Protein 2A6A (pdb70)

InterPro domains:
  IPR000905 Gcp-like domain [PF00814] (30-144)
  IPR022496 tRNA threonylcarbamoyl adenosine modification protein TsaB [TIGR03725] (3-191)
  IPR043129 ATPase, nucleotide binding domain [SSF53067] (1-99)
  IPR043129 ATPase, nucleotide binding domain [SSF53067] (104-193)

Nearest PDB structures (foldseek):
  2a6a-assembly1_A  TM=1.005E+00  e=5.446E-41  Thermotoga maritima MSB8
  6nak-assembly1_C  TM=9.645E-01  e=5.808E-35  Thermotoga maritima MSB8
  2gel-assembly1_A  TM=8.538E-01  e=9.673E-14  Salmonella enterica subsp. enterica serovar Typhimurium str. LT2
  1okj-assembly2_C  TM=8.454E-01  e=1.711E-13  Escherichia coli K-12
  5br9-assembly3_E  TM=8.281E-01  e=2.070E-13  Pseudomonas aeruginosa PAO1

CATH classification: 3.30.420.40 (+1 more: 3.30.420.200)

Structure (mmCIF, N/CA/C/O backbone):
data_2A6A
#
_entry.id   2A6A
#
_cell.length_a   93.272
_cell.length_b   217.112
_cell.length_c   51.953
_cell.angle_alpha   90.000
_cell.angle_beta   90.000
_cell.angle_gamma   90.000
#
_symmetry.space_group_name_H-M   'C 2 2 2'
#
loop_
_entity.id
_entity.type
_entity.pdbx_description
1 polymer 'hypothetical protein TM0874'
2 non-polymer 'UNKNOWN LIGAND'
3 water water
#
loop_
_atom_site.group_PDB
_atom_site.id
_atom_site.type_symbol
_atom_site.label_atom_id
_atom_site.label_alt_id
_atom_site.label_comp_id
_atom_site.label_asym_id
_atom_site.label_entity_id
_atom_site.label_seq_id
_atom_site.pdbx_PDB_ins_code
_atom_site.Cartn_x
_atom_site.Cartn_y
_atom_site.Cartn_z
_atom_site.occupancy
_atom_site.B_iso_or_equiv
_atom_site.auth_seq_id
_atom_site.auth_comp_id
_atom_site.auth_asym_id
_atom_site.auth_atom_id
_atom_site.pdbx_PDB_model_num
ATOM 9 N N . ASN A 1 14 ? 3.229 77.780 18.816 1.00 58.83 2 ASN A N 1
ATOM 10 C CA . ASN A 1 14 ? 3.401 77.435 17.437 1.00 57.53 2 ASN A CA 1
ATOM 11 C C . ASN A 1 14 ? 3.857 78.681 16.689 1.00 57.53 2 ASN A C 1
ATOM 12 O O . ASN A 1 14 ? 3.133 79.684 16.681 1.00 58.31 2 ASN A O 1
ATOM 17 N N . VAL A 1 15 ? 5.026 78.611 16.048 1.00 54.59 3 VAL A N 1
ATOM 18 C CA . VAL A 1 15 ? 5.600 79.756 15.364 1.00 52.74 3 VAL A CA 1
ATOM 19 C C . VAL A 1 15 ? 6.153 79.399 14.016 1.00 49.07 3 VAL A C 1
ATOM 20 O O . VAL A 1 15 ? 6.737 78.347 13.826 1.00 49.04 3 VAL A O 1
ATOM 24 N N . LEU A 1 16 ? 5.960 80.284 13.071 1.00 47.16 4 LEU A N 1
ATOM 25 C CA . LEU A 1 16 ? 6.644 80.149 11.783 1.00 50.22 4 LEU A CA 1
ATOM 26 C C . LEU A 1 16 ? 7.291 81.507 11.549 1.00 49.18 4 LEU A C 1
ATOM 27 O O . LEU A 1 16 ? 6.688 82.518 11.796 1.00 52.39 4 LEU A O 1
ATOM 32 N N . ALA A 1 17 ? 8.543 81.534 11.161 1.00 52.30 5 ALA A N 1
ATOM 33 C CA . ALA A 1 17 ? 9.218 82.802 10.876 1.00 53.41 5 ALA A CA 1
ATOM 34 C C . ALA A 1 17 ? 10.038 82.732 9.597 1.00 50.68 5 ALA A C 1
ATOM 35 O O . ALA A 1 17 ? 10.693 81.752 9.347 1.00 54.23 5 ALA A O 1
ATOM 37 N N . LEU A 1 18 ? 10.054 83.804 8.833 1.00 51.57 6 LEU A N 1
ATOM 38 C CA . LEU A 1 18 ? 10.694 83.815 7.511 1.00 54.31 6 LEU A CA 1
ATOM 39 C C . LEU A 1 18 ? 11.444 85.132 7.257 1.00 55.06 6 LEU A C 1
ATOM 40 O O . LEU A 1 18 ? 10.853 86.179 7.355 1.00 58.37 6 LEU A O 1
ATOM 45 N N . ASP A 1 19 ? 12.726 85.081 6.909 1.00 55.04 7 ASP A N 1
ATOM 46 C CA . ASP A 1 19 ? 13.442 86.258 6.451 1.00 54.41 7 ASP A CA 1
ATOM 47 C C . ASP A 1 19 ? 13.982 86.088 5.031 1.00 53.11 7 ASP A C 1
ATOM 48 O O . ASP A 1 19 ? 14.630 85.088 4.724 1.00 55.21 7 ASP A O 1
ATOM 53 N N . THR A 1 20 ? 13.785 87.082 4.185 1.00 50.11 8 THR A N 1
ATOM 54 C CA . THR A 1 20 ? 14.289 86.997 2.817 1.00 51.72 8 THR A CA 1
ATOM 55 C C . THR A 1 20 ? 15.171 88.182 2.444 1.00 52.05 8 THR A C 1
ATOM 56 O O . THR A 1 20 ? 15.292 88.541 1.307 1.00 54.83 8 THR A O 1
ATOM 60 N N . SER A 1 21 ? 15.796 88.783 3.435 1.00 53.89 9 SER A N 1
ATOM 61 C CA . SER A 1 21 ? 16.566 89.981 3.249 1.00 52.69 9 SER A CA 1
ATOM 62 C C . SER A 1 21 ? 17.834 89.706 2.470 1.00 54.09 9 SER A C 1
ATOM 63 O O . SER A 1 21 ? 18.277 90.607 1.751 1.00 56.73 9 SER A O 1
ATOM 66 N N . GLN A 1 22 ? 18.397 88.494 2.598 1.00 53.15 10 GLN A N 1
ATOM 67 C CA . GLN A 1 22 ? 19.544 88.048 1.795 1.00 54.50 10 GLN A CA 1
ATOM 68 C C . GLN A 1 22 ? 19.355 86.623 1.288 1.00 55.04 10 GLN A C 1
ATOM 69 O O . GLN A 1 22 ? 18.908 86.451 0.195 1.00 60.14 10 GLN A O 1
ATOM 75 N N . ARG A 1 23 ? 19.659 85.599 2.074 1.00 58.47 11 ARG A N 1
ATOM 76 C CA . ARG A 1 23 ? 19.248 84.216 1.765 1.00 58.39 11 ARG A CA 1
ATOM 77 C C . ARG A 1 23 ? 17.779 84.009 2.162 1.00 55.35 11 ARG A C 1
ATOM 78 O O . ARG A 1 23 ? 17.143 84.908 2.668 1.00 55.61 11 ARG A O 1
ATOM 86 N N . ILE A 1 24 ? 17.261 82.811 1.942 1.00 54.11 12 ILE A N 1
ATOM 87 C CA . ILE A 1 24 ? 15.956 82.413 2.438 1.00 52.49 12 ILE A CA 1
ATOM 88 C C . ILE A 1 24 ? 16.169 81.706 3.792 1.00 53.01 12 ILE A C 1
ATOM 89 O O . ILE A 1 24 ? 16.917 80.753 3.882 1.00 52.74 12 ILE A O 1
ATOM 94 N N . ARG A 1 25 ? 15.576 82.224 4.847 1.00 51.52 13 ARG A N 1
ATOM 95 C CA . ARG A 1 25 ? 15.690 81.611 6.134 1.00 54.02 13 ARG A CA 1
ATOM 96 C C . ARG A 1 25 ? 14.301 81.368 6.636 1.00 53.55 13 ARG A C 1
ATOM 97 O O . ARG A 1 25 ? 13.478 82.285 6.699 1.00 49.08 13 ARG A O 1
ATOM 105 N N . ILE A 1 26 ? 14.050 80.121 7.004 1.00 54.04 14 ILE A N 1
ATOM 106 C CA . ILE A 1 26 ? 12.723 79.720 7.451 1.00 52.94 14 ILE A CA 1
ATOM 107 C C . ILE A 1 26 ? 12.841 78.989 8.731 1.00 48.56 14 ILE A C 1
ATOM 108 O O . ILE A 1 26 ? 13.711 78.164 8.876 1.00 50.60 14 ILE A O 1
ATOM 113 N N . GLY A 1 27 ? 11.965 79.283 9.661 1.00 51.69 15 GLY A N 1
ATOM 114 C CA . GLY A 1 27 ? 12.019 78.658 11.004 1.00 52.60 15 GLY A CA 1
ATOM 115 C C . GLY A 1 27 ? 10.632 78.200 11.384 1.00 51.32 15 GLY A C 1
ATOM 116 O O . GLY A 1 27 ? 9.664 78.933 11.194 1.00 49.08 15 GLY A O 1
ATOM 117 N N . LEU A 1 28 ? 10.530 76.986 11.905 1.00 49.75 16 LEU A N 1
ATOM 118 C CA . LEU A 1 28 ? 9.222 76.406 12.222 1.00 49.52 16 LEU A CA 1
ATOM 119 C C . LEU A 1 28 ? 9.214 75.750 13.609 1.00 45.85 16 LEU A C 1
ATOM 120 O O . LEU A 1 28 ? 9.929 74.803 13.840 1.00 47.64 16 LEU A O 1
ATOM 125 N N . ARG A 1 29 ? 8.425 76.247 14.536 1.00 46.65 17 ARG A N 1
ATOM 126 C CA . ARG A 1 29 ? 8.416 75.660 15.877 1.00 48.67 17 ARG A CA 1
ATOM 127 C C . ARG A 1 29 ? 7.017 75.208 16.242 1.00 50.72 17 ARG A C 1
ATOM 128 O O . ARG A 1 29 ? 6.043 75.851 15.870 1.00 53.55 17 ARG A O 1
ATOM 136 N N . LYS A 1 30 ? 6.938 74.068 16.919 1.00 52.48 18 LYS A N 1
ATOM 137 C CA . LYS A 1 30 ? 5.717 73.572 17.601 1.00 53.51 18 LYS A CA 1
ATOM 138 C C . LYS A 1 30 ? 6.138 73.057 18.977 1.00 52.93 18 LYS A C 1
ATOM 139 O O . LYS A 1 30 ? 6.674 71.965 19.081 1.00 54.65 18 LYS A O 1
ATOM 145 N N . GLY A 1 31 ? 5.966 73.850 20.022 1.00 50.88 19 GLY A N 1
ATOM 146 C CA . GLY A 1 31 ? 6.404 73.425 21.334 1.00 51.06 19 GLY A CA 1
ATOM 147 C C . GLY A 1 31 ? 7.917 73.400 21.434 1.00 52.85 19 GLY A C 1
ATOM 148 O O . GLY A 1 31 ? 8.542 74.399 21.150 1.00 55.80 19 GLY A O 1
ATOM 149 N N . GLU A 1 32 ? 8.503 72.269 21.843 1.00 53.70 20 GLU A N 1
ATOM 150 C CA . GLU A 1 32 ? 9.962 72.141 21.995 1.00 54.05 20 GLU A CA 1
ATOM 151 C C . GLU A 1 32 ? 10.650 71.705 20.701 1.00 55.78 20 GLU A C 1
ATOM 152 O O . GLU A 1 32 ? 11.876 71.536 20.675 1.00 58.42 20 GLU A O 1
ATOM 155 N N . ASP A 1 33 ? 9.878 71.568 19.620 1.00 55.53 21 ASP A N 1
ATOM 156 C CA . ASP A 1 33 ? 10.375 71.029 18.355 1.00 52.14 21 ASP A CA 1
ATOM 157 C C . ASP A 1 33 ? 10.541 72.110 17.272 1.00 51.22 21 ASP A C 1
ATOM 158 O O . ASP A 1 33 ? 9.578 72.726 16.852 1.00 52.04 21 ASP A O 1
ATOM 163 N N . LEU A 1 34 ? 11.768 72.304 16.798 1.00 50.20 22 LEU A N 1
ATOM 164 C CA . LEU A 1 34 ? 12.118 73.369 15.854 1.00 45.72 22 LEU A CA 1
ATOM 165 C C . LEU A 1 34 ? 12.850 72.821 14.616 1.00 45.79 22 LEU A C 1
ATOM 166 O O . LEU A 1 34 ? 13.830 72.094 14.741 1.00 43.16 22 LEU A O 1
ATOM 171 N N . PHE A 1 35 ? 12.337 73.104 13.429 1.00 46.93 23 PHE A N 1
ATOM 172 C CA . PHE A 1 35 ? 13.102 72.902 12.184 1.00 47.68 23 PHE A CA 1
ATOM 173 C C . PHE A 1 35 ? 13.556 74.262 11.703 1.00 51.42 23 PHE A C 1
ATOM 174 O O . PHE A 1 35 ? 12.809 75.232 11.808 1.00 52.47 23 PHE A O 1
ATOM 182 N N . GLU A 1 36 ? 14.751 74.315 11.131 1.00 52.49 24 GLU A N 1
ATOM 183 C CA . GLU A 1 36 ? 15.304 75.515 10.523 1.00 52.16 24 GLU A CA 1
ATOM 184 C C . GLU A 1 36 ? 15.736 75.156 9.095 1.00 54.77 24 GLU A C 1
ATOM 185 O O . GLU A 1 36 ? 16.272 74.072 8.866 1.00 57.95 24 GLU A O 1
ATOM 191 N N . ILE A 1 37 ? 15.504 76.029 8.129 1.00 54.27 25 ILE A N 1
ATOM 192 C CA . ILE A 1 37 ? 15.916 75.732 6.751 1.00 56.95 25 ILE A CA 1
ATOM 193 C C . ILE A 1 37 ? 16.452 77.010 6.137 1.00 58.41 25 ILE A C 1
ATOM 194 O O . ILE A 1 37 ? 15.857 78.103 6.313 1.00 58.13 25 ILE A O 1
ATOM 199 N N . SER A 1 38 ? 17.559 76.877 5.415 1.00 54.82 26 SER A N 1
ATOM 200 C CA . SER A 1 38 ? 18.063 77.990 4.668 1.00 53.85 26 SER A CA 1
ATOM 201 C C . SER A 1 38 ? 18.322 77.565 3.245 1.00 52.07 26 SER A C 1
ATOM 202 O O . SER A 1 38 ? 18.577 76.387 2.963 1.00 51.74 26 SER A O 1
ATOM 205 N N . TYR A 1 39 ? 18.278 78.527 2.344 1.00 48.43 27 TYR A N 1
ATOM 206 C CA . TYR A 1 39 ? 18.700 78.267 1.008 1.00 45.24 27 TYR A CA 1
ATOM 207 C C . TYR A 1 39 ? 19.373 79.478 0.438 1.00 45.11 27 TYR A C 1
ATOM 208 O O . TYR A 1 39 ? 18.919 80.599 0.641 1.00 43.63 27 TYR A O 1
ATOM 217 N N . THR A 1 40 ? 20.466 79.237 -0.270 1.00 45.18 28 THR A N 1
ATOM 218 C CA . THR A 1 40 ? 21.095 80.267 -1.070 1.00 47.63 28 THR A CA 1
ATOM 219 C C . THR A 1 40 ? 21.520 79.730 -2.432 1.00 47.16 28 THR A C 1
ATOM 220 O O . THR A 1 40 ? 22.017 78.621 -2.534 1.00 48.04 28 THR A O 1
ATOM 224 N N . GLY A 1 41 ? 21.328 80.511 -3.475 1.00 46.98 29 GLY A N 1
ATOM 225 C CA . GLY A 1 41 ? 21.827 80.132 -4.777 1.00 49.99 29 GLY A CA 1
ATOM 226 C C . GLY A 1 41 ? 20.829 80.531 -5.831 1.00 52.45 29 GLY A C 1
ATOM 227 O O . GLY A 1 41 ? 20.105 81.494 -5.654 1.00 49.47 29 GLY A O 1
ATOM 228 N N . GLU A 1 42 ? 20.783 79.786 -6.931 1.00 54.29 30 GLU A N 1
ATOM 229 C CA . GLU A 1 42 ? 19.896 80.142 -8.011 1.00 55.85 30 GLU A CA 1
ATOM 230 C C . GLU A 1 42 ? 18.458 79.849 -7.623 1.00 54.88 30 GLU A C 1
ATOM 231 O O . GLU A 1 42 ? 18.148 78.823 -7.056 1.00 53.48 30 GLU A O 1
ATOM 237 N N . LYS A 1 43 ? 17.599 80.810 -7.947 1.00 57.83 31 LYS A N 1
ATOM 238 C CA . LYS A 1 43 ? 16.180 80.853 -7.580 1.00 56.55 31 LYS A CA 1
ATOM 239 C C . LYS A 1 43 ? 15.376 79.647 -8.019 1.00 51.21 31 LYS A C 1
ATOM 240 O O . LYS A 1 43 ? 14.469 79.242 -7.302 1.00 47.66 31 LYS A O 1
ATOM 246 N N . LYS A 1 44 ? 15.686 79.091 -9.197 1.00 50.01 32 LYS A N 1
ATOM 247 C CA . LYS A 1 44 ? 14.984 77.900 -9.719 1.00 50.55 32 LYS A CA 1
ATOM 248 C C . LYS A 1 44 ? 14.732 76.890 -8.606 1.00 52.03 32 LYS A C 1
ATOM 249 O O . LYS A 1 44 ? 13.651 76.323 -8.495 1.00 53.86 32 LYS A O 1
ATOM 251 N N . HIS A 1 45 ? 15.724 76.701 -7.751 1.00 53.06 33 HIS A N 1
ATOM 252 C CA . HIS A 1 45 ? 15.677 75.621 -6.783 1.00 52.27 33 HIS A CA 1
ATOM 253 C C . HIS A 1 45 ? 14.963 75.902 -5.484 1.00 51.59 33 HIS A C 1
ATOM 254 O O . HIS A 1 45 ? 14.706 74.972 -4.747 1.00 53.53 33 HIS A O 1
ATOM 261 N N . ALA A 1 46 ? 14.651 77.162 -5.206 1.00 52.58 34 ALA A N 1
ATOM 262 C CA . ALA A 1 46 ? 13.871 77.555 -4.010 1.00 54.85 34 ALA A CA 1
ATOM 263 C C . ALA A 1 46 ? 12.425 77.046 -4.044 1.00 55.57 34 ALA A C 1
ATOM 264 O O . ALA A 1 46 ? 11.765 76.908 -2.996 1.00 55.96 34 ALA A O 1
ATOM 266 N N . GLU A 1 47 ? 11.974 76.766 -5.268 1.00 55.35 35 GLU A N 1
ATOM 267 C CA . GLU A 1 47 ? 10.698 76.116 -5.572 1.00 56.32 35 GLU A CA 1
ATOM 268 C C . GLU A 1 47 ? 10.372 74.914 -4.728 1.00 55.06 35 GLU A C 1
ATOM 269 O O . GLU A 1 47 ? 9.221 74.611 -4.478 1.00 59.63 35 GLU A O 1
ATOM 275 N N . ILE A 1 48 ? 11.385 74.191 -4.320 1.00 54.82 36 ILE A N 1
ATOM 276 C CA . ILE A 1 48 ? 11.170 72.999 -3.551 1.00 53.74 36 ILE A CA 1
ATOM 277 C C . ILE A 1 48 ? 10.780 73.326 -2.136 1.00 52.22 36 ILE A C 1
ATOM 278 O O . ILE A 1 48 ? 10.282 72.452 -1.461 1.00 53.63 36 ILE A O 1
ATOM 283 N N . LEU A 1 49 ? 10.948 74.582 -1.691 1.00 53.25 37 LEU A N 1
ATOM 284 C CA . LEU A 1 49 ? 10.763 74.918 -0.236 1.00 53.19 37 LEU A CA 1
ATOM 285 C C . LEU A 1 49 ? 9.358 74.802 0.345 1.00 51.14 37 LEU A C 1
ATOM 286 O O . LEU A 1 49 ? 9.192 74.193 1.358 1.00 52.88 37 LEU A O 1
ATOM 291 N N . PRO A 1 50 ? 8.344 75.371 -0.300 1.00 53.16 38 PRO A N 1
ATOM 292 C CA . PRO A 1 50 ? 6.940 75.135 0.099 1.00 51.29 38 PRO A CA 1
ATOM 293 C C . PRO A 1 50 ? 6.607 73.678 0.298 1.00 53.43 38 PRO A C 1
ATOM 294 O O . PRO A 1 50 ? 6.093 73.312 1.355 1.00 58.24 38 PRO A O 1
ATOM 298 N N . VAL A 1 51 ? 6.910 72.841 -0.694 1.00 53.34 39 VAL A N 1
ATOM 299 C CA . VAL A 1 51 ? 6.845 71.390 -0.520 1.00 52.93 39 VAL A CA 1
ATOM 300 C C . VAL A 1 51 ? 7.554 70.932 0.753 1.00 54.05 39 VAL A C 1
ATOM 301 O O . VAL A 1 51 ? 7.007 70.221 1.568 1.00 57.97 39 VAL A O 1
ATOM 305 N N . VAL A 1 52 ? 8.803 71.303 0.905 1.00 54.98 40 VAL A N 1
ATOM 306 C CA . VAL A 1 52 ? 9.555 70.867 2.077 1.00 56.08 40 VAL A CA 1
ATOM 307 C C . VAL A 1 52 ? 8.862 71.322 3.367 1.00 53.86 40 VAL A C 1
ATOM 308 O O . VAL A 1 52 ? 8.642 70.556 4.295 1.00 52.69 40 VAL A O 1
ATOM 312 N N . VAL A 1 53 ? 8.459 72.563 3.388 1.00 53.59 41 VAL A N 1
ATOM 313 C CA . VAL A 1 53 ? 7.796 73.102 4.557 1.00 57.46 41 VAL A CA 1
ATOM 314 C C . VAL A 1 53 ? 6.464 72.388 4.888 1.00 56.65 41 VAL A C 1
ATOM 315 O O . VAL A 1 53 ? 6.178 72.064 6.055 1.00 55.05 41 VAL A O 1
ATOM 319 N N . LYS A 1 54 ? 5.669 72.138 3.858 1.00 55.59 42 LYS A N 1
ATOM 320 C CA . LYS A 1 54 ? 4.448 71.382 4.033 1.00 56.26 42 LYS A CA 1
ATOM 321 C C . LYS A 1 54 ? 4.748 70.036 4.681 1.00 57.84 42 LYS A C 1
ATOM 322 O O . LYS A 1 54 ? 4.076 69.628 5.620 1.00 57.08 42 LYS A O 1
ATOM 328 N N . LYS A 1 55 ? 5.771 69.347 4.184 1.00 59.65 43 LYS A N 1
ATOM 329 C CA . LYS A 1 55 ? 6.157 68.080 4.782 1.00 60.17 43 LYS A CA 1
ATOM 330 C C . LYS A 1 55 ? 6.513 68.247 6.262 1.00 59.93 43 LYS A C 1
ATOM 331 O O . LYS A 1 55 ? 6.208 67.377 7.070 1.00 60.28 43 LYS A O 1
ATOM 337 N N . LEU A 1 56 ? 7.118 69.370 6.638 1.00 59.31 44 LEU A N 1
ATOM 338 C CA . LEU A 1 56 ? 7.562 69.502 8.015 1.00 59.20 44 LEU A CA 1
ATOM 339 C C . LEU A 1 56 ? 6.381 69.800 8.899 1.00 60.36 44 LEU A C 1
ATOM 340 O O . LEU A 1 56 ? 6.327 69.357 10.058 1.00 60.34 44 LEU A O 1
ATOM 345 N N . LEU A 1 57 ? 5.416 70.525 8.336 1.00 60.47 45 LEU A N 1
ATOM 346 C CA . LEU A 1 57 ? 4.174 70.836 9.056 1.00 58.80 45 LEU A CA 1
ATOM 347 C C . LEU A 1 57 ? 3.371 69.585 9.301 1.00 57.29 45 LEU A C 1
ATOM 348 O O . LEU A 1 57 ? 2.882 69.360 10.412 1.00 56.19 45 LEU A O 1
ATOM 353 N N . ASP A 1 58 ? 3.243 68.782 8.250 1.00 55.89 46 ASP A N 1
ATOM 354 C CA . ASP A 1 58 ? 2.621 67.474 8.344 1.00 57.53 46 ASP A CA 1
ATOM 355 C C . ASP A 1 58 ? 3.300 66.600 9.429 1.00 57.43 46 ASP A C 1
ATOM 356 O O . ASP A 1 58 ? 2.629 66.056 10.271 1.00 53.95 46 ASP A O 1
ATOM 361 N N . GLU A 1 59 ? 4.625 66.504 9.421 1.00 58.47 47 GLU A N 1
ATOM 362 C CA . GLU A 1 59 ? 5.343 65.782 10.471 1.00 59.82 47 GLU A CA 1
ATOM 363 C C . GLU A 1 59 ? 5.036 66.256 11.903 1.00 59.44 47 GLU A C 1
ATOM 364 O O . GLU A 1 59 ? 5.002 65.441 12.817 1.00 61.44 47 GLU A O 1
ATOM 370 N N . LEU A 1 60 ? 4.832 67.556 12.093 1.00 58.82 48 LEU A N 1
ATOM 371 C CA . LEU A 1 60 ? 4.569 68.129 13.411 1.00 57.51 48 LEU A CA 1
ATOM 372 C C . LEU A 1 60 ? 3.092 68.153 13.722 1.00 58.32 48 LEU A C 1
ATOM 373 O O . LEU A 1 60 ? 2.695 68.541 14.820 1.00 57.60 48 LEU A O 1
ATOM 378 N N . ASP A 1 61 ? 2.280 67.768 12.746 1.00 60.12 49 ASP A N 1
ATOM 379 C CA . ASP A 1 61 ? 0.814 67.758 12.898 1.00 64.15 49 ASP A CA 1
ATOM 380 C C . ASP A 1 61 ? 0.303 69.155 13.246 1.00 64.36 49 ASP A C 1
ATOM 381 O O . ASP A 1 61 ? -0.381 69.366 14.255 1.00 62.62 49 ASP A O 1
ATOM 386 N N . LEU A 1 62 ? 0.686 70.095 12.385 1.00 62.60 50 LEU A N 1
ATOM 387 C CA . LEU A 1 62 ? 0.425 71.490 12.564 1.00 61.47 50 LEU A CA 1
ATOM 388 C C . LEU A 1 62 ? -0.207 72.001 11.314 1.00 61.54 50 LEU A C 1
ATOM 389 O O . LEU A 1 62 ? 0.260 71.723 10.208 1.00 61.15 50 LEU A O 1
ATOM 394 N N . LYS A 1 63 ? -1.306 72.719 11.495 1.00 62.65 51 LYS A N 1
ATOM 395 C CA . LYS A 1 63 ? -2.002 73.351 10.395 1.00 61.15 51 LYS A CA 1
ATOM 396 C C . LYS A 1 63 ? -1.720 74.834 10.523 1.00 60.27 51 LYS A C 1
ATOM 397 O O . LYS A 1 63 ? -1.474 75.342 11.628 1.00 59.69 51 LYS A O 1
ATOM 401 N N . VAL A 1 64 ? -1.713 75.522 9.389 1.00 59.65 52 VAL A N 1
ATOM 402 C CA . VAL A 1 64 ? -1.454 76.975 9.370 1.00 59.88 52 VAL A CA 1
ATOM 403 C C . VAL A 1 64 ? -2.443 77.708 10.263 1.00 59.41 52 VAL A C 1
ATOM 404 O O . VAL A 1 64 ? -2.071 78.621 10.996 1.00 60.10 52 VAL A O 1
ATOM 408 N N . LYS A 1 65 ? -3.698 77.283 10.186 1.00 60.36 53 LYS A N 1
ATOM 409 C CA . LYS A 1 65 ? -4.752 77.690 11.126 1.00 61.64 53 LYS A CA 1
ATOM 410 C C . LYS A 1 65 ? -4.276 77.777 12.61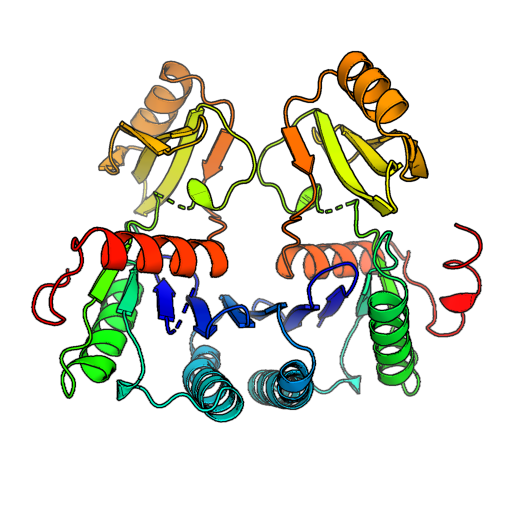5 1.00 61.67 53 LYS A C 1
ATOM 411 O O . LYS A 1 65 ? -4.650 78.718 13.305 1.00 61.91 53 LYS A O 1
ATOM 416 N N . ASP A 1 66 ? -3.430 76.846 13.089 1.00 62.24 54 ASP A N 1
ATOM 417 C CA . ASP A 1 66 ? -3.012 76.781 14.531 1.00 61.11 54 ASP A CA 1
ATOM 418 C C . ASP A 1 66 ? -1.795 77.632 14.945 1.00 58.99 54 ASP A C 1
ATOM 419 O O . ASP A 1 66 ? -1.371 77.573 16.108 1.00 58.11 54 ASP A O 1
ATOM 424 N N . LEU A 1 67 ? -1.211 78.396 14.025 1.00 57.16 55 LEU A N 1
ATOM 425 C CA . LEU A 1 67 ? -0.065 79.234 14.369 1.00 55.54 55 LEU A CA 1
ATOM 426 C C . LEU A 1 67 ? -0.458 80.411 15.260 1.00 55.35 55 LEU A C 1
ATOM 427 O O . LEU A 1 67 ? -1.448 81.055 15.010 1.00 56.79 55 LEU A O 1
ATOM 432 N N . ASP A 1 68 ? 0.332 80.684 16.291 1.00 53.68 56 ASP A N 1
ATOM 433 C CA . ASP A 1 68 ? 0.068 81.785 17.203 1.00 52.87 56 ASP A CA 1
ATOM 434 C C . ASP A 1 68 ? 0.629 83.072 16.681 1.00 51.66 56 ASP A C 1
ATOM 435 O O . ASP A 1 68 ? 0.135 84.133 17.050 1.00 53.84 56 ASP A O 1
ATOM 440 N N . VAL A 1 69 ? 1.689 82.979 15.877 1.00 49.12 57 VAL A N 1
ATOM 441 C CA . VAL A 1 69 ? 2.339 84.145 15.300 1.00 48.22 57 VAL A CA 1
ATOM 442 C C . VAL A 1 69 ? 3.166 83.757 14.073 1.00 48.24 57 VAL A C 1
ATOM 443 O O . VAL A 1 69 ? 3.687 82.649 13.998 1.00 51.32 57 VAL A O 1
ATOM 447 N N . VAL A 1 70 ? 3.252 84.648 13.099 1.00 46.86 58 VAL A N 1
ATOM 448 C CA . VAL A 1 70 ? 4.184 84.454 11.984 1.00 49.93 58 VAL A CA 1
ATOM 449 C C . VAL A 1 70 ? 5.184 85.610 11.967 1.00 48.87 58 VAL A C 1
ATOM 450 O O . VAL A 1 70 ? 4.833 86.749 12.113 1.00 51.84 58 VAL A O 1
ATOM 454 N N . GLY A 1 71 ? 6.447 85.291 11.834 1.00 50.77 59 GLY A N 1
ATOM 455 C CA . GLY A 1 71 ? 7.484 86.303 11.851 1.00 52.05 59 GLY A CA 1
ATOM 456 C C . GLY A 1 71 ? 7.948 86.560 10.441 1.00 49.46 59 GLY A C 1
ATOM 457 O O . GLY A 1 71 ? 8.158 85.622 9.684 1.00 51.13 59 GLY A O 1
ATOM 458 N N . VAL A 1 72 ? 8.081 87.820 10.064 1.00 48.17 60 VAL A N 1
ATOM 459 C CA . VAL A 1 72 ? 8.703 88.127 8.774 1.00 48.94 60 VAL A CA 1
ATOM 460 C C . VAL A 1 72 ? 9.701 89.256 8.887 1.00 49.28 60 VAL A C 1
ATOM 461 O O . VAL A 1 72 ? 9.469 90.229 9.600 1.00 54.52 60 VAL A O 1
ATOM 465 N N . GLY A 1 73 ? 10.825 89.102 8.209 1.00 51.68 61 GLY A N 1
ATOM 466 C CA . GLY A 1 73 ? 11.848 90.141 8.144 1.00 53.33 61 GLY A CA 1
ATOM 467 C C . GLY A 1 73 ? 11.471 91.238 7.176 1.00 53.75 61 GLY A C 1
ATOM 468 O O . GLY A 1 73 ? 10.969 90.962 6.070 1.00 55.86 61 GLY A O 1
ATOM 469 N N . ILE A 1 74 ? 11.657 92.479 7.616 1.00 53.55 62 ILE A N 1
ATOM 470 C CA . ILE A 1 74 ? 11.307 93.670 6.818 1.00 55.09 62 ILE A CA 1
ATOM 471 C C . ILE A 1 74 ? 12.515 94.442 6.288 1.00 55.14 62 ILE A C 1
ATOM 472 O O . ILE A 1 74 ? 12.373 95.506 5.747 1.00 56.53 62 ILE A O 1
ATOM 477 N N . GLY A 1 75 ? 13.700 93.903 6.457 1.00 56.66 63 GLY A N 1
ATOM 478 C CA . GLY A 1 75 ? 14.868 94.505 5.907 1.00 57.07 63 GLY A CA 1
ATOM 479 C C . GLY A 1 75 ? 15.696 95.137 6.991 1.00 56.22 63 GLY A C 1
ATOM 480 O O . GLY A 1 75 ? 15.504 94.840 8.180 1.00 53.77 63 GLY A O 1
ATOM 481 N N . PRO A 1 76 ? 16.646 95.994 6.577 1.00 56.52 64 PRO A N 1
ATOM 482 C CA . PRO A 1 76 ? 17.018 96.236 5.177 1.00 57.19 64 PRO A CA 1
ATOM 483 C C . PRO A 1 76 ? 17.547 95.014 4.448 1.00 53.86 64 PRO A C 1
ATOM 484 O O . PRO A 1 76 ? 18.129 94.159 5.090 1.00 56.05 64 PRO A O 1
ATOM 488 N N . GLY A 1 77 ? 17.363 94.982 3.127 1.00 50.46 65 GLY A N 1
ATOM 489 C CA . GLY A 1 77 ? 17.857 93.915 2.265 1.00 53.76 65 GLY A CA 1
ATOM 490 C C . GLY A 1 77 ? 17.555 94.136 0.769 1.00 56.35 65 GLY A C 1
ATOM 491 O O . GLY A 1 77 ? 17.346 95.268 0.335 1.00 55.06 65 GLY A O 1
ATOM 492 N N . GLY A 1 78 ? 17.524 93.057 -0.020 1.00 57.60 66 GLY A N 1
ATOM 493 C CA . GLY A 1 78 ? 17.150 93.165 -1.439 1.00 58.18 66 GLY A CA 1
ATOM 494 C C . GLY A 1 78 ? 15.653 93.357 -1.610 1.00 57.76 66 GLY A C 1
ATOM 495 O O . GLY A 1 78 ? 14.887 92.625 -1.021 1.00 56.49 66 GLY A O 1
ATOM 496 N N . LEU A 1 79 ? 15.251 94.342 -2.419 1.00 59.92 67 LEU A N 1
ATOM 497 C CA . LEU A 1 79 ? 13.837 94.641 -2.683 1.00 60.09 67 LEU A CA 1
ATOM 498 C C . LEU A 1 79 ? 13.094 93.402 -3.102 1.00 58.78 67 LEU A C 1
ATOM 499 O O . LEU A 1 79 ? 12.099 93.079 -2.488 1.00 62.47 67 LEU A O 1
ATOM 502 N N . THR A 1 80 ? 13.589 92.697 -4.110 1.00 56.69 68 THR A N 1
ATOM 503 C CA . THR A 1 80 ? 12.859 91.571 -4.674 1.00 56.90 68 THR A CA 1
ATOM 504 C C . THR A 1 80 ? 12.636 90.507 -3.654 1.00 57.04 68 THR A C 1
ATOM 505 O O . THR A 1 80 ? 11.513 90.077 -3.433 1.00 63.15 68 THR A O 1
ATOM 509 N N . GLY A 1 81 ? 13.692 90.087 -3.003 1.00 56.07 69 GLY A N 1
ATOM 510 C CA . GLY A 1 81 ? 13.562 89.120 -1.911 1.00 54.04 69 GLY A CA 1
ATOM 511 C C . GLY A 1 81 ? 12.623 89.531 -0.807 1.00 53.62 69 GLY A C 1
ATOM 512 O O . GLY A 1 81 ? 11.923 88.702 -0.226 1.00 57.61 69 GLY A O 1
ATOM 513 N N . LEU A 1 82 ? 12.583 90.807 -0.497 1.00 52.38 70 LEU A N 1
ATOM 514 C CA . LEU A 1 82 ? 11.745 91.240 0.592 1.00 54.67 70 LEU A CA 1
ATOM 515 C C . LEU A 1 82 ? 10.306 91.304 0.155 1.00 56.31 70 LEU A C 1
ATOM 516 O O . LEU A 1 82 ? 9.406 90.944 0.912 1.00 58.09 70 LEU A O 1
ATOM 521 N N . ARG A 1 83 ? 10.039 91.738 -1.064 1.00 56.29 71 ARG A N 1
ATOM 522 C CA . ARG A 1 83 ? 8.644 91.811 -1.396 1.00 56.75 71 ARG A CA 1
ATOM 523 C C . ARG A 1 83 ? 8.086 90.407 -1.579 1.00 58.12 71 ARG A C 1
ATOM 524 O O . ARG A 1 83 ? 6.966 90.135 -1.155 1.00 61.10 71 ARG A O 1
ATOM 532 N N . VAL A 1 84 ? 8.878 89.480 -2.094 1.00 57.96 72 VAL A N 1
ATOM 533 C CA . VAL A 1 84 ? 8.411 88.103 -2.158 1.00 55.41 72 VAL A CA 1
ATOM 534 C C . VAL A 1 84 ? 8.133 87.531 -0.745 1.00 53.26 72 VAL A C 1
ATOM 535 O O . VAL A 1 84 ? 7.107 86.899 -0.486 1.00 55.08 72 VAL A O 1
ATOM 539 N N . GLY A 1 85 ? 9.008 87.769 0.192 1.00 52.83 73 GLY A N 1
ATOM 540 C CA . GLY A 1 85 ? 8.825 87.117 1.496 1.00 52.87 73 GLY A CA 1
ATOM 541 C C . GLY A 1 85 ? 7.626 87.680 2.210 1.00 51.13 73 GLY A C 1
ATOM 542 O O . GLY A 1 85 ? 6.910 86.986 2.872 1.00 51.35 73 GLY A O 1
ATOM 543 N N . ILE A 1 86 ? 7.415 88.969 2.045 1.00 51.70 74 ILE A N 1
ATOM 544 C CA . ILE A 1 86 ? 6.364 89.648 2.742 1.00 51.35 74 ILE A CA 1
ATOM 545 C C . ILE A 1 86 ? 5.027 89.293 2.127 1.00 51.19 74 ILE A C 1
ATOM 546 O O . ILE A 1 86 ? 4.063 89.063 2.849 1.00 51.10 74 ILE A O 1
ATOM 551 N N . ALA A 1 87 ? 4.951 89.248 0.796 1.00 51.39 75 ALA A N 1
ATOM 552 C CA . ALA A 1 87 ? 3.692 88.902 0.141 1.00 49.93 75 ALA A CA 1
ATOM 553 C C . ALA A 1 87 ? 3.334 87.469 0.483 1.00 48.58 75 ALA A C 1
ATOM 554 O O . ALA A 1 87 ? 2.184 87.120 0.697 1.00 49.66 75 ALA A O 1
ATOM 556 N N . THR A 1 88 ? 4.331 86.635 0.554 1.00 48.06 76 THR A N 1
ATOM 557 C CA . THR A 1 8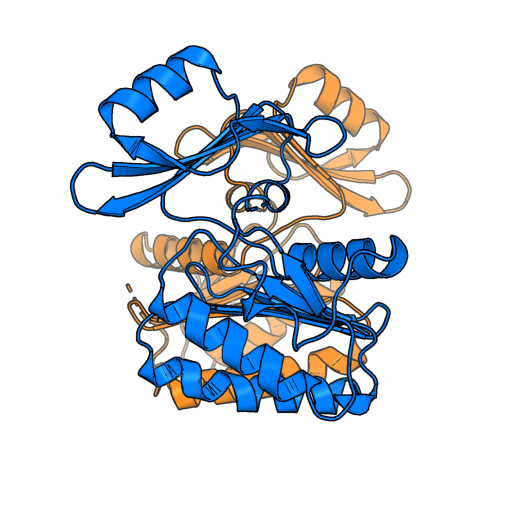8 ? 4.079 85.286 0.982 1.00 52.76 76 THR A CA 1
ATOM 558 C C . THR A 1 88 ? 3.426 85.256 2.369 1.00 53.20 76 THR A C 1
ATOM 559 O O . THR A 1 88 ? 2.373 84.662 2.550 1.00 57.87 76 THR A O 1
ATOM 563 N N . VAL A 1 89 ? 3.994 85.955 3.325 1.00 51.54 77 VAL A N 1
ATOM 564 C CA . VAL A 1 89 ? 3.489 85.872 4.682 1.00 52.02 77 VAL A CA 1
ATOM 565 C C . VAL A 1 89 ? 2.117 86.531 4.784 1.00 51.85 77 VAL A C 1
ATOM 566 O O . VAL A 1 89 ? 1.190 85.998 5.384 1.00 52.56 77 VAL A O 1
ATOM 570 N N . VAL A 1 90 ? 1.977 87.672 4.151 1.00 50.36 78 VAL A N 1
ATOM 571 C CA . VAL A 1 90 ? 0.716 88.352 4.129 1.00 50.07 78 VAL A CA 1
ATOM 572 C C . VAL A 1 90 ? -0.344 87.404 3.641 1.00 52.12 78 VAL A C 1
ATOM 573 O O . VAL A 1 90 ? -1.432 87.385 4.202 1.00 56.49 78 VAL A O 1
ATOM 577 N N . GLY A 1 91 ? -0.037 86.598 2.629 1.00 52.07 79 GLY A N 1
ATOM 578 C CA . GLY A 1 91 ? -1.045 85.723 2.030 1.00 52.45 79 GLY A CA 1
ATOM 579 C C . GLY A 1 91 ? -1.333 84.502 2.873 1.00 53.30 79 GLY A C 1
ATOM 580 O O . GLY A 1 91 ? -2.455 84.026 2.949 1.00 60.23 79 GLY A O 1
ATOM 581 N N . LEU A 1 92 ? -0.334 83.995 3.550 1.00 52.69 80 LEU A N 1
ATOM 582 C CA . LEU A 1 92 ? -0.506 82.758 4.294 1.00 51.96 80 LEU A CA 1
ATOM 583 C C . LEU A 1 92 ? -1.404 82.930 5.521 1.00 54.03 80 LEU A C 1
ATOM 584 O O . LEU A 1 92 ? -2.207 82.051 5.891 1.00 57.42 80 LEU A O 1
ATOM 589 N N . VAL A 1 93 ? -1.277 84.111 6.104 1.00 54.71 81 VAL A N 1
ATOM 590 C CA . VAL A 1 93 ? -1.868 84.486 7.370 1.00 53.09 81 VAL A CA 1
ATOM 591 C C . VAL A 1 93 ? -3.257 85.079 7.123 1.00 53.50 81 VAL A C 1
ATOM 592 O O . VAL A 1 93 ? -4.134 85.023 8.004 1.00 54.69 81 VAL A O 1
ATOM 596 N N . SER A 1 94 ? -3.478 85.612 5.915 1.00 52.26 82 SER A N 1
ATOM 597 C CA . SER A 1 94 ? -4.670 86.409 5.643 1.00 49.86 82 SER A CA 1
ATOM 598 C C . SER A 1 94 ? -5.952 85.737 6.050 1.00 49.35 82 SER A C 1
ATOM 599 O O . SER A 1 94 ? -6.768 86.382 6.677 1.00 53.23 82 SER A O 1
ATOM 602 N N . PRO A 1 95 ? -6.150 84.452 5.719 1.00 47.40 83 PRO A N 1
ATOM 603 C CA . PRO A 1 95 ? -7.460 83.883 6.061 1.00 47.63 83 PRO A CA 1
ATOM 604 C C . PRO A 1 95 ? -7.779 83.763 7.554 1.00 46.82 83 PRO A C 1
ATOM 605 O 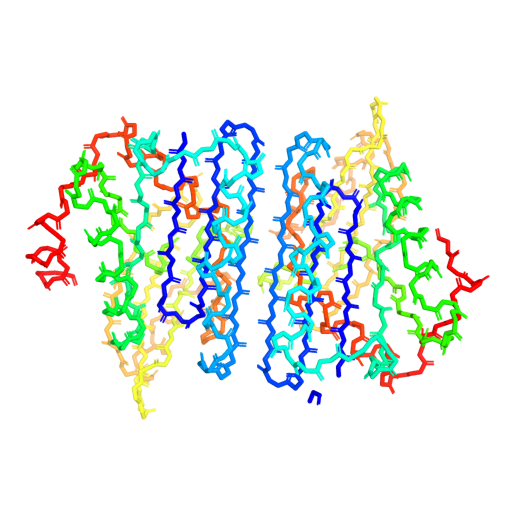O . PRO A 1 95 ? -8.927 83.763 7.902 1.00 47.64 83 PRO A O 1
ATOM 609 N N . TYR A 1 96 ? -6.797 83.711 8.434 1.00 48.27 84 TYR A N 1
ATOM 610 C CA . TYR A 1 96 ? -7.074 83.479 9.852 1.00 49.73 84 TYR A CA 1
ATOM 611 C C . TYR A 1 96 ? -6.680 84.653 10.765 1.00 50.26 84 TYR A C 1
ATOM 612 O O . TYR A 1 96 ? -6.766 84.530 11.986 1.00 50.54 84 TYR A O 1
ATOM 621 N N . ASP A 1 97 ? -6.252 85.776 10.181 1.00 51.11 85 ASP A N 1
ATOM 622 C CA . ASP A 1 97 ? -5.761 86.945 10.930 1.00 51.06 85 ASP A CA 1
ATOM 623 C C . ASP A 1 97 ? -4.693 86.582 11.978 1.00 52.64 85 ASP A C 1
ATOM 624 O O . ASP A 1 97 ? -4.701 87.145 13.083 1.00 54.03 85 ASP A O 1
ATOM 629 N N . ILE A 1 98 ? -3.776 85.667 11.632 1.00 51.62 86 ILE A N 1
ATOM 630 C CA . ILE A 1 98 ? -2.675 85.303 12.525 1.00 51.23 86 ILE A CA 1
ATOM 631 C C . ILE A 1 98 ? -1.786 86.548 12.768 1.00 49.93 86 ILE A C 1
ATOM 632 O O . ILE A 1 98 ? -1.281 87.119 11.825 1.00 47.77 86 ILE A O 1
ATOM 637 N N . PRO A 1 99 ? -1.543 86.928 14.038 1.00 49.36 87 PRO A N 1
ATOM 638 C CA . PRO A 1 99 ? -0.634 88.051 14.312 1.00 50.23 87 PRO A CA 1
ATOM 639 C C . PRO A 1 99 ? 0.726 87.947 13.615 1.00 52.32 87 PRO A C 1
ATOM 640 O O . PRO A 1 99 ? 1.369 86.892 13.655 1.00 53.36 87 PRO A O 1
ATOM 644 N N . VAL A 1 100 ? 1.179 89.053 13.024 1.00 52.40 88 VAL A N 1
ATOM 645 C CA . VAL A 1 100 ? 2.480 89.101 12.371 1.00 50.15 88 VAL A CA 1
ATOM 646 C C . VAL A 1 100 ? 3.499 89.851 13.244 1.00 48.78 88 VAL A C 1
ATOM 647 O O . VAL A 1 100 ? 3.179 90.898 13.834 1.00 44.72 88 VAL A O 1
ATOM 651 N N . ALA A 1 101 ? 4.712 89.302 13.343 1.00 48.81 89 ALA A N 1
ATOM 652 C CA . ALA A 1 101 ? 5.831 89.993 13.997 1.00 48.87 89 ALA A CA 1
ATOM 653 C C . ALA A 1 101 ? 6.767 90.506 12.934 1.00 49.12 89 ALA A C 1
ATOM 654 O O . ALA A 1 101 ? 7.406 89.707 12.253 1.00 49.77 89 ALA A O 1
ATOM 656 N N . PRO A 1 102 ? 6.833 91.842 12.744 1.00 49.47 90 PRO A N 1
ATOM 657 C CA . PRO A 1 102 ? 7.812 92.364 11.809 1.00 49.86 90 PRO A CA 1
ATOM 658 C C . PRO A 1 102 ? 9.158 92.341 12.499 1.00 53.19 90 PRO A C 1
ATOM 659 O O . PRO A 1 102 ? 9.268 92.732 13.667 1.00 54.86 90 PRO A O 1
ATOM 663 N N . LEU A 1 103 ? 10.159 91.850 11.789 1.00 53.92 91 LEU A N 1
ATOM 664 C CA . LEU A 1 103 ? 11.444 91.561 12.357 1.00 52.06 91 LEU A CA 1
ATOM 665 C C . LEU A 1 103 ? 12.466 92.390 11.624 1.00 51.94 91 LEU A C 1
ATOM 666 O O . LEU A 1 103 ? 12.455 92.369 10.416 1.00 51.05 91 LEU A O 1
ATOM 671 N N . ASN A 1 104 ? 13.361 93.086 12.336 1.00 53.17 92 ASN A N 1
ATOM 672 C CA . ASN A 1 104 ? 14.422 93.873 11.696 1.00 51.65 92 ASN A CA 1
ATOM 673 C C . ASN A 1 104 ? 15.621 92.992 11.336 1.00 51.73 92 ASN A C 1
ATOM 674 O O . ASN A 1 104 ? 16.290 92.436 12.205 1.00 52.04 92 ASN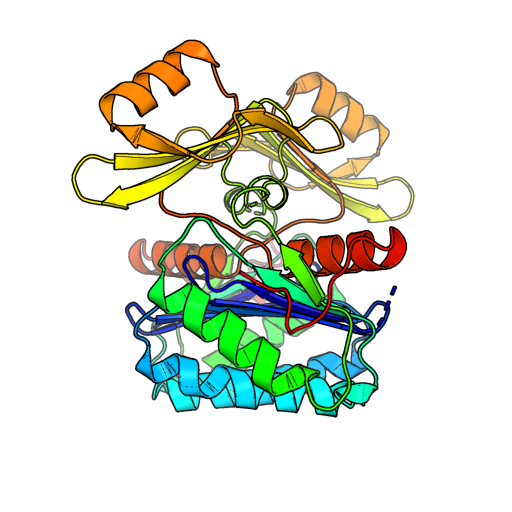 A O 1
ATOM 679 N N . SER A 1 105 ? 15.906 92.875 10.046 1.00 50.54 93 SER A N 1
ATOM 680 C CA . SER A 1 105 ? 16.929 91.937 9.610 1.00 50.68 93 SER A CA 1
ATOM 681 C C . SER A 1 105 ? 18.303 92.236 10.150 1.00 48.45 93 SER A C 1
ATOM 682 O O . SER A 1 105 ? 19.140 91.336 10.321 1.00 47.94 93 SER A O 1
ATOM 685 N N . PHE A 1 106 ? 18.556 93.499 10.410 1.00 49.05 94 PHE A N 1
ATOM 686 C CA . PHE A 1 106 ? 19.825 93.8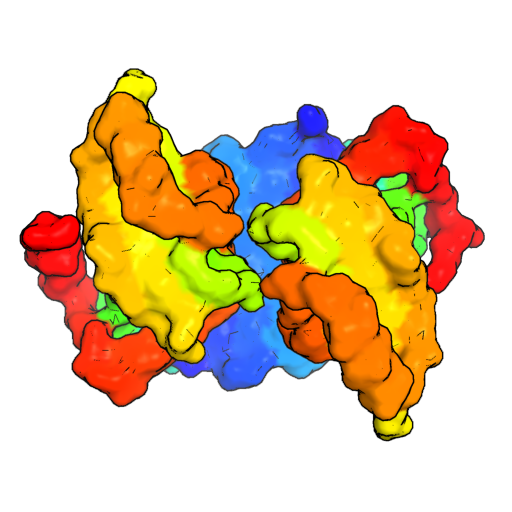87 10.984 1.00 50.67 94 PHE A CA 1
ATOM 687 C C . PHE A 1 106 ? 19.880 93.498 12.446 1.00 52.29 94 PHE A C 1
ATOM 688 O O . PHE A 1 106 ? 20.923 93.054 12.920 1.00 52.70 94 PHE A O 1
ATOM 696 N N . GLU A 1 107 ? 18.754 93.603 13.142 1.00 52.26 95 GLU A N 1
ATOM 697 C CA . GLU A 1 107 ? 18.714 93.172 14.523 1.00 56.63 95 GLU A CA 1
ATOM 698 C C . GLU A 1 107 ? 18.749 91.641 14.658 1.00 57.34 95 GLU A C 1
ATOM 699 O O . GLU A 1 107 ? 19.236 91.105 15.667 1.00 54.25 95 GLU A O 1
ATOM 713 N N . THR A 1 109 ? 20.423 89.753 12.646 1.00 52.83 97 THR A N 1
ATOM 714 C CA . THR A 1 109 ? 21.812 89.426 12.370 1.00 49.91 97 THR A CA 1
ATOM 715 C C . THR A 1 109 ? 22.613 89.623 13.631 1.00 48.55 97 THR A C 1
ATOM 716 O O . THR A 1 109 ? 23.378 88.758 14.010 1.00 53.79 97 THR A O 1
ATOM 720 N N . ALA A 1 110 ? 22.429 90.749 14.297 1.00 49.19 98 ALA A N 1
ATOM 721 C CA . ALA A 1 110 ? 23.163 91.006 15.522 1.00 52.32 98 ALA A CA 1
ATOM 722 C C . ALA A 1 110 ? 22.930 89.874 16.537 1.00 52.51 98 ALA A C 1
ATOM 723 O O . ALA A 1 110 ? 23.868 89.218 16.957 1.00 52.09 98 ALA A O 1
ATOM 725 N N . LYS A 1 111 ? 21.668 89.596 16.841 1.00 53.09 99 LYS A N 1
ATOM 726 C CA . LYS A 1 111 ? 21.296 88.566 17.808 1.00 51.75 99 LYS A CA 1
ATOM 727 C C . LYS A 1 111 ? 21.634 87.124 17.362 1.00 51.39 99 LYS A C 1
ATOM 728 O O . LYS A 1 111 ? 21.530 86.187 18.147 1.00 43.45 99 LYS A O 1
ATOM 734 N N . SER A 1 112 ? 21.987 86.940 16.090 1.00 53.25 100 SER A N 1
ATOM 735 C CA . SER A 1 112 ? 22.385 85.626 15.618 1.00 55.65 100 SER A CA 1
ATOM 736 C C . SER A 1 112 ? 23.863 85.356 15.922 1.00 58.91 100 SER A C 1
ATOM 737 O O . SER A 1 112 ? 24.419 84.333 15.515 1.00 59.02 100 SER A O 1
ATOM 740 N N . CYS A 1 113 ? 24.486 86.266 16.661 1.00 62.34 101 CYS A N 1
ATOM 741 C CA . CYS A 1 113 ? 25.899 86.213 16.904 1.00 61.03 101 CYS A CA 1
ATOM 742 C C . CYS A 1 113 ? 26.056 85.997 18.379 1.00 61.92 101 CYS A C 1
ATOM 743 O O . CYS A 1 113 ? 25.619 86.832 19.155 1.00 62.30 101 CYS A O 1
ATOM 746 N N . PRO A 1 114 ? 26.708 84.882 18.775 1.00 63.70 102 PRO A N 1
ATOM 747 C CA . PRO A 1 114 ? 26.708 84.470 20.175 1.00 63.71 102 PRO A CA 1
ATOM 748 C C . PRO A 1 114 ? 27.607 85.292 21.061 1.00 64.03 102 PRO A C 1
ATOM 749 O O . PRO A 1 114 ? 27.502 85.211 22.275 1.00 65.69 102 PRO A O 1
ATOM 753 N N . ALA A 1 115 ? 28.504 86.060 20.462 1.00 65.10 103 ALA A N 1
ATOM 754 C CA . ALA A 1 115 ? 29.343 86.979 21.221 1.00 65.05 103 ALA A CA 1
ATOM 755 C C . ALA A 1 115 ? 28.534 88.217 21.594 1.00 63.76 103 ALA A C 1
ATOM 756 O O . ALA A 1 115 ? 27.484 88.472 20.994 1.00 64.29 103 ALA A O 1
ATOM 758 N N . ASP A 1 116 ? 29.044 88.969 22.569 1.00 61.25 104 ASP A N 1
ATOM 759 C CA . ASP A 1 116 ? 28.452 90.219 23.024 1.00 61.42 104 ASP A CA 1
ATOM 760 C C . ASP A 1 116 ? 29.408 91.382 22.903 1.00 60.95 104 ASP A C 1
ATOM 761 O O . ASP A 1 116 ? 30.595 91.183 22.731 1.00 59.83 104 ASP A O 1
ATOM 766 N N . GLY A 1 117 ? 28.871 92.601 22.997 1.00 62.69 105 GLY A N 1
ATOM 767 C CA . GLY A 1 117 ? 29.652 93.843 22.814 1.00 62.61 105 GLY A CA 1
ATOM 768 C C . GLY A 1 117 ? 29.143 94.742 21.693 1.00 63.02 105 GLY A C 1
ATOM 769 O O . GLY A 1 117 ? 28.031 94.552 21.181 1.00 62.36 105 GLY A O 1
ATOM 770 N N . VAL A 1 118 ? 29.972 95.711 21.300 1.00 62.35 106 VAL A N 1
ATOM 771 C CA . VAL A 1 118 ? 29.610 96.676 20.262 1.00 60.68 106 VAL A CA 1
ATOM 772 C C . VAL A 1 118 ? 29.688 96.013 18.888 1.00 60.48 106 VAL A C 1
ATOM 773 O O . VAL A 1 118 ? 30.760 95.578 18.447 1.00 60.51 106 VAL A O 1
ATOM 777 N N . VAL A 1 119 ? 28.543 95.959 18.216 1.00 58.24 107 VAL A N 1
ATOM 778 C CA . VAL A 1 119 ? 28.409 95.237 16.976 1.00 56.85 107 VAL A CA 1
ATOM 779 C C . VAL A 1 119 ? 28.065 96.189 15.857 1.00 56.73 107 VAL A C 1
ATOM 780 O O . VAL A 1 119 ? 27.248 97.074 16.051 1.00 58.32 107 VAL A O 1
ATOM 784 N N . LEU A 1 120 ? 28.640 95.967 14.678 1.00 53.86 108 LEU A N 1
ATOM 785 C CA . LEU A 1 120 ? 28.348 96.777 13.529 1.00 52.25 108 LEU A CA 1
ATOM 786 C C . LEU A 1 120 ? 27.883 95.889 12.405 1.00 53.80 108 LEU A C 1
ATOM 787 O O . LEU A 1 120 ? 28.620 95.022 11.940 1.00 56.03 108 LEU A O 1
ATOM 792 N N . VAL A 1 121 ? 26.660 96.111 11.955 1.00 52.35 109 VAL A N 1
ATOM 793 C CA . VAL A 1 121 ? 26.131 95.349 10.850 1.00 52.56 109 VAL A CA 1
ATOM 794 C C . VAL A 1 121 ? 26.174 96.220 9.607 1.00 52.70 109 VAL A C 1
ATOM 795 O O . VAL A 1 121 ? 25.674 97.338 9.623 1.00 54.93 109 VAL A O 1
ATOM 799 N N . ALA A 1 122 ? 26.789 95.734 8.539 1.00 51.63 110 ALA A N 1
ATOM 800 C CA . ALA A 1 122 ? 26.731 96.457 7.281 1.00 53.59 110 ALA A CA 1
ATOM 801 C C . ALA A 1 122 ? 26.434 95.532 6.152 1.00 54.98 110 ALA A C 1
ATOM 802 O O . ALA A 1 122 ? 26.666 94.359 6.259 1.00 51.20 110 ALA A O 1
ATOM 804 N N . ARG A 1 123 ? 25.921 96.079 5.061 1.00 60.53 111 ARG A N 1
ATOM 805 C CA . ARG A 1 123 ? 25.797 95.327 3.835 1.00 64.37 111 ARG A CA 1
ATOM 806 C C . ARG A 1 123 ? 25.699 96.199 2.586 1.00 65.24 111 ARG A C 1
ATOM 807 O O . ARG A 1 123 ? 25.009 97.202 2.584 1.00 64.96 111 ARG A O 1
ATOM 815 N N . ARG A 1 124 ? 26.389 95.776 1.529 1.00 67.17 112 ARG A N 1
ATOM 816 C CA . ARG A 1 124 ? 26.409 96.454 0.253 1.00 68.68 112 ARG A CA 1
ATOM 817 C C . ARG A 1 124 ? 25.034 96.831 -0.196 1.00 69.31 112 ARG A C 1
ATOM 818 O O . ARG A 1 124 ? 24.092 96.040 -0.124 1.00 71.98 112 ARG A O 1
ATOM 826 N N . ALA A 1 125 ? 24.926 98.089 -0.585 1.00 68.33 113 ALA A N 1
ATOM 827 C CA . ALA A 1 125 ? 23.959 98.535 -1.556 1.00 66.24 113 ALA A CA 1
ATOM 828 C C . ALA A 1 125 ? 24.904 98.989 -2.664 1.00 64.37 113 ALA A C 1
ATOM 829 O O . ALA A 1 125 ? 26.099 98.707 -2.608 1.00 65.82 113 ALA A O 1
ATOM 831 N N . ARG A 1 126 ? 24.424 99.699 -3.652 1.00 60.99 114 ARG A N 1
ATOM 832 C CA . ARG A 1 126 ? 25.223 99.847 -4.851 1.00 61.51 114 ARG A CA 1
ATOM 833 C C . ARG A 1 126 ? 26.657 100.367 -4.679 1.00 59.13 114 ARG A C 1
ATOM 834 O O . ARG A 1 126 ? 27.087 100.766 -3.592 1.00 55.47 114 ARG A O 1
ATOM 842 N N . LYS A 1 127 ? 27.368 100.301 -5.802 1.00 58.27 115 LYS A N 1
ATOM 843 C CA . LYS A 1 127 ? 28.613 100.993 -6.049 1.00 58.53 115 LYS A CA 1
ATOM 844 C C . LYS A 1 127 ? 29.367 101.333 -4.779 1.00 57.53 115 LYS A C 1
ATOM 845 O O . LYS A 1 127 ? 30.132 100.511 -4.297 1.00 60.06 115 LYS A O 1
ATOM 847 N N . GLY A 1 128 ? 29.164 102.532 -4.231 1.00 54.23 116 GLY A N 1
ATOM 848 C CA . GLY A 1 128 ? 30.024 103.016 -3.141 1.00 50.29 116 GLY A CA 1
ATOM 849 C C . GLY A 1 128 ? 29.294 103.289 -1.854 1.00 46.69 116 GLY A C 1
ATOM 850 O O . GLY A 1 128 ? 29.598 104.249 -1.162 1.00 43.05 116 GLY A O 1
ATOM 851 N N . TYR A 1 129 ? 28.327 102.436 -1.545 1.00 46.68 117 TYR A N 1
ATOM 852 C CA . TYR A 1 129 ? 27.461 102.646 -0.404 1.00 47.38 117 TYR A CA 1
ATOM 853 C C . TYR A 1 129 ? 27.172 101.343 0.325 1.00 49.09 117 TYR A C 1
ATOM 854 O O . TYR A 1 129 ? 27.388 100.264 -0.207 1.00 50.31 117 TYR A O 1
ATOM 863 N N . HIS A 1 130 ? 26.689 101.474 1.554 1.00 49.90 118 HIS A N 1
ATOM 864 C CA . HIS A 1 130 ? 26.326 100.341 2.389 1.00 51.97 118 HIS A CA 1
ATOM 865 C C . HIS A 1 130 ? 25.137 100.718 3.241 1.00 51.27 118 HIS A C 1
ATOM 866 O O . HIS A 1 130 ? 24.938 101.887 3.558 1.00 51.14 118 HIS A O 1
ATOM 873 N N . TYR A 1 131 ? 24.376 99.717 3.652 1.00 52.44 119 TYR A N 1
ATOM 874 C CA . TYR A 1 131 ? 23.461 99.884 4.762 1.00 52.83 119 TYR A CA 1
ATOM 875 C C . TYR A 1 131 ? 24.258 99.597 6.011 1.00 52.18 119 TYR A C 1
ATOM 876 O O . TYR A 1 131 ? 25.210 98.815 5.977 1.00 50.31 119 TYR A O 1
ATOM 885 N N . CYS A 1 132 ? 23.838 100.186 7.125 1.00 53.03 120 CYS A N 1
ATOM 886 C CA . CYS A 1 132 ? 24.685 100.228 8.292 1.00 51.70 120 CYS A CA 1
ATOM 887 C C . CYS A 1 132 ? 23.992 100.564 9.604 1.00 50.89 120 CYS A C 1
ATOM 888 O O . CYS A 1 132 ? 23.226 101.518 9.661 1.00 52.25 120 CYS A O 1
ATOM 891 N N . ALA A 1 133 ? 24.317 99.827 10.665 1.00 50.48 121 ALA A N 1
ATOM 892 C CA . ALA A 1 133 ? 23.730 100.055 11.991 1.00 50.64 121 ALA A CA 1
ATOM 893 C C . ALA A 1 133 ? 24.688 99.600 13.063 1.00 51.11 121 ALA A C 1
ATOM 894 O O . ALA A 1 133 ? 25.470 98.685 12.833 1.00 52.28 121 ALA A O 1
ATOM 896 N N . VAL A 1 134 ? 24.657 100.209 14.238 1.00 51.41 122 VAL A N 1
ATOM 897 C CA . VAL A 1 134 ? 25.486 99.669 15.323 1.00 52.31 122 VAL A CA 1
ATOM 898 C C . VAL A 1 134 ? 24.699 99.525 16.610 1.00 52.92 122 VAL A C 1
ATOM 899 O O . VAL A 1 134 ? 23.913 100.395 16.984 1.00 54.22 122 VAL A O 1
ATOM 903 N N . TYR A 1 135 ? 24.933 98.408 17.275 1.00 55.15 123 TYR A N 1
ATOM 904 C CA . TYR A 1 135 ? 24.172 98.012 18.445 1.00 57.24 123 TYR A CA 1
ATOM 905 C C . TYR A 1 135 ? 25.141 97.688 19.572 1.00 57.75 123 TYR A C 1
ATOM 906 O O . TYR A 1 135 ? 26.232 97.168 19.328 1.00 55.25 123 TYR A O 1
ATOM 915 N N . LEU A 1 136 ? 24.744 98.041 20.794 1.00 60.98 124 LEU A N 1
ATOM 916 C CA . LEU A 1 136 ? 25.379 97.513 21.997 1.00 63.08 124 LEU A CA 1
ATOM 917 C C . LEU A 1 136 ? 24.603 96.265 22.378 1.00 64.83 124 LEU A C 1
ATOM 918 O O . LEU A 1 136 ? 23.414 96.342 22.712 1.00 62.91 124 LEU A O 1
ATOM 920 N N . LYS A 1 137 ? 25.290 95.125 22.312 1.00 67.55 125 LYS A N 1
ATOM 921 C CA . LYS A 1 137 ? 24.734 93.833 22.672 1.00 69.50 125 LYS A CA 1
ATOM 922 C C . LYS A 1 137 ? 25.277 93.345 24.040 1.00 73.18 125 LYS A C 1
ATOM 923 O O . LYS A 1 137 ? 25.923 92.305 24.121 1.00 73.75 125 LYS A O 1
ATOM 929 N N . ASP A 1 138 ? 25.026 94.107 25.107 1.00 75.86 126 ASP A N 1
ATOM 930 C CA . ASP A 1 138 ? 25.383 93.676 26.461 1.00 78.57 126 ASP A CA 1
ATOM 931 C C . ASP A 1 138 ? 24.203 93.861 27.424 1.00 80.04 126 ASP A C 1
ATOM 932 O O . ASP A 1 138 ? 24.301 94.518 28.480 1.00 81.23 126 ASP A O 1
ATOM 934 N N . LYS A 1 139 ? 23.077 93.291 27.030 1.00 79.81 127 LYS A N 1
ATOM 935 C CA . LYS A 1 139 ? 22.012 92.993 27.964 1.00 79.79 127 LYS A CA 1
ATOM 936 C C . LYS A 1 139 ? 21.326 91.755 27.386 1.00 79.95 127 LYS A C 1
ATOM 937 O O . LYS A 1 139 ? 21.551 90.670 27.908 1.00 81.69 127 LYS A O 1
ATOM 939 N N . GLY A 1 140 ? 20.547 91.862 26.306 1.00 78.57 128 GLY A N 1
ATOM 940 C CA . GLY A 1 140 ? 20.171 93.125 25.662 1.00 78.45 128 GLY A CA 1
ATOM 941 C C . GLY A 1 140 ? 20.652 93.296 24.226 1.00 77.52 128 GLY A C 1
ATOM 942 O O . GLY A 1 140 ? 21.758 92.880 23.890 1.00 78.83 128 GLY A O 1
ATOM 943 N N . LEU A 1 141 ? 19.796 93.887 23.380 1.00 75.59 129 LEU A N 1
ATOM 944 C CA . LEU A 1 141 ? 20.223 94.623 22.165 1.00 73.63 129 LEU A CA 1
ATOM 945 C C . LEU A 1 141 ? 19.724 96.079 22.240 1.00 70.89 129 LEU A C 1
ATOM 946 O O . LEU A 1 141 ? 18.541 96.337 22.463 1.00 69.74 129 LEU A O 1
ATOM 951 N N . ASN A 1 142 ? 20.644 97.022 22.077 1.00 69.06 130 ASN A N 1
ATOM 952 C CA . ASN A 1 142 ? 20.372 98.429 22.323 1.00 67.38 130 ASN A CA 1
ATOM 953 C C . ASN A 1 142 ? 20.960 99.209 21.172 1.00 65.05 130 ASN A C 1
ATOM 954 O O . ASN A 1 142 ? 22.169 99.162 20.956 1.00 63.25 130 ASN A O 1
ATOM 959 N N . PRO A 1 143 ? 20.118 99.934 20.428 1.00 64.56 131 PRO A N 1
ATOM 960 C CA . PRO A 1 143 ? 20.598 100.603 19.221 1.00 62.82 131 PRO A CA 1
ATOM 961 C C . PRO A 1 143 ? 21.424 101.826 19.566 1.00 60.13 131 PRO A C 1
ATOM 962 O O . PRO A 1 143 ? 20.972 102.650 20.349 1.00 60.13 131 PRO A O 1
ATOM 966 N N . LEU A 1 144 ? 22.626 101.924 19.001 1.00 57.89 132 LEU A N 1
ATOM 967 C CA . LEU A 1 144 ? 23.448 103.148 19.066 1.00 55.80 132 LEU A CA 1
ATOM 968 C C . LEU A 1 144 ? 23.378 103.969 17.764 1.00 54.48 132 LEU A C 1
ATOM 969 O O . LEU A 1 144 ? 23.528 105.188 17.761 1.00 49.96 132 LEU A O 1
ATOM 974 N N . LYS A 1 145 ? 23.164 103.279 16.651 1.00 55.23 133 LYS A N 1
ATOM 975 C CA . LYS A 1 145 ? 23.013 103.940 15.370 1.00 54.76 133 LYS A CA 1
ATOM 976 C C . LYS A 1 145 ? 22.036 103.100 14.538 1.00 54.78 133 LYS A C 1
ATOM 977 O O . LYS A 1 145 ? 22.334 101.951 14.196 1.00 55.43 133 LYS A O 1
ATOM 983 N N . GLU A 1 146 ? 20.857 103.662 14.262 1.00 53.52 134 GLU A N 1
ATOM 984 C CA . GLU A 1 146 ? 19.802 102.942 13.547 1.00 53.22 134 GLU A CA 1
ATOM 985 C C . GLU A 1 146 ? 20.160 102.713 12.076 1.00 51.33 134 GLU A C 1
ATOM 986 O O . GLU A 1 146 ? 20.852 103.523 11.466 1.00 51.31 134 GLU A O 1
ATOM 992 N N . PRO A 1 147 ? 19.676 101.603 11.493 1.00 48.96 135 PRO A N 1
ATOM 993 C CA . PRO A 1 147 ? 20.037 101.292 10.118 1.00 46.62 135 PRO A CA 1
ATOM 994 C C . PRO A 1 147 ? 19.721 102.445 9.152 1.00 46.60 135 PRO A C 1
ATOM 995 O O . PRO A 1 147 ? 18.645 103.036 9.208 1.00 47.24 135 PRO A O 1
ATOM 999 N N . SER A 1 148 ? 20.665 102.751 8.278 1.00 46.33 136 SER A N 1
ATOM 1000 C CA . SER A 1 148 ? 20.453 103.708 7.214 1.00 45.68 136 SER A CA 1
ATOM 1001 C C . SER A 1 148 ? 21.499 103.452 6.181 1.00 45.28 136 SER A C 1
ATOM 1002 O O . SER A 1 148 ? 22.388 102.639 6.412 1.00 49.86 136 SER A O 1
ATOM 1005 N N . VAL A 1 149 ? 21.425 104.163 5.068 1.00 45.49 137 VAL A N 1
ATOM 1006 C CA . VAL A 1 149 ? 22.399 104.034 3.981 1.00 46.12 137 VAL A CA 1
ATOM 1007 C C . VAL A 1 149 ? 23.462 105.119 4.053 1.00 43.64 137 VAL A C 1
ATOM 1008 O O . VAL A 1 149 ? 23.162 106.265 4.295 1.00 40.06 137 VAL A O 1
ATOM 1012 N N . VAL A 1 150 ? 24.708 104.710 3.825 1.00 44.71 138 VAL A N 1
ATOM 1013 C CA . VAL A 1 150 ? 25.878 105.546 4.000 1.00 44.32 138 VAL A CA 1
ATOM 1014 C C . VAL A 1 150 ? 26.871 105.293 2.869 1.00 43.66 138 VAL A C 1
ATOM 1015 O O . VAL A 1 150 ? 26.867 104.243 2.237 1.00 43.63 138 VAL A O 1
ATOM 1019 N N . SER A 1 151 ? 27.721 106.267 2.618 1.00 44.52 139 SER A N 1
ATOM 1020 C CA . SER A 1 151 ? 28.855 106.064 1.742 1.00 47.29 139 SER A CA 1
ATOM 1021 C C . SER A 1 151 ? 29.888 105.141 2.420 1.00 48.18 139 SER A C 1
ATOM 1022 O O . SER A 1 151 ? 29.843 104.910 3.632 1.00 48.76 139 SER A O 1
ATOM 1025 N N . ASP A 1 152 ? 30.818 104.625 1.629 1.00 49.06 140 ASP A N 1
ATOM 1026 C CA . ASP A 1 152 ? 31.932 103.856 2.166 1.00 51.16 140 ASP A CA 1
ATOM 1027 C C . ASP A 1 152 ? 32.827 104.761 3.037 1.00 49.68 140 ASP A C 1
ATOM 1028 O O . ASP A 1 152 ? 33.259 104.365 4.123 1.00 47.84 140 ASP A O 1
ATOM 1033 N N . GLU A 1 153 ? 33.077 105.990 2.590 1.00 50.52 141 GLU A N 1
ATOM 1034 C CA . GLU A 1 153 ? 33.818 106.932 3.434 1.00 50.61 141 GLU A CA 1
ATOM 1035 C C . GLU A 1 153 ? 33.126 107.056 4.813 1.00 52.12 141 GLU A C 1
ATOM 1036 O O . GLU A 1 153 ? 33.778 106.893 5.846 1.00 53.57 141 GLU A O 1
ATOM 1038 N N . GLU A 1 154 ? 31.805 107.253 4.841 1.00 52.32 142 GLU A N 1
ATOM 1039 C CA . GLU A 1 154 ? 31.117 107.446 6.120 1.00 50.61 142 GLU A CA 1
ATOM 1040 C C . GLU A 1 154 ? 31.170 106.197 6.992 1.00 51.44 142 GLU A C 1
ATOM 1041 O O . GLU A 1 154 ? 31.291 106.285 8.214 1.00 51.03 142 GLU A O 1
ATOM 1047 N N . LEU A 1 155 ? 31.080 105.040 6.350 1.00 52.48 143 LEU A N 1
ATOM 1048 C CA . LEU A 1 155 ? 31.282 103.765 7.018 1.00 53.80 143 LEU A CA 1
ATOM 1049 C C . LEU A 1 155 ? 32.594 103.703 7.808 1.00 53.03 143 LEU A C 1
ATOM 1050 O O . LEU A 1 155 ? 32.600 103.265 8.949 1.00 53.02 143 LEU A O 1
ATOM 1055 N N . GLU A 1 156 ? 33.700 104.145 7.221 1.00 53.30 144 GLU A N 1
ATOM 1056 C CA . GLU A 1 156 ? 34.975 104.123 7.950 1.00 53.46 144 GLU A CA 1
ATOM 1057 C C . GLU A 1 156 ? 34.909 105.091 9.130 1.00 54.35 144 GLU A C 1
ATOM 1058 O O . GLU A 1 156 ? 35.248 104.718 10.243 1.00 56.65 144 GLU A O 1
ATOM 1060 N N . GLU A 1 157 ? 34.459 106.325 8.893 1.00 54.10 145 GLU A N 1
ATOM 1061 C CA . GLU A 1 157 ? 34.209 107.281 9.985 1.00 52.41 145 GLU A CA 1
ATOM 1062 C C . GLU A 1 157 ? 33.368 106.627 11.099 1.00 52.88 145 GLU A C 1
ATOM 1063 O O . GLU A 1 157 ? 33.717 106.707 12.263 1.00 53.93 145 GLU A O 1
ATOM 1066 N N . ILE A 1 158 ? 32.285 105.944 10.745 1.00 53.29 146 ILE A N 1
ATOM 1067 C CA . ILE A 1 158 ? 31.429 105.298 11.757 1.00 52.94 146 ILE A CA 1
ATOM 1068 C C . ILE A 1 158 ? 32.152 104.198 12.539 1.00 52.59 146 ILE A C 1
ATOM 1069 O O . ILE A 1 158 ? 32.024 104.112 13.760 1.00 53.00 146 ILE A O 1
ATOM 1074 N N . THR A 1 159 ? 32.907 103.362 11.840 1.00 52.24 147 THR A N 1
ATOM 1075 C CA . THR A 1 159 ? 33.683 102.321 12.508 1.00 52.11 147 THR A CA 1
ATOM 1076 C C . THR A 1 159 ? 34.710 102.937 13.454 1.00 52.96 147 THR A C 1
ATOM 1077 O O . THR A 1 159 ? 34.847 102.503 14.600 1.00 54.42 147 THR A O 1
ATOM 1081 N N . LYS A 1 160 ? 35.424 103.951 12.960 1.00 52.99 148 LYS A N 1
ATOM 1082 C CA . LYS A 1 160 ? 36.409 104.681 13.740 1.00 52.01 148 LYS A CA 1
ATOM 1083 C C . LYS A 1 160 ? 35.763 105.442 14.891 1.00 52.61 148 LYS A C 1
ATOM 1084 O O . LYS A 1 160 ? 36.459 105.897 15.776 1.00 53.55 148 LYS A O 1
ATOM 1086 N N . GLU A 1 161 ? 34.442 105.590 14.869 1.00 53.75 149 GLU A N 1
ATOM 1087 C CA . GLU A 1 161 ? 33.719 106.322 15.905 1.00 54.76 149 GLU A CA 1
ATOM 1088 C C . GLU A 1 161 ? 33.224 105.399 17.005 1.00 54.59 149 GLU A C 1
ATOM 1089 O O . GLU A 1 161 ? 33.038 105.837 18.121 1.00 56.18 149 GLU A O 1
ATOM 1095 N N . PHE A 1 162 ? 32.987 104.133 16.690 1.00 54.29 150 PHE A N 1
ATOM 1096 C CA . PHE A 1 162 ? 32.371 103.208 17.645 1.00 54.93 150 PHE A CA 1
ATOM 1097 C C . PHE A 1 162 ? 33.277 102.028 18.032 1.00 55.26 150 PHE A C 1
ATOM 1098 O O . PHE A 1 162 ? 32.869 101.155 18.800 1.00 54.34 150 PHE A O 1
ATOM 1106 N N . SER A 1 163 ? 34.499 102.014 17.503 1.00 56.14 151 SER A N 1
ATOM 1107 C CA . SER A 1 163 ? 35.404 100.871 17.625 1.00 56.89 151 SER A CA 1
ATOM 1108 C C . SER A 1 163 ? 34.664 99.581 17.984 1.00 57.85 151 SER A C 1
ATOM 1109 O O . SER A 1 163 ? 34.766 99.045 19.084 1.00 57.90 151 SER A O 1
ATOM 1112 N N . PRO A 1 164 ? 33.888 99.087 17.036 1.00 58.38 152 PRO A N 1
ATOM 1113 C CA . PRO A 1 164 ? 33.159 97.881 17.342 1.00 60.34 152 PRO A CA 1
ATOM 1114 C C . PRO A 1 164 ? 34.107 96.703 17.603 1.00 61.78 152 PRO A C 1
ATOM 1115 O O . PRO A 1 164 ? 35.073 96.499 16.862 1.00 60.95 152 PRO A O 1
ATOM 1119 N N . LYS A 1 165 ? 33.829 95.968 18.677 1.00 63.01 153 LYS A N 1
ATOM 1120 C CA . LYS A 1 165 ? 34.476 94.704 18.950 1.00 61.88 153 LYS A CA 1
ATOM 1121 C C . LYS A 1 165 ? 34.057 93.665 17.892 1.00 60.81 153 LYS A C 1
ATOM 1122 O O . LYS A 1 165 ? 34.883 92.915 17.427 1.00 63.98 153 LYS A O 1
ATOM 1124 N N . ILE A 1 166 ? 32.793 93.618 17.494 1.00 58.53 154 ILE A N 1
ATOM 1125 C CA . ILE A 1 166 ? 32.361 92.680 16.442 1.00 55.55 154 ILE A CA 1
ATOM 1126 C C . ILE A 1 166 ? 31.791 93.398 15.196 1.00 54.60 154 ILE A C 1
ATOM 1127 O O . ILE A 1 166 ? 31.108 94.417 15.325 1.00 51.61 154 ILE A O 1
ATOM 1132 N N . VAL A 1 167 ? 32.059 92.829 14.012 1.00 53.49 155 VAL A N 1
ATOM 1133 C CA . VAL A 1 167 ? 31.734 93.437 12.722 1.00 53.45 155 VAL A CA 1
ATOM 1134 C C . VAL A 1 167 ? 31.214 92.395 11.726 1.00 53.34 155 VAL A C 1
ATOM 1135 O O . VAL A 1 167 ? 31.955 91.557 11.260 1.00 53.93 155 VAL A O 1
ATOM 1139 N N . LEU A 1 168 ? 29.953 92.505 11.340 1.00 55.39 156 LEU A N 1
ATOM 1140 C CA . LEU A 1 168 ? 29.324 91.537 10.459 1.00 56.47 156 LEU A CA 1
ATOM 1141 C C . LEU A 1 168 ? 29.001 92.194 9.115 1.00 57.80 156 LEU A C 1
ATOM 1142 O O . LEU A 1 168 ? 27.986 92.838 8.973 1.00 60.20 156 LEU A O 1
ATOM 1147 N N . LYS A 1 169 ? 29.897 92.036 8.149 1.00 59.72 157 LYS A N 1
ATOM 1148 C CA . LYS A 1 169 ? 29.824 92.684 6.849 1.00 62.56 157 LYS A CA 1
ATOM 1149 C C . LYS A 1 169 ? 29.333 91.710 5.817 1.00 64.69 157 LYS A C 1
ATOM 1150 O O . LYS A 1 169 ? 29.629 90.537 5.860 1.00 66.30 157 LYS A O 1
ATOM 1156 N N . ASP A 1 170 ? 28.560 92.223 4.883 1.00 70.52 158 ASP A N 1
ATOM 1157 C CA . ASP A 1 170 ? 28.255 91.565 3.605 1.00 73.39 158 ASP A CA 1
ATOM 1158 C C . ASP A 1 170 ? 27.597 90.175 3.625 1.00 73.44 158 ASP A C 1
ATOM 1159 O O . ASP A 1 170 ? 26.488 90.033 3.105 1.00 76.11 158 ASP A O 1
ATOM 1164 N N . ASP A 1 171 ? 28.234 89.170 4.213 1.00 72.46 159 ASP A N 1
ATOM 1165 C CA . ASP A 1 171 ? 27.634 87.832 4.298 1.00 72.94 159 ASP A CA 1
ATOM 1166 C C . ASP A 1 171 ? 27.116 87.553 5.717 1.00 70.44 159 ASP A C 1
ATOM 1167 O O . ASP A 1 171 ? 27.863 87.128 6.605 1.00 69.23 159 ASP A O 1
ATOM 1172 N N . LEU A 1 172 ? 25.824 87.774 5.920 1.00 67.69 160 LEU A N 1
ATOM 1173 C CA . LEU A 1 172 ? 25.263 87.871 7.270 1.00 66.60 160 LEU A CA 1
ATOM 1174 C C . LEU A 1 172 ? 24.598 86.566 7.718 1.00 65.01 160 LEU A C 1
ATOM 1175 O O . LEU A 1 172 ? 23.732 86.051 7.016 1.00 65.36 160 LEU A O 1
ATOM 1180 N N . LEU A 1 173 ? 25.009 86.034 8.869 1.00 63.20 161 LEU A N 1
ATOM 1181 C CA . LEU A 1 173 ? 24.324 84.904 9.471 1.00 62.52 161 LEU A CA 1
ATOM 1182 C C . LEU A 1 173 ? 23.060 85.414 10.171 1.00 64.06 161 LEU A C 1
ATOM 1183 O O . LEU A 1 173 ? 23.111 86.207 11.134 1.00 64.67 161 LEU A O 1
ATOM 1186 N N . ILE A 1 174 ? 21.925 84.955 9.657 1.00 62.62 162 ILE A N 1
ATOM 1187 C CA . ILE A 1 174 ? 20.678 84.958 10.393 1.00 62.84 162 ILE A CA 1
ATOM 1188 C C . ILE A 1 174 ? 20.242 83.507 10.741 1.00 61.52 162 ILE A C 1
ATOM 1189 O O . ILE A 1 174 ? 20.061 82.662 9.855 1.00 60.67 162 ILE A O 1
ATOM 1194 N N . SER A 1 175 ? 20.072 83.256 12.037 1.00 59.35 163 SER A N 1
ATOM 1195 C CA . SER A 1 175 ? 19.635 81.972 12.570 1.00 58.10 163 SER A CA 1
ATOM 1196 C C . SER A 1 175 ? 18.110 81.917 12.613 1.00 57.47 163 SER A C 1
ATOM 1197 O O . SER A 1 175 ? 17.458 82.763 13.246 1.00 58.12 163 SER A O 1
ATOM 1200 N N . PRO A 1 176 ? 17.513 80.948 11.911 1.00 56.98 164 PRO A N 1
ATOM 1201 C CA . PRO A 1 176 ? 16.057 80.863 11.959 1.00 54.01 164 PRO A CA 1
ATOM 1202 C C . PRO A 1 176 ? 15.536 80.624 13.351 1.00 52.90 164 PRO A C 1
ATOM 1203 O O . PRO A 1 176 ? 14.418 80.991 13.668 1.00 54.48 164 PRO A O 1
ATOM 1207 N N . ALA A 1 177 ? 16.346 80.036 14.203 1.00 51.15 165 ALA A N 1
ATOM 1208 C CA . ALA A 1 177 ? 15.945 79.874 15.594 1.00 49.70 165 ALA A CA 1
ATOM 1209 C C . ALA A 1 177 ? 15.735 81.221 16.331 1.00 50.63 165 ALA A C 1
ATOM 1210 O O . ALA A 1 177 ? 14.852 81.372 17.171 1.00 50.96 165 ALA A O 1
ATOM 1212 N N . VAL A 1 178 ? 16.568 82.190 16.016 1.00 51.57 166 VAL A N 1
ATOM 1213 C CA . VAL A 1 178 ? 16.468 83.516 16.594 1.00 52.99 166 VAL A CA 1
ATOM 1214 C C . VAL A 1 178 ? 15.266 84.252 16.013 1.00 54.78 166 VAL A C 1
ATOM 1215 O O . VAL A 1 178 ? 14.617 85.049 16.703 1.00 56.81 166 VAL A O 1
ATOM 1219 N N . LEU A 1 179 ? 14.982 84.010 14.740 1.00 50.65 167 LEU A N 1
ATOM 1220 C CA . LEU A 1 179 ? 13.793 84.577 14.139 1.00 51.50 167 LEU A CA 1
ATOM 1221 C C . LEU A 1 179 ? 12.575 84.142 14.899 1.00 53.04 167 LEU A C 1
ATOM 1222 O O . LEU A 1 179 ? 11.682 84.939 15.173 1.00 54.56 167 LEU A O 1
ATOM 1227 N N . VAL A 1 180 ? 12.518 82.839 15.162 1.00 54.71 168 VAL A N 1
ATOM 1228 C CA . VAL A 1 180 ? 11.415 82.224 15.891 1.00 53.82 168 VAL A CA 1
ATOM 1229 C C . VAL A 1 180 ? 11.351 82.726 17.327 1.00 51.45 168 VAL A C 1
ATOM 1230 O O . VAL A 1 180 ? 10.283 83.066 17.809 1.00 52.33 168 VAL A O 1
ATOM 1234 N N . GLU A 1 181 ? 12.487 82.808 17.996 1.00 51.87 169 GLU A N 1
ATOM 1235 C CA . GLU A 1 181 ? 12.511 83.329 19.355 1.00 52.42 169 GLU A CA 1
ATOM 1236 C C . GLU A 1 181 ? 12.037 84.776 19.310 1.00 53.81 169 GLU A C 1
ATOM 1237 O O . GLU A 1 181 ? 11.270 85.182 20.136 1.00 54.74 169 GLU A O 1
ATOM 1240 N N . GLU A 1 182 ? 12.420 85.539 18.301 1.00 58.38 170 GLU A N 1
ATOM 1241 C CA . GLU A 1 182 ? 11.996 86.938 18.232 1.00 61.50 170 GLU A CA 1
ATOM 1242 C C . GLU A 1 182 ? 10.526 87.160 17.926 1.00 62.20 170 GLU A C 1
ATOM 1243 O O . GLU A 1 182 ? 9.934 88.102 18.466 1.00 66.55 170 GLU A O 1
ATOM 1249 N N . SER A 1 183 ? 9.929 86.316 17.087 1.00 58.15 171 SER A N 1
ATOM 1250 C CA . SER A 1 183 ? 8.503 86.423 16.840 1.00 56.02 171 SER A CA 1
ATOM 1251 C C . SER A 1 183 ? 7.752 86.120 18.140 1.00 54.60 171 SER A C 1
ATOM 1252 O O . SER A 1 183 ? 6.827 86.807 18.492 1.00 52.67 171 SER A O 1
ATOM 1255 N N . GLU A 1 184 ? 8.196 85.104 18.864 1.00 57.72 172 GLU A N 1
ATOM 1256 C CA . GLU A 1 184 ? 7.585 84.732 20.134 1.00 59.49 172 GLU A CA 1
ATOM 1257 C C . GLU A 1 184 ? 7.586 85.906 21.065 1.00 57.44 172 GLU A C 1
ATOM 1258 O O . GLU A 1 184 ? 6.569 86.214 21.647 1.00 58.04 172 GLU A O 1
ATOM 1264 N N . ARG A 1 185 ? 8.718 86.579 21.198 1.00 57.65 173 ARG A N 1
ATOM 1265 C CA . ARG A 1 185 ? 8.817 87.683 22.153 1.00 58.70 173 ARG A CA 1
ATOM 1266 C C . ARG A 1 185 ? 7.893 88.859 21.770 1.00 57.06 173 ARG A C 1
ATOM 1267 O O . ARG A 1 185 ? 7.356 89.542 22.655 1.00 57.30 173 ARG A O 1
ATOM 1272 N N . LEU A 1 186 ? 7.702 89.105 20.473 1.00 53.14 174 LEU A N 1
ATOM 1273 C CA . LEU A 1 186 ? 6.890 90.251 20.071 1.00 51.51 174 LEU A CA 1
ATOM 1274 C C . LEU A 1 186 ? 5.431 89.956 20.347 1.00 51.87 174 LEU A C 1
ATOM 1275 O O . LEU A 1 186 ? 4.692 90.821 20.875 1.00 50.21 174 LEU A O 1
ATOM 1280 N N . PHE A 1 187 ? 5.042 88.722 20.034 1.00 50.10 175 PHE A N 1
ATOM 1281 C CA . PHE A 1 187 ? 3.727 88.213 20.422 1.00 51.75 175 PHE A CA 1
ATOM 1282 C C . PHE A 1 187 ? 3.398 88.418 21.908 1.00 51.62 175 PHE A C 1
ATOM 1283 O O . PHE A 1 187 ? 2.394 89.052 22.234 1.00 51.04 175 PHE A O 1
ATOM 1291 N N . ARG A 1 188 ? 4.246 87.875 22.785 1.00 52.49 176 ARG A N 1
ATOM 1292 C CA . ARG A 1 188 ? 4.067 87.986 24.238 1.00 54.31 176 ARG A CA 1
ATOM 1293 C C . ARG A 1 188 ? 4.029 89.452 24.703 1.00 53.55 176 ARG A C 1
ATOM 1294 O O . ARG A 1 188 ? 3.266 89.796 25.578 1.00 52.51 176 ARG A O 1
ATOM 1298 N N . GLU A 1 189 ? 4.848 90.305 24.097 1.00 53.85 177 GLU A N 1
ATOM 1299 C CA . GLU A 1 189 ? 4.893 91.713 24.450 1.00 54.02 177 GLU A CA 1
ATOM 1300 C C . GLU A 1 189 ? 3.758 92.495 23.800 1.00 52.32 177 GLU A C 1
ATOM 1301 O O . GLU A 1 189 ? 3.759 93.725 23.850 1.00 53.39 177 GLU A O 1
ATOM 1307 N N . LYS A 1 190 ? 2.786 91.800 23.208 1.00 50.80 178 LYS A N 1
ATOM 1308 C CA . LYS A 1 190 ? 1.750 92.454 22.392 1.00 51.49 178 LYS A CA 1
ATOM 1309 C C . LYS A 1 190 ? 2.356 93.544 21.481 1.00 52.43 178 LYS A C 1
ATOM 1310 O O . LYS A 1 190 ? 2.000 94.716 21.585 1.00 50.74 178 LYS A O 1
ATOM 1313 N N . LYS A 1 191 ? 3.279 93.159 20.601 1.00 53.78 179 LYS A N 1
ATOM 1314 C CA . LYS A 1 191 ? 3.805 94.102 19.606 1.00 54.68 179 LYS A CA 1
ATOM 1315 C C . LYS A 1 191 ? 3.782 93.574 18.181 1.00 53.81 179 LYS A C 1
ATOM 1316 O O . LYS A 1 191 ? 4.481 94.069 17.291 1.00 52.93 179 LYS A O 1
ATOM 1322 N N . THR A 1 192 ? 2.909 92.605 17.964 1.00 52.26 180 THR A N 1
ATOM 1323 C CA . THR A 1 192 ? 2.611 92.114 16.634 1.00 52.19 180 THR A CA 1
ATOM 1324 C C . THR A 1 192 ? 1.514 92.968 16.022 1.00 52.30 180 THR A C 1
ATOM 1325 O O . THR A 1 192 ? 0.845 93.689 16.729 1.00 52.88 180 THR A O 1
ATOM 1329 N N . ILE A 1 193 ? 1.308 92.862 14.716 1.00 52.32 181 ILE A N 1
ATOM 1330 C CA . ILE A 1 193 ? 0.309 93.679 14.023 1.00 51.00 181 ILE A CA 1
ATOM 1331 C C . ILE A 1 193 ? -0.472 92.802 13.064 1.00 51.62 181 ILE A C 1
ATOM 1332 O O . ILE A 1 193 ? -0.134 91.636 12.926 1.00 55.73 181 ILE A O 1
ATOM 1337 N N . HIS A 1 194 ? -1.507 93.350 12.419 1.00 50.63 182 HIS A N 1
ATOM 1338 C CA . HIS A 1 194 ? -2.327 92.582 11.481 1.00 50.18 182 HIS A CA 1
ATOM 1339 C C . HIS A 1 194 ? -1.671 92.542 10.114 1.00 52.57 182 HIS A C 1
ATOM 1340 O O . HIS A 1 194 ? -0.907 93.430 9.757 1.00 52.68 182 HIS A O 1
ATOM 1347 N N . TYR A 1 195 ? -1.982 91.517 9.332 1.00 55.20 183 TYR A N 1
ATOM 1348 C CA . TYR A 1 195 ? -1.379 91.382 8.005 1.00 55.76 183 TYR A CA 1
ATOM 1349 C C . TYR A 1 195 ? -1.666 92.611 7.127 1.00 57.30 183 TYR A C 1
ATOM 1350 O O . TYR A 1 195 ? -0.852 92.982 6.279 1.00 58.09 183 TYR A O 1
ATOM 1359 N N . TYR A 1 196 ? -2.802 93.260 7.345 1.00 57.64 184 TYR A N 1
ATOM 1360 C CA . TYR A 1 196 ? -3.137 94.469 6.570 1.00 57.76 184 TYR A CA 1
ATOM 1361 C C . TYR A 1 196 ? -2.364 95.741 7.003 1.00 59.21 184 TYR A C 1
ATOM 1362 O O . TYR A 1 196 ? -2.542 96.797 6.415 1.00 60.14 184 TYR A O 1
ATOM 1371 N N . GLU A 1 197 ? -1.496 95.646 8.002 1.00 59.97 185 GLU A N 1
ATOM 1372 C CA . GLU A 1 197 ? -0.785 96.818 8.491 1.00 61.73 185 GLU A CA 1
ATOM 1373 C C . GLU A 1 197 ? 0.703 96.709 8.211 1.00 65.73 185 GLU A C 1
ATOM 1374 O O . GLU A 1 197 ? 1.483 97.504 8.740 1.00 67.42 185 GLU A O 1
ATOM 1380 N N . ILE A 1 198 ? 1.115 95.733 7.401 1.00 68.97 186 ILE A N 1
ATOM 1381 C CA . ILE A 1 198 ? 2.549 95.562 7.120 1.00 71.08 186 ILE A CA 1
ATOM 1382 C C . ILE A 1 198 ? 3.008 96.332 5.886 1.00 73.22 186 ILE A C 1
ATOM 1383 O O . ILE A 1 198 ? 4.188 96.608 5.785 1.00 74.88 186 ILE A O 1
ATOM 1387 N N . GLU A 1 199 ? 2.113 96.686 4.961 1.00 75.04 187 GLU A N 1
ATOM 1388 C CA . GLU A 1 199 ? 2.482 97.671 3.938 1.00 76.28 187 GLU A CA 1
ATOM 1389 C C . GLU A 1 199 ? 2.733 99.003 4.661 1.00 79.02 187 GLU A C 1
ATOM 1390 O O . GLU A 1 199 ? 3.889 99.412 4.789 1.00 77.15 187 GLU A O 1
ATOM 1392 N N . PRO A 1 200 ? 1.666 99.657 5.181 1.00 82.96 188 PRO A N 1
ATOM 1393 C CA . PRO A 1 200 ? 1.823 101.021 5.716 1.00 85.47 188 PRO A CA 1
ATOM 1394 C C . PRO A 1 200 ? 3.106 101.272 6.531 1.00 88.65 188 PRO A C 1
ATOM 1395 O O . PRO A 1 200 ? 3.884 102.160 6.187 1.00 88.83 188 PRO A O 1
ATOM 1399 N N . LEU A 1 201 ? 3.344 100.479 7.571 1.00 91.82 189 LEU A N 1
ATOM 1400 C CA . LEU A 1 201 ? 4.541 100.662 8.408 1.00 94.28 189 LEU A CA 1
ATOM 1401 C C . LEU A 1 201 ? 5.660 99.572 8.187 1.00 95.32 189 LEU A C 1
ATOM 1402 O O . LEU A 1 201 ? 6.153 98.919 9.132 1.00 91.44 189 LEU A O 1
ATOM 1404 N N . TYR A 1 202 ? 5.953 99.366 6.892 1.00 97.02 190 TYR A N 1
ATOM 1405 C CA . TYR A 1 202 ? 7.261 98.947 6.317 1.00 96.31 190 TYR A CA 1
ATOM 1406 C C . TYR A 1 202 ? 7.720 99.999 5.292 1.00 96.88 190 TYR A C 1
ATOM 1407 O O . TYR A 1 202 ? 8.899 100.051 4.922 1.00 95.25 190 TYR A O 1
ATOM 1416 N N . LEU A 1 203 ? 6.761 100.788 4.796 1.00 97.64 191 LEU A N 1
ATOM 1417 C CA . LEU A 1 203 ? 7.042 102.029 4.095 1.00 97.05 191 LEU A CA 1
ATOM 1418 C C . LEU A 1 203 ? 7.617 103.065 5.088 1.00 97.21 191 LEU A C 1
ATOM 1419 O O . LEU A 1 203 ? 8.789 103.436 4.972 1.00 97.26 191 LEU A O 1
ATOM 1421 N N . GLN A 1 204 ? 6.825 103.490 6.081 1.00 97.34 192 GLN A N 1
ATOM 1422 C CA . GLN A 1 204 ? 7.183 104.656 6.931 1.00 96.60 192 GLN A CA 1
ATOM 1423 C C . GLN A 1 204 ? 8.558 104.587 7.617 1.00 97.08 192 GLN A C 1
ATOM 1424 O O . GLN A 1 204 ? 9.080 105.618 8.044 1.00 96.81 192 GLN A O 1
ATOM 1430 N N . LYS A 1 205 ? 9.136 103.387 7.723 1.00 97.80 193 LYS A N 1
ATOM 1431 C CA . LYS A 1 205 ? 10.512 103.218 8.235 1.00 97.11 193 LYS A CA 1
ATOM 1432 C C . LYS A 1 205 ? 11.107 101.872 7.821 1.00 95.20 193 LYS A C 1
ATOM 1433 O O . LYS A 1 205 ? 11.860 101.798 6.851 1.00 93.33 193 LYS A O 1
ATOM 1435 N N . HIS B 1 12 ? 33.291 75.805 -6.141 1.00 77.27 0 HIS B N 1
ATOM 1436 C CA . HIS B 1 12 ? 32.508 74.766 -5.387 1.00 76.38 0 HIS B CA 1
ATOM 1437 C C . HIS B 1 12 ? 32.122 73.434 -6.239 1.00 78.30 0 HIS B C 1
ATOM 1438 O O . HIS B 1 12 ? 32.071 73.419 -7.528 1.00 77.60 0 HIS B O 1
ATOM 1453 N N . ASN B 1 14 ? 30.002 69.105 -5.162 1.00 57.01 2 ASN B N 1
ATOM 1454 C CA . ASN B 1 14 ? 28.809 68.445 -4.639 1.00 55.47 2 ASN B CA 1
ATOM 1455 C C . ASN B 1 14 ? 29.116 67.780 -3.271 1.00 52.60 2 ASN B C 1
ATOM 1456 O O . ASN B 1 14 ? 29.902 66.861 -3.180 1.00 52.46 2 ASN B O 1
ATOM 1461 N N . VAL B 1 15 ? 28.462 68.240 -2.227 1.00 48.74 3 VAL B N 1
ATOM 1462 C CA . VAL B 1 15 ? 28.847 67.942 -0.865 1.00 50.82 3 VAL B CA 1
ATOM 1463 C C . VAL B 1 15 ? 27.607 67.770 -0.034 1.00 48.80 3 VAL B C 1
ATOM 1464 O O . VAL B 1 15 ? 26.659 68.539 -0.175 1.00 50.15 3 VAL B O 1
ATOM 1468 N N . LEU B 1 16 ? 27.619 66.767 0.816 1.00 52.52 4 LEU B N 1
ATOM 1469 C CA . LEU B 1 16 ? 26.628 66.564 1.902 1.00 54.97 4 LEU B CA 1
ATOM 1470 C C . LEU B 1 16 ? 27.346 66.516 3.198 1.00 53.26 4 LEU B C 1
ATOM 1471 O O . LEU B 1 16 ? 28.297 65.807 3.313 1.00 57.45 4 LEU B O 1
ATOM 1476 N N . ALA B 1 17 ? 26.867 67.178 4.224 1.00 55.23 5 ALA B N 1
ATOM 1477 C CA . ALA B 1 17 ? 27.551 67.109 5.502 1.00 50.80 5 ALA B CA 1
ATOM 1478 C C . ALA B 1 17 ? 26.533 67.092 6.581 1.00 53.20 5 ALA B C 1
ATOM 1479 O O . ALA B 1 17 ? 25.448 67.612 6.412 1.00 56.51 5 ALA B O 1
ATOM 1481 N N . LEU B 1 18 ? 26.907 66.494 7.700 1.00 52.44 6 LEU B N 1
ATOM 1482 C CA . LEU B 1 18 ? 25.965 66.129 8.724 1.00 56.33 6 LEU B CA 1
ATOM 1483 C C . LEU B 1 18 ? 26.669 66.172 10.119 1.00 54.36 6 LEU B C 1
ATOM 1484 O O . LEU B 1 18 ? 27.722 65.630 10.269 1.00 55.89 6 LEU B O 1
ATOM 1489 N N . ASP B 1 19 ? 26.094 66.809 11.102 1.00 52.61 7 ASP B N 1
ATOM 1490 C CA . ASP B 1 19 ? 26.633 66.716 12.469 1.00 55.70 7 ASP B CA 1
ATOM 1491 C C . ASP B 1 19 ? 25.457 66.480 13.366 1.00 52.29 7 ASP B C 1
ATOM 1492 O O . ASP B 1 19 ? 24.488 67.249 13.330 1.00 49.11 7 ASP B O 1
ATOM 1497 N N . THR B 1 20 ? 25.571 65.408 14.147 1.00 51.86 8 THR B N 1
ATOM 1498 C CA . THR B 1 20 ? 24.565 64.992 15.126 1.00 54.35 8 THR B CA 1
ATOM 1499 C C . THR B 1 20 ? 25.147 65.031 16.577 1.00 51.34 8 THR B C 1
ATOM 1500 O O . THR B 1 20 ? 24.789 64.194 17.437 1.00 45.51 8 THR B O 1
ATOM 1504 N N . SER B 1 21 ? 26.030 65.982 16.820 1.00 50.44 9 SER B N 1
ATOM 1505 C CA . SER B 1 21 ? 26.780 65.985 18.071 1.00 53.52 9 SER B CA 1
ATOM 1506 C C . SER B 1 21 ? 25.880 66.470 19.168 1.00 52.87 9 SER B C 1
ATOM 1507 O O . SER B 1 21 ? 26.024 65.991 20.257 1.00 54.73 9 SER B O 1
ATOM 1510 N N . GLN B 1 22 ? 24.937 67.355 18.858 1.00 53.27 10 GLN B N 1
ATOM 1511 C CA . GLN B 1 22 ? 23.943 67.826 19.800 1.00 58.59 10 GLN B CA 1
ATOM 1512 C C . GLN B 1 22 ? 22.517 67.867 19.189 1.00 61.79 10 GLN B C 1
ATOM 1513 O O . GLN B 1 22 ? 21.640 67.137 19.625 1.00 65.87 10 GLN B O 1
ATOM 1519 N N . ARG B 1 23 ? 22.285 68.763 18.234 1.00 60.43 11 ARG B N 1
ATOM 1520 C CA . ARG B 1 23 ? 21.100 68.746 17.416 1.00 56.11 11 ARG B CA 1
ATOM 1521 C C . ARG B 1 23 ? 21.450 68.081 16.116 1.00 55.33 11 ARG B C 1
ATOM 1522 O O . ARG B 1 23 ? 22.553 67.624 15.924 1.00 60.08 11 ARG B O 1
ATOM 1530 N N . ILE B 1 24 ? 20.542 68.090 15.174 1.00 52.62 12 ILE B N 1
ATOM 1531 C CA . ILE B 1 24 ? 20.848 67.559 13.877 1.00 51.01 12 ILE B CA 1
ATOM 1532 C C . ILE B 1 24 ? 21.083 68.688 12.882 1.00 50.83 12 ILE B C 1
ATOM 1533 O O . ILE B 1 24 ? 20.189 69.469 12.608 1.00 48.74 12 ILE B O 1
ATOM 1538 N N . ARG B 1 25 ? 22.276 68.739 12.294 1.00 52.92 13 ARG B N 1
ATOM 1539 C CA . ARG B 1 25 ? 22.636 69.775 11.347 1.00 49.29 13 ARG B CA 1
ATOM 1540 C C . ARG B 1 25 ? 22.941 69.108 10.037 1.00 51.01 13 ARG B C 1
ATOM 1541 O O . ARG B 1 25 ? 23.685 68.160 10.041 1.00 51.81 13 ARG B O 1
ATOM 1549 N N . ILE B 1 26 ? 22.396 69.616 8.929 1.00 48.32 14 ILE B N 1
ATOM 1550 C CA . ILE B 1 26 ? 22.642 69.048 7.644 1.00 50.21 14 ILE B CA 1
ATOM 1551 C C . ILE B 1 26 ? 22.861 70.125 6.562 1.00 50.64 14 ILE B C 1
ATOM 1552 O O . ILE B 1 26 ? 22.083 71.057 6.445 1.00 52.35 14 ILE B O 1
ATOM 1557 N N . GLY B 1 27 ? 23.917 69.984 5.774 1.00 47.38 15 GLY B N 1
ATOM 1558 C CA . GLY B 1 27 ? 24.168 70.886 4.671 1.00 48.79 15 GLY B CA 1
ATOM 1559 C C . GLY B 1 27 ? 24.268 70.094 3.390 1.00 48.89 15 GLY B C 1
ATOM 1560 O O . GLY B 1 27 ? 24.860 69.020 3.330 1.00 51.08 15 GLY B O 1
ATOM 1561 N N . LEU B 1 28 ? 23.682 70.605 2.340 1.00 50.89 16 LEU B N 1
ATOM 1562 C CA . LEU B 1 28 ? 23.762 69.924 1.076 1.00 50.87 16 LEU B CA 1
ATOM 1563 C C . LEU B 1 28 ? 24.048 71.021 0.090 1.00 53.03 16 LEU B C 1
ATOM 1564 O O . LEU B 1 28 ? 23.251 71.970 0.000 1.00 55.27 16 LEU B O 1
ATOM 1569 N N . ARG B 1 29 ? 25.180 70.914 -0.626 1.00 52.11 17 ARG B N 1
ATOM 1570 C CA . ARG B 1 29 ? 25.579 71.917 -1.611 1.00 50.45 17 ARG B CA 1
ATOM 1571 C C . ARG B 1 29 ? 25.793 71.339 -3.010 1.00 47.29 17 ARG B C 1
ATOM 1572 O O . ARG B 1 29 ? 26.228 70.238 -3.169 1.00 50.33 17 ARG B O 1
ATOM 1580 N N . LYS B 1 30 ? 25.460 72.095 -4.023 1.00 47.63 18 LYS B N 1
ATOM 1581 C CA . LYS B 1 30 ? 25.848 71.770 -5.427 1.00 51.46 18 LYS B CA 1
ATOM 1582 C C . LYS B 1 30 ? 26.310 73.075 -6.064 1.00 50.67 18 LYS B C 1
ATOM 1583 O O . LYS B 1 30 ? 25.517 74.008 -6.212 1.00 50.80 18 LYS B O 1
ATOM 1588 N N . GLY B 1 31 ? 27.598 73.179 -6.371 1.00 49.47 19 GLY B N 1
ATOM 1589 C CA . GLY B 1 31 ? 28.153 74.457 -6.835 1.00 50.12 19 GLY B CA 1
ATOM 1590 C C . GLY B 1 31 ? 27.777 75.555 -5.874 1.00 50.23 19 GLY B C 1
ATOM 1591 O O . GLY B 1 31 ? 27.919 75.382 -4.655 1.00 54.39 19 GLY B O 1
ATOM 1592 N N . GLU B 1 32 ? 27.260 76.647 -6.429 1.00 51.93 20 GLU B N 1
ATOM 1593 C CA . GLU B 1 32 ? 26.810 77.816 -5.669 1.00 52.59 20 GLU B CA 1
ATOM 1594 C C . GLU B 1 32 ? 25.423 77.664 -4.957 1.00 53.42 20 GLU B C 1
ATOM 1595 O O . GLU B 1 32 ? 25.009 78.586 -4.255 1.00 59.09 20 GLU B O 1
ATOM 1597 N N . ASP B 1 33 ? 24.732 76.528 -5.114 1.00 50.25 21 ASP B N 1
ATOM 1598 C CA . ASP B 1 33 ? 23.429 76.288 -4.490 1.00 48.57 21 ASP B CA 1
ATOM 1599 C C . ASP B 1 33 ? 23.662 75.530 -3.155 1.00 50.41 21 ASP B C 1
ATOM 1600 O O . ASP B 1 33 ? 24.389 74.580 -3.122 1.00 53.66 21 ASP B O 1
ATOM 1605 N N . LEU B 1 34 ? 23.096 75.980 -2.048 1.00 49.74 22 LEU B N 1
ATOM 1606 C CA . LEU B 1 34 ? 23.288 75.301 -0.777 1.00 50.33 22 LEU B CA 1
ATOM 1607 C C . LEU B 1 34 ? 22.006 75.374 0.025 1.00 49.64 22 LEU B C 1
ATOM 1608 O O . LEU B 1 34 ? 21.443 76.459 0.151 1.00 49.77 22 LEU B O 1
ATOM 1613 N N . PHE B 1 35 ? 21.556 74.213 0.501 1.00 49.78 23 PHE B N 1
ATOM 1614 C CA . PHE B 1 35 ? 20.451 74.038 1.454 1.00 49.87 23 PHE B CA 1
ATOM 1615 C C . PHE B 1 35 ? 21.051 73.708 2.794 1.00 49.41 23 PHE B C 1
ATOM 1616 O O . PHE B 1 35 ? 21.945 72.887 2.877 1.00 48.41 23 PHE B O 1
ATOM 1624 N N . GLU B 1 36 ? 20.534 74.299 3.848 1.00 54.33 24 GLU B N 1
ATOM 1625 C CA . GLU B 1 36 ? 20.940 73.961 5.244 1.00 53.20 24 GLU B CA 1
ATOM 1626 C C . GLU B 1 36 ? 19.688 73.546 6.015 1.00 51.49 24 GLU B C 1
ATOM 1627 O O . GLU B 1 36 ? 18.638 74.164 5.843 1.00 50.37 24 GLU B O 1
ATOM 1633 N N . ILE B 1 37 ? 19.778 72.495 6.816 1.00 55.23 25 ILE B N 1
ATOM 1634 C CA . ILE B 1 37 ? 18.675 72.044 7.676 1.00 56.63 25 ILE B CA 1
ATOM 1635 C C . ILE B 1 37 ? 19.088 71.750 9.106 1.00 56.54 25 ILE B C 1
ATOM 1636 O O . ILE B 1 37 ? 20.099 71.133 9.372 1.00 57.64 25 ILE B O 1
ATOM 1641 N N . SER B 1 38 ? 18.291 72.179 10.043 1.00 56.90 26 SER B N 1
ATOM 1642 C CA . SER B 1 38 ? 18.567 71.841 11.412 1.00 56.22 26 SER B CA 1
ATOM 1643 C C . SER B 1 38 ? 17.273 71.335 12.039 1.00 56.17 26 SER B C 1
ATOM 1644 O O . SER B 1 38 ? 16.171 71.787 11.656 1.00 54.98 26 SER B O 1
ATOM 1647 N N . TYR B 1 39 ? 17.415 70.378 12.967 1.00 53.92 27 TYR B N 1
ATOM 1648 C CA . TYR B 1 39 ? 16.318 69.967 13.823 1.00 52.49 27 TYR B CA 1
ATOM 1649 C C . TYR B 1 39 ? 16.713 69.954 15.300 1.00 50.63 27 TYR B C 1
ATOM 1650 O O . TYR B 1 39 ? 17.822 69.589 15.654 1.00 50.59 27 TYR B O 1
ATOM 1659 N N . THR B 1 40 ? 15.770 70.346 16.138 1.00 47.34 28 THR B N 1
ATOM 1660 C CA . THR B 1 40 ? 15.883 70.271 17.543 1.00 50.44 28 THR B CA 1
ATOM 1661 C C . THR B 1 40 ? 14.543 69.815 18.081 1.00 55.10 28 THR B C 1
ATOM 1662 O O . THR B 1 40 ? 13.500 70.315 17.638 1.00 59.14 28 THR B O 1
ATOM 1666 N N . GLY B 1 41 ? 14.573 68.874 19.023 1.00 56.66 29 GLY B N 1
ATOM 1667 C CA . GLY B 1 41 ? 13.374 68.428 19.750 1.00 60.43 29 GLY B CA 1
ATOM 1668 C C . GLY B 1 41 ? 13.309 66.923 19.789 1.00 60.33 29 GLY B C 1
ATOM 1669 O O . GLY B 1 41 ? 14.287 66.275 19.461 1.00 59.07 29 GLY B O 1
ATOM 1670 N N . GLU B 1 42 ? 12.162 66.369 20.161 1.00 61.23 30 GLU B N 1
ATOM 1671 C CA . GLU B 1 42 ? 12.052 64.934 20.343 1.00 63.80 30 GLU B CA 1
ATOM 1672 C C . GLU B 1 42 ? 12.328 64.134 19.071 1.00 64.97 30 GLU B C 1
ATOM 1673 O O . GLU B 1 42 ? 11.962 64.523 17.962 1.00 68.03 30 GLU B O 1
ATOM 1679 N N . LYS B 1 43 ? 13.005 63.010 19.271 1.00 63.94 31 LYS B N 1
ATOM 1680 C CA . LYS B 1 43 ? 13.524 62.166 18.192 1.00 62.92 31 LYS B CA 1
ATOM 1681 C C . LYS B 1 43 ? 12.454 61.643 17.209 1.00 59.56 31 LYS B C 1
ATOM 1682 O O . LYS B 1 43 ? 12.799 61.379 16.075 1.00 60.44 31 LYS B O 1
ATOM 1688 N N . LYS B 1 44 ? 11.187 61.489 17.612 1.00 56.71 32 LYS B N 1
ATOM 1689 C CA . LYS B 1 44 ? 10.155 61.010 16.678 1.00 57.38 32 LYS B CA 1
ATOM 1690 C C . LYS B 1 44 ? 10.294 61.710 15.312 1.00 60.49 32 LYS B C 1
ATOM 1691 O O . LYS B 1 44 ? 10.410 61.063 14.264 1.00 60.40 32 LYS B O 1
ATOM 1693 N N . HIS B 1 45 ? 10.358 63.042 15.354 1.00 62.49 33 HIS B N 1
ATOM 1694 C CA . HIS B 1 45 ? 10.231 63.886 14.155 1.00 61.17 33 HIS B CA 1
ATOM 1695 C C . HIS B 1 45 ? 11.452 63.934 13.219 1.00 59.11 33 HIS B C 1
ATOM 1696 O O . HIS B 1 45 ? 11.322 64.233 12.018 1.00 56.37 33 HIS B O 1
ATOM 1703 N N . ALA B 1 46 ? 12.612 63.559 13.734 1.00 56.80 34 ALA B N 1
ATOM 1704 C CA . ALA B 1 46 ? 13.762 63.379 12.872 1.00 56.30 34 ALA B CA 1
ATOM 1705 C C . ALA B 1 46 ? 13.527 62.405 11.702 1.00 56.57 34 ALA B C 1
ATOM 1706 O O . ALA B 1 46 ? 14.217 62.497 10.687 1.00 55.84 34 ALA B O 1
ATOM 1708 N N . GLU B 1 47 ? 12.582 61.478 11.871 1.00 57.76 35 GLU B N 1
ATOM 1709 C CA . GLU B 1 47 ? 12.175 60.533 10.838 1.00 60.36 35 GLU B CA 1
ATOM 1710 C C . GLU B 1 47 ? 12.033 61.250 9.480 1.00 61.81 35 GLU B C 1
ATOM 1711 O O . GLU B 1 47 ? 12.367 60.688 8.440 1.00 62.45 35 GLU B O 1
ATOM 1715 N N . ILE B 1 48 ? 11.613 62.513 9.490 1.00 61.69 36 ILE B N 1
ATOM 1716 C CA . ILE B 1 48 ? 11.394 63.236 8.221 1.00 59.78 36 ILE B CA 1
ATOM 1717 C C . ILE B 1 48 ? 12.658 63.733 7.499 1.00 57.78 36 ILE B C 1
ATOM 1718 O O . ILE B 1 48 ? 12.661 63.908 6.298 1.00 56.51 36 ILE B O 1
ATOM 1723 N N . LEU B 1 49 ? 13.765 63.886 8.206 1.00 55.96 37 LEU B N 1
ATOM 1724 C CA . LEU B 1 49 ? 14.937 64.502 7.607 1.00 52.65 37 LEU B CA 1
ATOM 1725 C C . LEU B 1 49 ? 15.483 63.813 6.343 1.00 54.67 37 LEU B C 1
ATOM 1726 O O . LEU B 1 49 ? 15.857 64.491 5.333 1.00 53.00 37 LEU B O 1
ATOM 1731 N N . PRO B 1 50 ? 15.540 62.479 6.367 1.00 53.88 38 PRO B N 1
ATOM 1732 C CA . PRO B 1 50 ? 15.970 61.744 5.144 1.00 51.71 38 PRO B CA 1
ATOM 1733 C C . PRO B 1 50 ? 15.016 61.887 3.927 1.00 53.02 38 PRO B C 1
ATOM 1734 O O . PRO B 1 50 ? 15.461 61.896 2.770 1.00 49.21 38 PRO B O 1
ATOM 1738 N N . VAL B 1 51 ? 13.717 62.029 4.185 1.00 53.21 39 VAL B N 1
ATOM 1739 C CA . VAL B 1 51 ? 12.779 62.320 3.103 1.00 54.04 39 VAL B CA 1
ATOM 1740 C C . VAL B 1 51 ? 13.056 63.700 2.495 1.00 55.36 39 VAL B C 1
ATOM 1741 O O . VAL B 1 51 ? 13.117 63.858 1.253 1.00 52.05 39 VAL B O 1
ATOM 1745 N N . VAL B 1 52 ? 13.187 64.692 3.384 1.00 55.35 40 VAL B N 1
ATOM 1746 C CA . VAL B 1 52 ? 13.526 66.064 3.001 1.00 57.39 40 VAL B CA 1
ATOM 1747 C C . VAL B 1 52 ? 14.826 66.080 2.168 1.00 56.39 40 VAL B C 1
ATOM 1748 O O . VAL B 1 52 ? 14.856 66.544 1.019 1.00 56.53 40 VAL B O 1
ATOM 1752 N N . VAL B 1 53 ? 15.866 65.476 2.702 1.00 56.83 41 VAL B N 1
ATOM 1753 C CA . VAL B 1 53 ? 17.144 65.475 2.010 1.00 57.81 41 VAL B CA 1
ATOM 1754 C C . VAL B 1 53 ? 17.085 64.801 0.646 1.00 58.54 41 VAL B C 1
ATOM 1755 O O . VAL B 1 53 ? 17.793 65.219 -0.278 1.00 61.29 41 VAL B O 1
ATOM 1759 N N . LYS B 1 54 ? 16.225 63.793 0.491 1.00 58.84 42 LYS B N 1
ATOM 1760 C CA . LYS B 1 54 ? 16.058 63.151 -0.820 1.00 56.84 42 LYS B CA 1
ATOM 1761 C C . LYS B 1 54 ? 15.304 64.047 -1.802 1.00 57.52 42 LYS B C 1
ATOM 1762 O O . LYS B 1 54 ? 15.514 63.964 -3.037 1.00 54.65 42 LYS B O 1
ATOM 1768 N N . LYS B 1 55 ? 14.385 64.863 -1.275 1.00 57.10 43 LYS B N 1
ATOM 1769 C CA . LYS B 1 55 ? 13.680 65.788 -2.132 1.00 57.67 43 LYS B CA 1
ATOM 1770 C C . LYS B 1 55 ? 14.693 66.840 -2.588 1.00 58.72 43 LYS B C 1
ATOM 1771 O O . LYS B 1 55 ? 14.805 67.131 -3.792 1.00 53.04 43 LYS B O 1
ATOM 1775 N N . LEU B 1 56 ? 15.503 67.324 -1.647 1.00 57.80 44 LEU B N 1
ATOM 1776 C CA . LEU B 1 56 ? 16.575 68.268 -1.997 1.00 57.28 44 LEU B CA 1
ATOM 1777 C C . LEU B 1 56 ? 17.543 67.704 -3.047 1.00 56.45 44 LEU B C 1
ATOM 1778 O O . LEU B 1 56 ? 17.896 68.395 -4.025 1.00 58.26 44 LEU B O 1
ATOM 1783 N N . LEU B 1 57 ? 17.935 66.446 -2.881 1.00 55.36 45 LEU B N 1
ATOM 1784 C CA . LEU B 1 57 ? 18.825 65.815 -3.873 1.00 56.54 45 LEU B CA 1
ATOM 1785 C C . LEU B 1 57 ? 18.194 65.683 -5.261 1.00 55.66 45 LEU B C 1
ATOM 1786 O O . LEU B 1 57 ? 18.865 65.825 -6.287 1.00 55.42 45 LEU B O 1
ATOM 1791 N N . ASP B 1 58 ? 16.907 65.383 -5.287 1.00 56.61 46 ASP B N 1
ATOM 1792 C CA . ASP B 1 58 ? 16.206 65.238 -6.553 1.00 57.54 46 ASP B CA 1
ATOM 1793 C C . ASP B 1 58 ? 16.073 66.622 -7.176 1.00 56.02 46 ASP B C 1
ATOM 1794 O O . ASP B 1 58 ? 16.384 66.829 -8.337 1.00 57.73 46 ASP B O 1
ATOM 1799 N N . GLU B 1 59 ? 15.698 67.597 -6.378 1.00 57.11 47 GLU B N 1
ATOM 1800 C CA . GLU B 1 59 ? 15.606 68.953 -6.854 1.00 55.86 47 GLU B CA 1
ATOM 1801 C C . GLU B 1 59 ? 16.924 69.380 -7.483 1.00 57.27 47 GLU B C 1
ATOM 1802 O O . GLU B 1 59 ? 16.910 70.054 -8.484 1.00 56.34 47 GLU B O 1
ATOM 1808 N N . LEU B 1 60 ? 18.066 68.986 -6.909 1.00 59.19 48 LEU B N 1
ATOM 1809 C CA . LEU B 1 60 ? 19.377 69.422 -7.445 1.00 57.56 48 LEU B CA 1
ATOM 1810 C C . LEU B 1 60 ? 19.932 68.579 -8.581 1.00 56.27 48 LEU B C 1
ATOM 1811 O O . LEU B 1 60 ? 20.976 68.889 -9.179 1.00 52.45 48 LEU B O 1
ATOM 1816 N N . ASP B 1 61 ? 19.225 67.503 -8.860 1.00 58.52 49 ASP B N 1
ATOM 1817 C CA . ASP B 1 61 ? 19.622 66.557 -9.876 1.00 62.73 49 ASP B CA 1
ATOM 1818 C C . ASP B 1 61 ? 20.909 65.850 -9.434 1.00 61.59 49 ASP B C 1
ATOM 1819 O O . ASP B 1 61 ? 21.741 65.526 -10.264 1.00 63.69 49 ASP B O 1
ATOM 1824 N N . LEU B 1 62 ? 21.034 65.586 -8.127 1.00 61.15 50 LEU B N 1
ATOM 1825 C CA . LEU B 1 62 ? 22.183 64.872 -7.579 1.00 63.55 50 LEU B CA 1
ATOM 1826 C C . LEU B 1 62 ? 21.861 63.455 -7.187 1.00 63.12 50 LEU B C 1
ATOM 1827 O O . LEU B 1 62 ? 21.087 63.240 -6.265 1.00 65.58 50 LEU B O 1
ATOM 1832 N N . LYS B 1 63 ? 22.541 62.495 -7.789 1.00 58.89 51 LYS B N 1
ATOM 1833 C CA . LYS B 1 63 ? 22.568 61.158 -7.226 1.00 56.95 51 LYS B CA 1
ATOM 1834 C C . LYS B 1 63 ? 23.696 61.071 -6.166 1.00 57.47 51 LYS B C 1
ATOM 1835 O O . LYS B 1 63 ? 24.638 61.849 -6.162 1.00 60.09 51 LYS B O 1
ATOM 1839 N N . VAL B 1 64 ? 23.584 60.149 -5.231 1.00 56.89 52 VAL B N 1
ATOM 1840 C CA . VAL B 1 64 ? 24.575 60.002 -4.160 1.00 53.15 52 VAL B CA 1
ATOM 1841 C C . VAL B 1 64 ? 25.974 59.732 -4.707 1.00 55.48 52 VAL B C 1
ATOM 1842 O O . VAL B 1 64 ? 26.985 60.115 -4.089 1.00 53.45 52 VAL B O 1
ATOM 1846 N N . LYS B 1 65 ? 26.034 59.015 -5.839 1.00 56.82 53 LYS B N 1
ATOM 1847 C CA . LYS B 1 65 ? 27.308 58.691 -6.483 1.00 57.24 53 LYS B CA 1
ATOM 1848 C C . LYS B 1 65 ? 27.930 59.930 -7.101 1.00 58.08 53 LYS B C 1
ATOM 1849 O O . LYS B 1 65 ? 29.121 59.954 -7.352 1.00 59.84 53 LYS B O 1
ATOM 1854 N N . ASP B 1 66 ? 27.132 60.966 -7.325 1.00 58.40 54 ASP B N 1
ATOM 1855 C CA . ASP B 1 66 ? 27.659 62.240 -7.808 1.00 58.91 54 ASP B CA 1
ATOM 1856 C C . ASP B 1 66 ? 28.320 63.082 -6.683 1.00 57.15 54 ASP B C 1
ATOM 1857 O O . ASP B 1 66 ? 28.820 64.176 -6.968 1.00 57.41 54 ASP B O 1
ATOM 1862 N N . LEU B 1 67 ? 28.290 62.628 -5.428 1.00 52.63 55 LEU B N 1
ATOM 1863 C CA . LEU B 1 67 ? 28.861 63.432 -4.366 1.00 53.47 55 LEU B CA 1
ATOM 1864 C C . LEU B 1 67 ? 30.388 63.315 -4.374 1.00 55.79 55 LEU B C 1
ATOM 1865 O O . LEU B 1 67 ? 30.938 62.239 -4.609 1.00 58.65 55 LEU B O 1
ATOM 1870 N N . ASP B 1 68 ? 31.066 64.426 -4.119 1.00 54.44 56 ASP B N 1
ATOM 1871 C CA . ASP B 1 68 ? 32.510 64.450 -4.076 1.00 53.37 56 ASP B CA 1
ATOM 1872 C C . ASP B 1 68 ? 33.023 64.060 -2.702 1.00 49.25 56 ASP B C 1
ATOM 1873 O O . ASP B 1 68 ? 34.022 63.395 -2.566 1.00 47.48 56 ASP B O 1
ATOM 1878 N N . VAL B 1 69 ? 32.306 64.446 -1.683 1.00 48.73 57 VAL B N 1
ATOM 1879 C CA . VAL B 1 69 ? 32.724 64.216 -0.325 1.00 48.76 57 VAL B CA 1
ATOM 1880 C C . VAL B 1 69 ? 31.487 64.302 0.562 1.00 51.87 57 VAL B C 1
ATOM 1881 O O . VAL B 1 69 ? 30.567 65.058 0.257 1.00 51.76 57 VAL B O 1
ATOM 1885 N N . VAL B 1 70 ? 31.491 63.534 1.652 1.00 52.66 58 VAL B N 1
ATOM 1886 C CA . VAL B 1 70 ? 30.485 63.603 2.681 1.00 52.00 58 VAL B CA 1
ATOM 1887 C C . VAL B 1 70 ? 31.184 63.880 4.021 1.00 53.29 58 VAL B C 1
ATOM 1888 O O . VAL B 1 70 ? 32.092 63.180 4.412 1.00 56.62 58 VAL B O 1
ATOM 1892 N N . GLY B 1 71 ? 30.733 64.913 4.713 1.00 54.51 59 GLY B N 1
ATOM 1893 C CA . GLY B 1 71 ? 31.290 65.312 5.957 1.00 55.90 59 GLY B CA 1
ATOM 1894 C C . GLY B 1 71 ? 30.491 64.693 7.056 1.00 53.70 59 GLY B C 1
ATOM 1895 O O . GLY B 1 71 ? 29.286 64.571 6.966 1.00 57.13 59 GLY B O 1
ATOM 1896 N N . VAL B 1 72 ? 31.141 64.310 8.120 1.00 51.61 60 VAL B N 1
ATOM 1897 C CA . VAL B 1 72 ? 30.369 63.826 9.281 1.00 51.50 60 VAL B CA 1
ATOM 1898 C C . VAL B 1 72 ? 31.008 64.294 10.564 1.00 50.94 60 VAL B C 1
ATOM 1899 O O . VAL B 1 72 ? 32.215 64.255 10.715 1.00 54.08 60 VAL B O 1
ATOM 1903 N N . GLY B 1 73 ? 30.199 64.806 11.457 1.00 53.13 61 GLY B N 1
ATOM 1904 C CA . GLY B 1 73 ? 30.683 65.272 12.721 1.00 55.74 61 GLY B CA 1
ATOM 1905 C C . GLY B 1 73 ? 31.100 64.072 13.529 1.00 58.95 61 GLY B C 1
ATOM 1906 O O . GLY B 1 73 ? 30.406 63.040 13.525 1.00 60.83 61 GLY B O 1
ATOM 1907 N N . ILE B 1 74 ? 32.214 64.204 14.248 1.00 58.88 62 ILE B N 1
ATOM 1908 C CA . ILE B 1 74 ? 32.658 63.111 15.127 1.00 57.67 62 ILE B CA 1
ATOM 1909 C C . ILE B 1 74 ? 32.759 63.484 16.563 1.00 56.74 62 ILE B C 1
ATOM 1910 O O . ILE B 1 74 ? 33.261 62.713 17.342 1.00 58.08 62 ILE B O 1
ATOM 1915 N N . GLY B 1 75 ? 32.263 64.649 16.946 1.00 59.72 63 GLY B N 1
ATOM 1916 C CA . GLY B 1 75 ? 32.218 64.997 18.381 1.00 58.47 63 GLY B CA 1
ATOM 1917 C C . GLY B 1 75 ? 33.266 66.028 18.732 1.00 57.68 63 GLY B C 1
ATOM 1918 O O . GLY B 1 75 ? 33.904 66.599 17.817 1.00 56.86 63 GLY B O 1
ATOM 1919 N N . PRO B 1 76 ? 33.412 66.330 20.036 1.00 55.15 64 PRO B N 1
ATOM 1920 C CA . PRO B 1 76 ? 32.645 65.803 21.210 1.00 57.28 64 PRO B CA 1
ATOM 1921 C C . PRO B 1 76 ? 31.124 66.030 21.199 1.00 55.86 64 PRO B C 1
ATOM 1922 O O . PRO B 1 76 ? 30.632 67.051 20.671 1.00 59.21 64 PRO B O 1
ATOM 1926 N N . GLY B 1 77 ? 30.395 65.074 21.759 1.00 54.83 65 GLY B N 1
ATOM 1927 C CA . GLY B 1 77 ? 28.960 65.216 21.966 1.00 56.16 65 GLY B CA 1
ATOM 1928 C C . GLY B 1 77 ? 28.301 63.978 22.545 1.00 53.57 65 GLY B C 1
ATOM 1929 O O . GLY B 1 77 ? 28.979 63.113 23.054 1.00 58.15 65 GLY B O 1
ATOM 1930 N N . GLY B 1 78 ? 26.973 63.919 22.481 1.00 51.62 66 GLY B N 1
ATOM 1931 C CA . GLY B 1 78 ? 26.222 62.733 22.807 1.00 51.07 66 GLY B CA 1
ATOM 1932 C C . GLY B 1 78 ? 26.643 61.551 21.953 1.00 53.92 66 GLY B C 1
ATOM 1933 O O . GLY B 1 78 ? 26.610 61.577 20.695 1.00 54.03 66 GLY B O 1
ATOM 1934 N N . LEU B 1 79 ? 26.989 60.495 22.661 1.00 56.84 67 LEU B N 1
ATOM 1935 C CA . LEU B 1 79 ? 27.528 59.295 22.062 1.00 60.41 67 LEU B CA 1
ATOM 1936 C C . LEU B 1 79 ? 26.513 58.576 21.159 1.00 60.17 67 LEU B C 1
ATOM 1937 O O . LEU B 1 79 ? 26.842 58.159 20.035 1.00 59.23 67 LEU B O 1
ATOM 1942 N N . THR B 1 80 ? 25.280 58.429 21.643 1.00 59.07 68 THR B N 1
ATOM 1943 C CA . THR B 1 80 ? 24.287 57.748 20.826 1.00 59.86 68 THR B CA 1
ATOM 1944 C C . THR B 1 80 ? 24.084 58.487 19.481 1.00 56.79 68 THR B C 1
ATOM 1945 O O . THR B 1 80 ? 24.131 57.879 18.422 1.00 54.98 68 THR B O 1
ATOM 1949 N N . GLY B 1 81 ? 23.914 59.803 19.550 1.00 55.88 69 GLY B N 1
ATOM 1950 C CA . GLY B 1 81 ? 23.622 60.615 18.383 1.00 54.36 69 GLY B CA 1
ATOM 1951 C C . GLY B 1 81 ? 24.762 60.607 17.401 1.00 54.77 69 GLY B C 1
ATOM 1952 O O . GLY B 1 81 ? 24.546 60.697 16.197 1.00 51.62 69 GLY B O 1
ATOM 1953 N N . LEU B 1 82 ? 25.988 60.483 17.920 1.00 55.75 70 LEU B N 1
ATOM 1954 C CA . LEU B 1 82 ? 27.150 60.408 17.059 1.00 51.77 70 LEU B CA 1
ATOM 1955 C C . LEU B 1 82 ? 27.161 59.055 16.398 1.00 54.26 70 LEU B C 1
ATOM 1956 O O . LEU B 1 82 ? 27.316 58.948 15.144 1.00 54.82 70 LEU B O 1
ATOM 1961 N N . ARG B 1 83 ? 26.954 58.009 17.193 1.00 51.96 71 ARG B N 1
ATOM 1962 C CA . ARG B 1 83 ? 26.958 56.684 16.606 1.00 54.00 71 ARG B CA 1
ATOM 1963 C C . ARG B 1 83 ? 25.972 56.540 15.444 1.00 58.78 71 ARG B C 1
ATOM 1964 O O . ARG B 1 83 ? 26.269 55.888 14.419 1.00 56.66 71 ARG B O 1
ATOM 1972 N N . VAL B 1 84 ? 24.804 57.174 15.622 1.00 60.50 72 VAL B N 1
ATOM 1973 C CA . VAL B 1 84 ? 23.705 57.102 14.669 1.00 59.06 72 VAL B CA 1
ATOM 1974 C C . VAL B 1 84 ? 24.002 57.860 13.377 1.00 59.03 72 VAL B C 1
ATOM 1975 O O . VAL B 1 84 ? 23.776 57.323 12.279 1.00 61.06 72 VAL B O 1
ATOM 1979 N N . GLY B 1 85 ? 24.509 59.090 13.509 1.00 56.81 73 GLY B N 1
ATOM 1980 C CA . GLY B 1 85 ? 24.871 59.919 12.363 1.00 53.39 73 GLY B CA 1
ATOM 1981 C C . GLY B 1 85 ? 25.992 59.267 11.574 1.00 56.07 73 GLY B C 1
ATOM 1982 O O . GLY B 1 85 ? 25.989 59.260 10.353 1.00 58.70 73 GLY B O 1
ATOM 1983 N N . ILE B 1 86 ? 26.956 58.695 12.279 1.00 56.69 74 ILE B N 1
ATOM 1984 C CA . ILE B 1 86 ? 28.050 57.978 11.623 1.00 55.56 74 ILE B CA 1
ATOM 1985 C C . ILE B 1 86 ? 27.548 56.743 10.855 1.00 55.59 74 ILE B C 1
ATOM 1986 O O . ILE B 1 86 ? 27.945 56.512 9.695 1.00 56.25 74 ILE B O 1
ATOM 1991 N N . ALA B 1 87 ? 26.687 55.965 11.510 1.00 54.46 75 ALA B N 1
ATOM 1992 C CA . ALA B 1 87 ? 26.127 54.725 10.943 1.00 50.13 75 ALA B CA 1
ATOM 1993 C C . ALA B 1 87 ? 25.308 55.081 9.682 1.00 50.34 75 ALA B C 1
ATOM 1994 O O . ALA B 1 87 ? 25.320 54.369 8.663 1.00 46.81 75 ALA B O 1
ATOM 1996 N N . THR B 1 88 ? 24.627 56.212 9.767 1.00 47.12 76 THR B N 1
ATOM 1997 C CA . THR B 1 88 ? 23.843 56.652 8.682 1.00 51.24 76 THR B CA 1
ATOM 1998 C C . THR B 1 88 ? 24.799 56.932 7.528 1.00 53.26 76 THR B C 1
ATOM 1999 O O . THR B 1 88 ? 24.554 56.515 6.376 1.00 52.46 76 THR B O 1
ATOM 2003 N N . VAL B 1 89 ? 25.932 57.569 7.825 1.00 53.88 77 VAL B N 1
ATOM 2004 C CA . VAL B 1 89 ? 26.878 57.879 6.748 1.00 53.47 77 VAL B CA 1
ATOM 2005 C C . VAL B 1 89 ? 27.500 56.620 6.127 1.00 52.22 77 VAL B C 1
ATOM 2006 O O . VAL B 1 89 ? 27.606 56.505 4.881 1.00 50.41 77 VAL B O 1
ATOM 2010 N N . VAL B 1 90 ? 27.845 55.655 6.970 1.00 51.19 78 VAL B N 1
ATOM 2011 C CA . VAL B 1 90 ? 28.388 54.388 6.483 1.00 51.71 78 VAL B CA 1
ATOM 2012 C C . VAL B 1 90 ? 27.417 53.721 5.513 1.00 52.74 78 VAL B C 1
ATOM 2013 O O . VAL B 1 90 ? 27.836 53.218 4.467 1.00 51.67 78 VAL B O 1
ATOM 2017 N N . GLY B 1 91 ? 26.124 53.721 5.856 1.00 53.37 79 GLY B N 1
ATOM 2018 C CA . GLY B 1 91 ? 25.132 53.054 5.020 1.00 52.38 79 GLY B CA 1
ATOM 2019 C C . GLY B 1 91 ? 25.086 53.712 3.644 1.00 53.10 79 GLY B C 1
ATOM 2020 O O . GLY B 1 91 ? 24.904 53.060 2.609 1.00 51.24 79 GLY B O 1
ATOM 2021 N N . LEU B 1 92 ? 25.293 55.015 3.650 1.00 48.52 80 LEU B N 1
ATOM 2022 C CA . LEU B 1 92 ? 25.084 55.808 2.508 1.00 49.94 80 LEU B CA 1
ATOM 2023 C C . LEU B 1 92 ? 26.213 55.727 1.499 1.00 50.98 80 LEU B C 1
ATOM 2024 O O . LEU B 1 92 ? 25.937 55.687 0.296 1.00 51.22 80 LEU B O 1
ATOM 2029 N N . VAL B 1 93 ? 27.460 55.737 1.974 1.00 51.32 81 VAL B N 1
ATOM 2030 C CA . VAL B 1 93 ? 28.646 55.878 1.106 1.00 51.13 81 VAL B CA 1
ATOM 2031 C C . VAL B 1 93 ? 29.372 54.563 0.805 1.00 51.76 81 VAL B C 1
ATOM 2032 O O . VAL B 1 93 ? 30.144 54.477 -0.165 1.00 50.94 81 VAL B O 1
ATOM 2036 N N . SER B 1 94 ? 29.142 53.532 1.615 1.00 48.87 82 SER B N 1
ATOM 2037 C CA . SER B 1 94 ? 29.893 52.286 1.444 1.00 48.97 82 SER B CA 1
ATOM 2038 C C . SER B 1 94 ? 29.711 51.625 0.068 1.00 52.30 82 SER B C 1
ATOM 2039 O O . SER B 1 94 ? 30.634 50.973 -0.446 1.00 54.78 82 SER B O 1
ATOM 2042 N N . PRO B 1 95 ? 28.529 51.760 -0.541 1.00 54.55 83 PRO B N 1
ATOM 2043 C CA . PRO B 1 95 ? 28.416 51.185 -1.884 1.00 56.18 83 PRO B CA 1
ATOM 2044 C C . PRO B 1 95 ? 29.361 51.830 -2.917 1.00 56.12 83 PRO B C 1
ATOM 2045 O O . PRO B 1 95 ? 29.848 51.147 -3.811 1.00 59.51 83 PRO B O 1
ATOM 2049 N N . TYR B 1 96 ? 29.635 53.115 -2.737 1.00 55.95 84 TYR B N 1
ATOM 2050 C CA . TYR B 1 96 ? 30.403 53.942 -3.669 1.00 56.77 84 TYR B CA 1
ATOM 2051 C C . TYR B 1 96 ? 31.753 54.420 -3.114 1.00 55.74 84 TYR B C 1
ATOM 2052 O O . TYR B 1 96 ? 32.470 55.072 -3.817 1.00 58.52 84 TYR B O 1
ATOM 2061 N N . ASP B 1 97 ? 32.100 54.111 -1.856 1.00 57.57 85 ASP B N 1
ATOM 2062 C CA . ASP B 1 97 ? 33.361 54.548 -1.247 1.00 52.79 85 ASP B CA 1
ATOM 2063 C C . ASP B 1 97 ? 33.545 56.053 -1.448 1.00 52.27 85 ASP B C 1
ATOM 2064 O O . ASP B 1 97 ? 34.624 56.505 -1.788 1.00 52.10 85 ASP B O 1
ATOM 2069 N N . ILE B 1 98 ? 32.487 56.833 -1.249 1.00 52.67 86 ILE B N 1
ATOM 2070 C CA . ILE B 1 98 ? 32.622 58.288 -1.303 1.00 54.38 86 ILE B CA 1
ATOM 2071 C C . ILE B 1 98 ? 33.582 58.682 -0.187 1.00 53.00 86 ILE B C 1
ATOM 2072 O O . ILE B 1 98 ? 33.412 58.223 0.917 1.00 51.20 86 ILE B O 1
ATOM 2077 N N . PRO B 1 99 ? 34.594 59.533 -0.500 1.00 54.52 87 PRO B N 1
ATOM 2078 C CA . PRO B 1 99 ? 35.544 60.059 0.502 1.00 52.55 87 PRO B CA 1
ATOM 2079 C C . PRO B 1 99 ? 34.785 60.698 1.613 1.00 54.51 87 PRO B C 1
ATOM 2080 O O . PRO B 1 99 ? 33.794 61.389 1.352 1.00 59.44 87 PRO B O 1
ATOM 2084 N N . VAL B 1 100 ? 35.237 60.510 2.836 1.00 53.52 88 VAL B N 1
ATOM 2085 C CA . VAL B 1 100 ? 34.534 61.066 4.005 1.00 53.09 88 VAL B CA 1
ATOM 2086 C C . VAL B 1 100 ? 35.438 62.055 4.747 1.00 54.50 88 VAL B C 1
ATOM 2087 O O . VAL B 1 100 ? 36.603 61.772 5.034 1.00 55.95 88 VAL B O 1
ATOM 2091 N N . ALA B 1 101 ? 34.886 63.210 5.077 1.00 53.54 89 ALA B N 1
ATOM 2092 C CA . ALA B 1 101 ? 35.584 64.229 5.846 1.00 51.98 89 ALA B CA 1
ATOM 2093 C C . ALA B 1 101 ? 35.100 64.223 7.293 1.00 51.58 89 ALA B C 1
ATOM 2094 O O . ALA B 1 101 ? 33.991 64.583 7.558 1.00 50.75 89 ALA B O 1
ATOM 2096 N N . PRO B 1 102 ? 35.933 63.794 8.225 1.00 52.39 90 PRO B N 1
ATOM 2097 C CA . PRO B 1 102 ? 35.542 63.826 9.628 1.00 52.83 90 PRO B CA 1
ATOM 2098 C C . PRO B 1 102 ? 35.641 65.223 10.120 1.00 53.85 90 PRO B C 1
ATOM 2099 O O . PRO B 1 102 ? 36.635 65.880 9.851 1.00 53.29 90 PRO B O 1
ATOM 2103 N N . LEU B 1 103 ? 34.644 65.653 10.877 1.00 55.89 91 LEU B N 1
ATOM 2104 C CA . LEU B 1 103 ? 34.557 67.034 11.337 1.00 56.83 91 LEU B CA 1
ATOM 2105 C C . LEU B 1 103 ? 34.540 67.098 12.845 1.00 55.69 91 LEU B C 1
ATOM 2106 O O . LEU B 1 103 ? 33.684 66.480 13.495 1.00 53.96 91 LEU B O 1
ATOM 2111 N N . ASN B 1 104 ? 35.434 67.893 13.399 1.00 55.56 92 ASN B N 1
ATOM 2112 C CA . ASN B 1 104 ? 35.459 68.104 14.853 1.00 52.58 92 ASN B CA 1
ATOM 2113 C C . ASN B 1 104 ? 34.344 69.025 15.246 1.00 52.30 92 ASN B C 1
ATOM 2114 O O . ASN B 1 104 ? 34.368 70.176 14.900 1.00 52.77 92 ASN B O 1
ATOM 2119 N N . SER B 1 105 ? 33.406 68.557 16.056 1.00 55.92 93 SER B N 1
ATOM 2120 C CA . SER B 1 105 ? 32.212 69.376 16.366 1.00 55.62 93 SER B CA 1
ATOM 2121 C C . SER B 1 105 ? 32.494 70.710 17.027 1.00 56.54 93 SER B C 1
ATOM 2122 O O . SER B 1 105 ? 31.822 71.708 16.692 1.00 55.61 93 SER B O 1
ATOM 2125 N N . PHE B 1 106 ? 33.508 70.760 17.915 1.00 55.33 94 PHE B N 1
ATOM 2126 C CA . PHE B 1 106 ? 33.898 72.006 18.609 1.00 52.27 94 PHE B CA 1
ATOM 2127 C C . PHE B 1 106 ? 34.568 73.026 17.660 1.00 52.30 94 PHE B C 1
ATOM 2128 O O . PHE B 1 106 ? 34.463 74.271 17.791 1.00 50.15 94 PHE B O 1
ATOM 2136 N N . GLU B 1 107 ? 35.304 72.497 16.718 1.00 50.01 95 GLU B N 1
ATOM 2137 C CA . GLU B 1 107 ? 35.935 73.364 15.773 1.00 56.25 95 GLU B CA 1
ATOM 2138 C C . GLU B 1 107 ? 34.831 73.974 14.865 1.00 54.37 95 GLU B C 1
ATOM 2139 O O . GLU B 1 107 ? 34.829 75.185 14.604 1.00 51.20 95 GLU B O 1
ATOM 2153 N N . THR B 1 109 ? 31.822 74.509 15.723 1.00 53.08 97 THR B N 1
ATOM 2154 C CA . THR B 1 109 ? 31.099 75.463 16.598 1.00 51.94 97 THR B CA 1
ATOM 2155 C C . THR B 1 109 ? 31.842 76.774 16.647 1.00 51.16 97 THR B C 1
ATOM 2156 O O . THR B 1 109 ? 31.282 77.838 16.414 1.00 52.14 97 THR B O 1
ATOM 2160 N N . ALA B 1 110 ? 33.128 76.692 16.954 1.00 51.95 98 ALA B N 1
ATOM 2161 C CA . ALA B 1 110 ? 33.997 77.866 16.931 1.00 52.02 98 ALA B CA 1
ATOM 2162 C C . ALA B 1 110 ? 33.959 78.617 15.584 1.00 51.42 98 ALA B C 1
ATOM 2163 O O . ALA B 1 110 ? 33.859 79.842 15.501 1.00 52.89 98 ALA B O 1
ATOM 2165 N N . LYS B 1 111 ? 34.066 77.872 14.512 1.00 54.45 99 LYS B N 1
ATOM 2166 C CA . LYS B 1 111 ? 34.041 78.481 13.197 1.00 54.78 99 LYS B CA 1
ATOM 2167 C C . LYS B 1 111 ? 32.636 79.027 12.839 1.00 55.21 99 LYS B C 1
ATOM 2168 O O . LYS B 1 111 ? 32.512 79.857 11.962 1.00 54.75 99 LYS B O 1
ATOM 2174 N N . SER B 1 112 ? 31.598 78.606 13.556 1.00 56.03 100 SER B N 1
ATOM 2175 C CA . SER B 1 112 ? 30.229 79.043 13.266 1.00 53.74 100 SER B CA 1
ATOM 2176 C C . SER B 1 112 ? 29.936 80.351 13.938 1.00 55.80 100 SER B C 1
ATOM 2177 O O . SER B 1 112 ? 28.852 80.901 13.806 1.00 56.05 100 SER B O 1
ATOM 2180 N N . CYS B 1 113 ? 30.924 80.866 14.646 1.00 56.51 101 CYS B N 1
ATOM 2181 C CA . CYS B 1 113 ? 30.752 82.091 15.343 1.00 58.32 101 CYS B CA 1
ATOM 2182 C C . CYS B 1 113 ? 31.460 83.219 14.576 1.00 59.40 101 CYS B C 1
ATOM 2183 O O . CYS B 1 113 ? 32.650 83.173 14.383 1.00 61.31 101 CYS B O 1
ATOM 2186 N N . PRO B 1 114 ? 30.735 84.254 14.151 1.00 64.36 102 PRO B N 1
ATOM 2187 C CA . PRO B 1 114 ? 31.327 85.357 13.316 1.00 65.53 102 PRO B CA 1
ATOM 2188 C C . PRO B 1 114 ? 32.550 86.100 13.900 1.00 65.45 102 PRO B C 1
ATOM 2189 O O . PRO B 1 114 ? 33.559 86.305 13.228 1.00 64.20 102 PRO B O 1
ATOM 2193 N N . ALA B 1 115 ? 32.476 86.492 15.154 1.00 66.12 103 ALA B N 1
ATOM 2194 C CA . ALA B 1 115 ? 33.631 87.104 15.799 1.00 64.40 103 ALA B CA 1
ATOM 2195 C C . ALA B 1 115 ? 34.944 86.270 15.752 1.00 63.64 103 ALA B C 1
ATOM 2196 O O . ALA B 1 115 ? 34.933 85.035 15.673 1.00 63.92 103 ALA B O 1
ATOM 2198 N N . ASP B 1 116 ? 36.062 86.996 15.754 1.00 63.33 104 ASP B N 1
ATOM 2199 C CA . ASP B 1 116 ? 37.420 86.466 15.951 1.00 63.99 104 ASP B CA 1
ATOM 2200 C C . ASP B 1 116 ? 37.922 86.772 17.397 1.00 61.82 104 ASP B C 1
ATOM 2201 O O . ASP B 1 116 ? 37.297 87.514 18.148 1.00 57.34 104 ASP B O 1
ATOM 2206 N N . GLY B 1 117 ? 39.072 86.213 17.747 1.00 60.87 105 GLY B N 1
ATOM 2207 C CA . GLY B 1 117 ? 39.600 86.272 19.088 1.00 59.24 105 GLY B CA 1
ATOM 2208 C C . GLY B 1 117 ? 39.697 84.885 19.710 1.00 59.49 105 GLY B C 1
ATOM 2209 O O . GLY B 1 117 ? 39.599 83.838 19.026 1.00 55.77 105 GLY B O 1
ATOM 2210 N N . VAL B 1 118 ? 39.901 84.896 21.029 1.00 59.91 106 VAL B N 1
ATOM 2211 C CA . VAL B 1 118 ? 40.017 83.681 21.804 1.00 56.89 106 VAL B CA 1
ATOM 2212 C C . VAL B 1 118 ? 38.626 83.187 22.190 1.00 57.04 106 VAL B C 1
ATOM 2213 O O . VAL B 1 118 ? 37.886 83.894 22.884 1.00 57.65 106 VAL B O 1
ATOM 2217 N N . VAL B 1 119 ? 38.314 81.960 21.751 1.00 55.93 107 VAL B N 1
ATOM 2218 C CA . VAL B 1 119 ? 37.013 81.321 21.932 1.00 55.37 107 VAL B CA 1
ATOM 2219 C C . VAL B 1 119 ? 37.057 80.070 22.835 1.00 52.87 107 VAL B C 1
ATOM 2220 O O . VAL B 1 119 ? 37.756 79.110 22.585 1.00 48.90 107 VAL B O 1
ATOM 2224 N N . LEU B 1 120 ? 36.280 80.081 23.896 1.00 52.60 108 LEU B N 1
ATOM 2225 C CA . LEU B 1 120 ? 36.181 78.907 24.696 1.00 50.99 108 LEU B CA 1
ATOM 2226 C C . LEU B 1 120 ? 34.922 78.199 24.247 1.00 51.44 108 LEU B C 1
ATOM 2227 O O . LEU B 1 120 ? 33.879 78.815 24.137 1.00 56.31 108 LEU B O 1
ATOM 2232 N N . VAL B 1 121 ? 35.025 76.912 23.960 1.00 50.34 109 VAL B N 1
ATOM 2233 C CA . VAL B 1 121 ? 33.875 76.111 23.620 1.00 50.59 109 VAL B CA 1
ATOM 2234 C C . VAL B 1 121 ? 33.734 75.024 24.684 1.00 52.41 109 VAL B C 1
ATOM 2235 O O . VAL B 1 121 ? 34.673 74.298 24.945 1.00 53.33 109 VAL B O 1
ATOM 2239 N N . ALA B 1 122 ? 32.552 74.893 25.265 1.00 53.98 110 ALA B N 1
ATOM 2240 C CA . ALA B 1 122 ? 32.300 73.876 26.280 1.00 55.39 110 ALA B CA 1
ATOM 2241 C C . ALA B 1 122 ? 30.891 73.329 26.184 1.00 56.36 110 ALA B C 1
ATOM 2242 O O . ALA B 1 122 ? 29.955 74.048 25.854 1.00 55.54 110 ALA B O 1
ATOM 2244 N N . ARG B 1 123 ? 30.751 72.055 26.512 1.00 58.30 111 ARG B N 1
ATOM 2245 C CA . ARG B 1 123 ? 29.450 71.394 26.595 1.00 59.03 111 ARG B CA 1
ATOM 2246 C C . ARG B 1 123 ? 29.474 70.435 27.756 1.00 54.16 111 ARG B C 1
ATOM 2247 O O . ARG B 1 123 ? 30.520 69.926 28.099 1.00 49.61 111 ARG B O 1
ATOM 2255 N N . ARG B 1 124 ? 28.314 70.133 28.304 1.00 57.31 112 ARG B N 1
ATOM 2256 C CA . ARG B 1 124 ? 28.205 69.212 29.452 1.00 63.39 112 ARG B CA 1
ATOM 2257 C C . ARG B 1 124 ? 28.499 67.754 29.064 1.00 64.53 112 ARG B C 1
ATOM 2258 O O . ARG B 1 124 ? 28.077 67.292 28.013 1.00 67.06 112 ARG B O 1
ATOM 2266 N N . ALA B 1 125 ? 29.231 67.033 29.898 1.00 65.41 113 ALA B N 1
ATOM 2267 C CA . ALA B 1 125 ? 29.603 65.659 29.560 1.00 67.43 113 ALA B CA 1
ATOM 2268 C C . ALA B 1 125 ? 28.927 64.649 30.489 1.00 69.61 113 ALA B C 1
ATOM 2269 O O . ALA B 1 125 ? 28.460 63.614 30.031 1.00 77.02 113 ALA B O 1
ATOM 2271 N N . ARG B 1 126 ? 28.890 64.929 31.780 1.00 65.22 114 ARG B N 1
ATOM 2272 C CA . ARG B 1 126 ? 28.077 64.157 32.698 1.00 64.11 114 ARG B CA 1
ATOM 2273 C C . ARG B 1 126 ? 27.970 64.972 33.998 1.00 61.90 114 ARG B C 1
ATOM 2274 O O . ARG B 1 126 ? 28.441 66.114 34.047 1.00 62.23 114 ARG B O 1
ATOM 2282 N N . LYS B 1 127 ? 27.339 64.424 35.036 1.00 59.68 115 LYS B N 1
ATOM 2283 C CA . LYS B 1 127 ? 27.245 65.163 36.292 1.00 56.83 115 LYS B CA 1
ATOM 2284 C C . LYS B 1 127 ? 28.656 65.609 36.688 1.00 57.34 115 LYS B C 1
ATOM 2285 O O . LYS B 1 127 ? 29.548 64.786 36.835 1.00 60.12 115 LYS B O 1
ATOM 2291 N N . GLY B 1 128 ? 28.855 66.922 36.803 1.00 55.47 116 GLY B N 1
ATOM 2292 C CA . GLY B 1 128 ? 30.116 67.499 37.269 1.00 51.91 116 GLY B CA 1
ATOM 2293 C C . GLY B 1 128 ? 31.216 67.738 36.237 1.00 49.10 116 GLY B C 1
ATOM 2294 O O . GLY B 1 128 ? 32.346 68.066 36.614 1.00 44.49 116 GLY B O 1
ATOM 2295 N N . TYR B 1 129 ? 30.927 67.586 34.939 1.00 50.41 117 TYR B N 1
ATOM 2296 C CA . TYR B 1 129 ? 32.010 67.576 33.948 1.00 47.91 117 TYR B CA 1
ATOM 2297 C C . TYR B 1 129 ? 31.579 68.204 32.656 1.00 50.12 117 TYR B C 1
ATOM 2298 O O . TYR B 1 129 ? 30.415 68.127 32.291 1.00 52.67 117 TYR B O 1
ATOM 2307 N N . HIS B 1 130 ? 32.524 68.823 31.951 1.00 51.54 118 HIS B N 1
ATOM 2308 C CA . HIS B 1 130 ? 32.259 69.409 30.635 1.00 50.28 118 HIS B CA 1
ATOM 2309 C C . HIS B 1 130 ? 33.311 68.965 29.623 1.00 51.29 118 HIS B C 1
ATOM 2310 O O . HIS B 1 130 ? 34.446 68.670 29.973 1.00 52.71 118 HIS B O 1
ATOM 2317 N N . TYR B 1 131 ? 32.928 68.847 28.361 1.00 53.82 119 TYR B N 1
ATOM 2318 C CA . TYR B 1 131 ? 33.937 68.806 27.314 1.00 55.54 119 TYR B CA 1
ATOM 2319 C C . TYR B 1 131 ? 34.358 70.254 27.146 1.00 54.00 119 TYR B C 1
ATOM 2320 O O . TYR B 1 131 ? 33.509 71.126 27.126 1.00 53.60 119 TYR B O 1
ATOM 2329 N N . CYS B 1 132 ? 35.650 70.513 27.017 1.00 53.79 120 CYS B N 1
ATOM 2330 C CA . CYS B 1 132 ? 36.123 71.872 26.904 1.00 52.59 120 CYS B CA 1
ATOM 2331 C C . CYS B 1 132 ? 37.255 72.019 25.880 1.00 51.45 120 CYS B C 1
ATOM 2332 O O . CYS B 1 132 ? 38.162 71.195 25.863 1.00 53.89 120 CYS B O 1
ATOM 2335 N N . ALA B 1 133 ? 37.228 73.078 25.064 1.00 47.78 121 ALA B N 1
ATOM 2336 C CA . ALA B 1 133 ? 38.367 73.414 24.186 1.00 49.13 121 ALA B CA 1
ATOM 2337 C C . ALA B 1 133 ? 38.537 74.915 24.084 1.00 49.71 121 ALA B C 1
ATOM 2338 O O . ALA B 1 133 ? 37.634 75.654 24.403 1.00 53.36 121 ALA B O 1
ATOM 2340 N N . VAL B 1 134 ? 39.718 75.353 23.672 1.00 49.79 122 VAL B N 1
ATOM 2341 C CA . VAL B 1 134 ? 39.987 76.767 23.474 1.00 49.64 122 VAL B CA 1
ATOM 2342 C C . VAL B 1 134 ? 40.717 77.005 22.135 1.00 52.43 122 VAL B C 1
ATOM 2343 O O . VAL B 1 134 ? 41.689 76.333 21.841 1.00 53.94 122 VAL B O 1
ATOM 2347 N N . TYR B 1 135 ? 40.225 77.950 21.336 1.00 52.98 123 TYR B N 1
ATOM 2348 C CA . TYR B 1 135 ? 40.827 78.286 20.058 1.00 54.01 123 TYR B CA 1
ATOM 2349 C C . TYR B 1 135 ? 41.185 79.766 19.962 1.00 53.39 123 TYR B C 1
ATOM 2350 O O . TYR B 1 135 ? 40.567 80.612 20.603 1.00 53.17 123 TYR B O 1
ATOM 2359 N N . LEU B 1 136 ? 42.205 80.054 19.158 1.00 54.17 124 LEU B N 1
ATOM 2360 C CA . LEU B 1 136 ? 42.475 81.402 18.674 1.00 55.85 124 LEU B CA 1
ATOM 2361 C C . LEU B 1 136 ? 41.874 81.562 17.295 1.00 59.26 124 LEU B C 1
ATOM 2362 O O . LEU B 1 136 ? 42.290 80.884 16.351 1.00 58.31 124 LEU B O 1
ATOM 2367 N N . LYS B 1 137 ? 40.888 82.442 17.189 1.00 63.10 125 LYS B N 1
ATOM 2368 C CA . LYS B 1 137 ? 40.306 82.779 15.898 1.00 67.62 125 LYS B CA 1
ATOM 2369 C C . LYS B 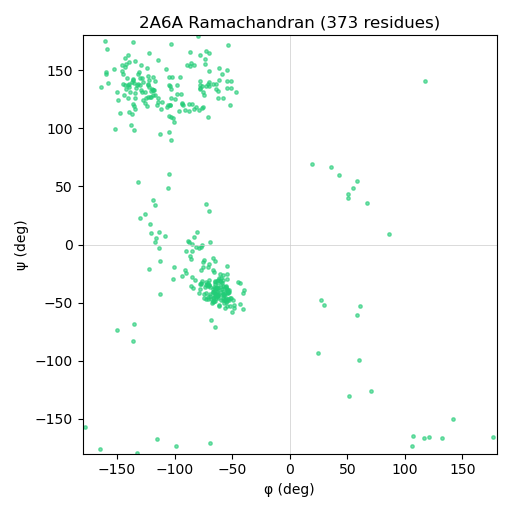1 137 ? 40.894 84.102 15.472 1.00 69.62 125 LYS B C 1
ATOM 2370 O O . LYS B 1 137 ? 40.619 85.123 16.078 1.00 67.41 125 LYS B O 1
ATOM 2376 N N . ASP B 1 138 ? 41.754 84.056 14.469 1.00 73.52 126 ASP B N 1
ATOM 2377 C CA . ASP B 1 138 ? 42.311 85.258 13.868 1.00 77.55 126 ASP B CA 1
ATOM 2378 C C . ASP B 1 138 ? 42.569 84.788 12.468 1.00 78.75 126 ASP B C 1
ATOM 2379 O O . ASP B 1 138 ? 43.559 84.093 12.221 1.00 79.61 126 ASP B O 1
ATOM 2381 N N . LYS B 1 139 ? 41.640 85.147 11.580 1.00 79.50 127 LYS B N 1
ATOM 2382 C CA . LYS B 1 139 ? 41.488 84.516 10.279 1.00 78.85 127 LYS B CA 1
ATOM 2383 C C . LYS B 1 139 ? 41.204 83.041 10.580 1.00 78.77 127 LYS B C 1
ATOM 2384 O O . LYS B 1 139 ? 40.071 82.677 10.951 1.00 79.36 127 LYS B O 1
ATOM 2386 N N . GLY B 1 140 ? 42.217 82.191 10.488 1.00 77.15 128 GLY B N 1
ATOM 2387 C CA . GLY B 1 140 ? 41.983 80.773 10.753 1.00 75.85 128 GLY B CA 1
ATOM 2388 C C . GLY B 1 140 ? 41.671 80.408 12.197 1.00 73.54 128 GLY B C 1
ATOM 2389 O O . GLY B 1 140 ? 41.445 81.253 13.082 1.00 70.51 128 GLY B O 1
ATOM 2390 N N . LEU B 1 141 ? 41.659 79.107 12.415 1.00 71.50 129 LEU B N 1
ATOM 2391 C CA . LEU B 1 141 ? 41.414 78.553 13.715 1.00 70.07 129 LEU B CA 1
ATOM 2392 C C . LEU B 1 141 ? 42.675 77.840 14.226 1.00 70.62 129 LEU B C 1
ATOM 2393 O O . LEU B 1 141 ? 43.227 76.952 13.564 1.00 67.53 129 LEU B O 1
ATOM 2398 N N . ASN B 1 142 ? 43.111 78.232 15.417 1.00 70.21 130 ASN B N 1
ATOM 2399 C CA . ASN B 1 142 ? 44.254 77.597 16.050 1.00 71.31 130 ASN B CA 1
ATOM 2400 C C . ASN B 1 142 ? 43.959 77.084 17.475 1.00 66.60 130 ASN B C 1
ATOM 2401 O O . ASN B 1 142 ? 43.543 77.845 18.337 1.00 64.46 130 ASN B O 1
ATOM 2406 N N . PRO B 1 143 ? 44.153 75.777 17.696 1.00 63.06 131 PRO B N 1
ATOM 2407 C CA . PRO B 1 143 ? 43.830 75.159 18.972 1.00 61.51 131 PRO B CA 1
ATOM 2408 C C . PRO B 1 143 ? 44.779 75.576 20.060 1.00 55.32 131 PRO B C 1
ATOM 2409 O O . PRO B 1 143 ? 45.924 75.215 20.023 1.00 53.27 131 PRO B O 1
ATOM 2413 N N . LEU B 1 144 ? 44.307 76.375 21.001 1.00 54.23 132 LEU B N 1
ATOM 2414 C CA . LEU B 1 144 ? 45.090 76.676 22.192 1.00 53.01 132 LEU B CA 1
ATOM 2415 C C . LEU B 1 144 ? 45.026 75.493 23.174 1.00 50.13 132 LEU B C 1
ATOM 2416 O O . LEU B 1 144 ? 45.990 75.225 23.852 1.00 48.38 132 LEU B O 1
ATOM 2421 N N . LYS B 1 145 ? 43.881 74.805 23.215 1.00 49.16 133 LYS B N 1
ATOM 2422 C CA . LYS B 1 145 ? 43.697 73.580 23.974 1.00 48.56 133 LYS B CA 1
ATOM 2423 C C . LYS B 1 145 ? 42.672 72.706 23.261 1.00 49.36 133 LYS B C 1
ATOM 2424 O O . LYS B 1 145 ? 41.561 73.106 23.030 1.00 44.13 133 LYS B O 1
ATOM 2430 N N . GLU B 1 146 ? 43.067 71.484 22.959 1.00 54.17 134 GLU B N 1
ATOM 2431 C CA . GLU B 1 146 ? 42.232 70.529 22.244 1.00 53.21 134 GLU B CA 1
ATOM 2432 C C . GLU B 1 146 ? 41.148 70.026 23.196 1.00 54.03 134 GLU B C 1
ATOM 2433 O O . GLU B 1 146 ? 41.324 70.061 24.434 1.00 52.42 134 GLU B O 1
ATOM 2439 N N . PRO B 1 147 ? 40.018 69.559 22.626 1.00 54.38 135 PRO B N 1
ATOM 2440 C CA . PRO B 1 147 ? 38.893 69.120 23.448 1.00 54.87 135 PRO B CA 1
ATOM 2441 C C . PRO B 1 147 ? 39.332 68.131 24.502 1.00 52.93 135 PRO B C 1
ATOM 2442 O O . PRO B 1 147 ? 40.181 67.318 24.246 1.00 53.99 135 PRO B O 1
ATOM 2446 N N . SER B 1 148 ? 38.794 68.234 25.691 1.00 53.97 136 SER B N 1
ATOM 2447 C CA . SER B 1 148 ? 39.009 67.204 26.706 1.00 55.30 136 SER B CA 1
ATOM 2448 C C . SER B 1 148 ? 37.894 67.302 27.716 1.00 52.75 136 SER B C 1
ATOM 2449 O O . SER B 1 148 ? 37.163 68.270 27.742 1.00 48.85 136 SER B O 1
ATOM 2452 N N . VAL B 1 149 ? 37.799 66.287 28.565 1.00 56.78 137 VAL B N 1
ATOM 2453 C CA . VAL B 1 149 ? 36.871 66.293 29.701 1.00 55.25 137 VAL B CA 1
ATOM 2454 C C . VAL B 1 149 ? 37.520 66.932 30.898 1.00 52.68 137 VAL B C 1
ATOM 2455 O O . VAL B 1 149 ? 38.484 66.433 31.429 1.00 52.26 137 VAL B O 1
ATOM 2459 N N . VAL B 1 150 ? 36.981 68.056 31.321 1.00 53.67 138 VAL B N 1
ATOM 2460 C CA . VAL B 1 150 ? 37.431 68.660 32.577 1.00 51.99 138 VAL B CA 1
ATOM 2461 C C . VAL B 1 150 ? 36.318 68.635 33.580 1.00 49.87 138 VAL B C 1
ATOM 2462 O O . VAL B 1 150 ? 35.167 68.523 33.223 1.00 51.17 138 VAL B O 1
ATOM 2466 N N . SER B 1 151 ? 36.682 68.735 34.842 1.00 49.58 139 SER B N 1
ATOM 2467 C CA . SER B 1 151 ? 35.719 68.859 35.895 1.00 51.09 139 SER B CA 1
ATOM 2468 C C . SER B 1 151 ? 35.197 70.253 35.780 1.00 53.44 139 SER B C 1
ATOM 2469 O O . SER B 1 151 ? 35.846 71.114 35.190 1.00 56.05 139 SER B O 1
ATOM 2472 N N . ASP B 1 152 ? 34.024 70.479 36.354 1.00 55.89 140 ASP B N 1
ATOM 2473 C CA . ASP B 1 152 ? 33.426 71.805 36.376 1.00 55.76 140 ASP B CA 1
ATOM 2474 C C . ASP B 1 152 ? 34.323 72.860 37.103 1.00 52.68 140 ASP B C 1
ATOM 2475 O O . ASP B 1 152 ? 34.340 74.031 36.742 1.00 52.60 140 ASP B O 1
ATOM 2480 N N . GLU B 1 153 ? 35.135 72.449 38.057 1.00 54.14 141 GLU B N 1
ATOM 2481 C CA . GLU B 1 153 ? 36.004 73.421 38.724 1.00 53.47 141 GLU B CA 1
ATOM 2482 C C . GLU B 1 153 ? 37.113 73.776 37.768 1.00 51.68 141 GLU B C 1
ATOM 2483 O O . GLU B 1 153 ? 37.402 74.956 37.597 1.00 54.59 141 GLU B O 1
ATOM 2486 N N . GLU B 1 154 ? 37.700 72.755 37.134 1.00 51.36 142 GLU B N 1
ATOM 2487 C CA . GLU B 1 154 ? 38.752 72.921 36.110 1.00 52.89 142 GLU B CA 1
ATOM 2488 C C . GLU B 1 154 ? 38.304 73.856 34.974 1.00 52.18 142 GLU B C 1
ATOM 2489 O O . GLU B 1 154 ? 39.067 74.696 34.513 1.00 51.77 142 GLU B O 1
ATOM 2495 N N . LEU B 1 155 ? 37.054 73.694 34.547 1.00 50.49 143 LEU B N 1
ATOM 2496 C CA . LEU B 1 155 ? 36.457 74.600 33.596 1.00 53.53 143 LEU B CA 1
ATOM 2497 C C . LEU B 1 155 ? 36.506 76.081 33.997 1.00 51.90 143 LEU B C 1
ATOM 2498 O O . LEU B 1 155 ? 36.700 76.954 33.136 1.00 49.22 143 LEU B O 1
ATOM 2503 N N . GLU B 1 156 ? 36.314 76.394 35.268 1.00 51.05 144 GLU B N 1
ATOM 2504 C CA . GLU B 1 156 ? 36.244 77.803 35.590 1.00 52.10 144 GLU B CA 1
ATOM 2505 C C . GLU B 1 156 ? 37.664 78.306 35.713 1.00 50.18 144 GLU B C 1
ATOM 2506 O O . GLU B 1 156 ? 37.948 79.461 35.415 1.00 48.97 144 GLU B O 1
ATOM 2512 N N . GLU B 1 157 ? 38.558 77.409 36.133 1.00 50.92 145 GLU B N 1
ATOM 2513 C CA . GLU B 1 157 ? 39.986 77.680 36.139 1.00 51.42 145 GLU B CA 1
ATOM 2514 C C . GLU B 1 157 ? 40.450 77.949 34.707 1.00 51.00 145 GLU B C 1
ATOM 2515 O O . GLU B 1 157 ? 41.030 78.991 34.421 1.00 49.72 145 GLU B O 1
ATOM 2521 N N . ILE B 1 158 ? 40.134 77.042 33.794 1.00 50.11 146 ILE B N 1
ATOM 2522 C CA . ILE B 1 158 ? 40.527 77.238 32.387 1.00 50.97 146 ILE B CA 1
ATOM 2523 C C . ILE B 1 158 ? 40.039 78.603 31.899 1.00 51.14 146 ILE B C 1
ATOM 2524 O O . ILE B 1 158 ? 40.784 79.334 31.260 1.00 50.91 146 ILE B O 1
ATOM 2529 N N . THR B 1 159 ? 38.831 78.974 32.298 1.00 52.91 147 THR B N 1
ATOM 2530 C CA . THR B 1 159 ? 38.234 80.260 31.908 1.00 53.40 147 THR B CA 1
ATOM 2531 C C . THR B 1 159 ? 38.898 81.511 32.466 1.00 50.41 147 THR B C 1
ATOM 2532 O O . THR B 1 159 ? 39.127 82.473 31.718 1.00 48.45 147 THR B O 1
ATOM 2536 N N . LYS B 1 160 ? 39.150 81.510 33.774 1.00 50.37 148 LYS B N 1
ATOM 2537 C CA . LYS B 1 160 ? 39.883 82.605 34.435 1.00 51.49 148 LYS B CA 1
ATOM 2538 C C . LYS B 1 160 ? 41.210 82.796 33.679 1.00 53.87 148 LYS B C 1
ATOM 2539 O O . LYS B 1 160 ? 41.611 83.901 33.320 1.00 55.06 148 LYS B O 1
ATOM 2541 N N . GLU B 1 161 ? 41.811 81.668 33.337 1.00 54.92 149 GLU B N 1
ATOM 2542 C CA . GLU B 1 161 ? 43.203 81.595 32.991 1.00 56.78 149 GLU B CA 1
ATOM 2543 C C . GLU B 1 161 ? 43.465 81.954 31.506 1.00 56.38 149 GLU B C 1
ATOM 2544 O O . GLU B 1 161 ? 44.444 82.606 31.195 1.00 58.13 149 GLU B O 1
ATOM 2550 N N . PHE B 1 162 ? 42.597 81.565 30.591 1.00 55.60 150 PHE B N 1
ATOM 2551 C CA . PHE B 1 162 ? 42.769 81.949 29.176 1.00 55.54 150 PHE B CA 1
ATOM 2552 C C . PHE B 1 162 ? 42.161 83.328 28.793 1.00 56.97 150 PHE B C 1
ATOM 2553 O O . PHE B 1 162 ? 42.408 83.812 27.680 1.00 57.06 150 PHE B O 1
ATOM 2561 N N . SER B 1 163 ? 41.377 83.938 29.698 1.00 58.29 151 SER B N 1
ATOM 2562 C CA . SER B 1 163 ? 40.577 85.144 29.406 1.00 58.46 151 SER B CA 1
ATOM 2563 C C . SER B 1 163 ? 39.981 85.210 27.967 1.00 61.03 151 SER B C 1
ATOM 2564 O O . SER B 1 163 ? 40.396 86.033 27.142 1.00 62.87 151 SER B O 1
ATOM 2567 N N . PRO B 1 164 ? 39.041 84.310 27.644 1.00 60.46 152 PRO B N 1
ATOM 2568 C CA . PRO B 1 164 ? 38.413 84.346 26.304 1.00 61.17 152 PRO B CA 1
ATOM 2569 C C . PRO B 1 164 ? 37.545 85.586 26.048 1.00 61.43 152 PRO B C 1
ATOM 2570 O O . PRO B 1 164 ? 36.804 85.998 26.923 1.00 61.75 152 PRO B O 1
ATOM 2574 N N . LYS B 1 165 ? 37.650 86.169 24.854 1.00 62.70 153 LYS B N 1
ATOM 2575 C CA . LYS B 1 165 ? 36.672 87.161 24.371 1.00 62.85 153 LYS B CA 1
ATOM 2576 C C . LYS B 1 165 ? 35.266 86.554 24.229 1.00 59.54 153 LYS B C 1
ATOM 2577 O O . LYS B 1 165 ? 34.280 87.257 24.373 1.00 58.59 153 LYS B O 1
ATOM 2579 N N . ILE B 1 166 ? 35.186 85.259 23.927 1.00 55.52 154 ILE B N 1
ATOM 2580 C CA . ILE B 1 166 ? 33.940 84.643 23.540 1.00 54.56 154 ILE B CA 1
ATOM 2581 C C . ILE B 1 166 ? 33.790 83.250 24.119 1.00 54.62 154 ILE B C 1
ATOM 2582 O O . ILE B 1 166 ? 34.745 82.467 24.162 1.00 55.08 154 ILE B O 1
ATOM 2587 N N . VAL B 1 167 ? 32.562 82.917 24.491 1.00 54.07 155 VAL B N 1
ATOM 2588 C CA . VAL B 1 167 ? 32.308 81.732 25.271 1.00 54.41 155 VAL B CA 1
ATOM 2589 C C . VAL B 1 167 ? 31.101 80.985 24.785 1.00 53.25 155 VAL B C 1
ATOM 2590 O O . VAL B 1 167 ? 29.984 81.337 25.113 1.00 55.71 155 VAL B O 1
ATOM 2594 N N . LEU B 1 168 ? 31.339 79.904 24.065 1.00 52.36 156 LEU B N 1
ATOM 2595 C CA . LEU B 1 168 ? 30.256 79.126 23.507 1.00 52.17 156 LEU B CA 1
ATOM 2596 C C . LEU B 1 168 ? 30.063 77.937 24.402 1.00 52.67 156 LEU B C 1
ATOM 2597 O O . LEU B 1 168 ? 30.850 77.002 24.355 1.00 54.16 156 LEU B O 1
ATOM 2602 N N . LYS B 1 169 ? 29.003 77.968 25.204 1.00 54.22 157 LYS B N 1
ATOM 2603 C CA . LYS B 1 169 ? 28.822 77.017 26.305 1.00 59.04 157 LYS B CA 1
ATOM 2604 C C . LYS B 1 169 ? 27.470 76.293 26.236 1.00 61.25 157 LYS B C 1
ATOM 2605 O O . LYS B 1 169 ? 26.448 76.915 26.041 1.00 63.62 157 LYS B O 1
ATOM 2611 N N . ASP B 1 170 ? 27.479 74.972 26.365 1.00 64.11 158 ASP B N 1
ATOM 2612 C CA . ASP B 1 170 ? 26.257 74.147 26.509 1.00 65.39 158 ASP B CA 1
ATOM 2613 C C . ASP B 1 170 ? 25.230 74.190 25.350 1.00 68.25 158 ASP B C 1
ATOM 2614 O O . ASP B 1 170 ? 24.844 73.126 24.825 1.00 68.23 158 ASP B O 1
ATOM 2619 N N . ASP B 1 171 ? 24.793 75.379 24.938 1.00 67.95 159 ASP B N 1
ATOM 2620 C CA . ASP B 1 171 ? 23.902 75.483 23.791 1.00 68.28 159 ASP B CA 1
ATOM 2621 C C . ASP B 1 171 ? 24.649 75.967 22.515 1.00 65.79 159 ASP B C 1
ATOM 2622 O O . ASP B 1 171 ? 24.726 77.172 22.241 1.00 63.35 159 ASP B O 1
ATOM 2627 N N . LEU B 1 172 ? 25.180 75.014 21.744 1.00 62.81 160 LEU B N 1
ATOM 2628 C CA . LEU B 1 172 ? 26.148 75.316 20.682 1.00 61.75 160 LEU B CA 1
ATOM 2629 C C . LEU B 1 172 ? 25.530 75.527 19.285 1.00 60.83 160 LEU B C 1
ATOM 2630 O O . LEU B 1 172 ? 24.866 74.652 18.739 1.00 63.43 160 LEU B O 1
ATOM 2635 N N . LEU B 1 173 ? 25.769 76.689 18.704 1.00 61.08 161 LEU B N 1
ATOM 2636 C CA . LEU B 1 173 ? 25.399 76.939 17.316 1.00 60.19 161 LEU B CA 1
ATOM 2637 C C .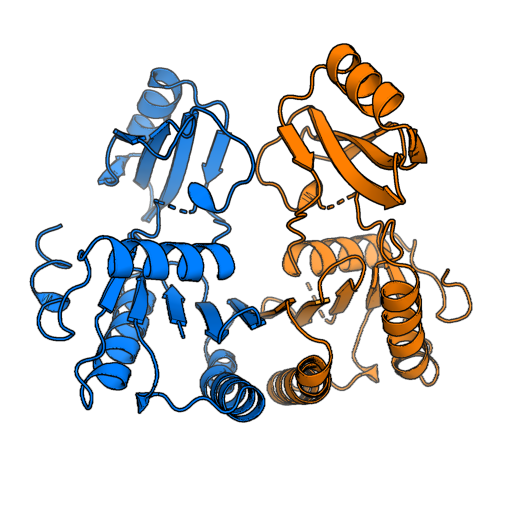 LEU B 1 173 ? 26.456 76.361 16.354 1.00 58.43 161 LEU B C 1
ATOM 2638 O O . LEU B 1 173 ? 27.605 76.787 16.359 1.00 63.23 161 LEU B O 1
ATOM 2643 N N . ILE B 1 174 ? 26.062 75.422 15.516 1.00 54.63 162 ILE B N 1
ATOM 2644 C CA . ILE B 1 174 ? 26.896 74.927 14.427 1.00 52.63 162 ILE B CA 1
ATOM 2645 C C . ILE B 1 174 ? 26.119 75.240 13.142 1.00 53.71 162 ILE B C 1
ATOM 2646 O O . ILE B 1 174 ? 24.939 74.877 13.034 1.00 53.80 162 ILE B O 1
ATOM 2651 N N . SER B 1 175 ? 26.771 75.886 12.180 1.00 51.46 163 SER B N 1
ATOM 2652 C CA . SER B 1 175 ? 26.107 76.296 10.992 1.00 52.29 163 SER B CA 1
ATOM 2653 C C . SER B 1 175 ? 26.281 75.177 9.948 1.00 53.15 163 SER B C 1
ATOM 2654 O O . SER B 1 175 ? 27.398 74.852 9.537 1.00 52.35 163 SER B O 1
ATOM 265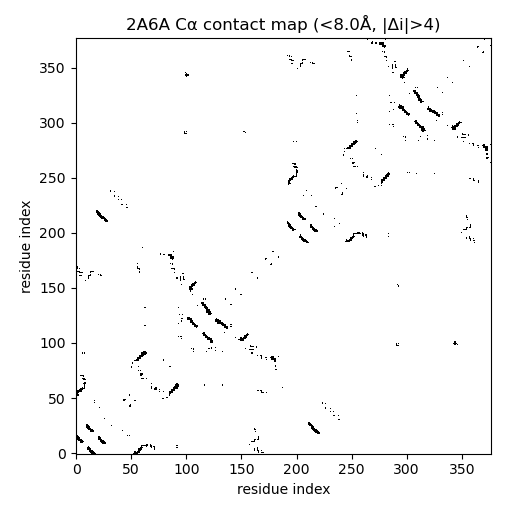7 N N . PRO B 1 176 ? 25.179 74.604 9.456 1.00 54.58 164 PRO B N 1
ATOM 2658 C CA . PRO B 1 176 ? 25.457 73.614 8.389 1.00 54.84 164 PRO B CA 1
ATOM 2659 C C . PRO B 1 176 ? 26.301 74.161 7.210 1.00 53.27 164 PRO B C 1
ATOM 2660 O O . PRO B 1 176 ? 27.092 73.410 6.604 1.00 53.60 164 PRO B O 1
ATOM 2664 N N . ALA B 1 177 ? 26.204 75.453 6.908 1.00 48.17 165 ALA B N 1
ATOM 2665 C CA . ALA B 1 177 ? 27.130 75.987 5.879 1.00 48.61 165 ALA B CA 1
ATOM 2666 C C . ALA B 1 177 ? 28.632 75.789 6.216 1.00 51.47 165 ALA B C 1
ATOM 2667 O O . ALA B 1 177 ? 29.449 75.461 5.344 1.00 55.11 165 ALA B O 1
ATOM 2669 N N . VAL B 1 178 ? 28.973 75.985 7.489 1.00 54.23 166 VAL B N 1
ATOM 2670 C CA . VAL B 1 178 ? 30.319 75.788 7.955 1.00 53.88 166 VAL B CA 1
ATOM 2671 C C . VAL B 1 178 ? 30.738 74.310 7.772 1.00 53.81 166 VAL B C 1
ATOM 2672 O O . VAL B 1 178 ? 31.852 74.058 7.300 1.00 53.77 166 VAL B O 1
ATOM 2676 N N . LEU B 1 179 ? 29.854 73.356 8.081 1.00 51.62 167 LEU B N 1
ATOM 2677 C CA . LEU B 1 179 ? 30.191 71.932 7.881 1.00 52.42 167 LEU B CA 1
ATOM 2678 C C . LEU B 1 179 ? 30.500 71.636 6.405 1.00 53.41 167 LEU B C 1
ATOM 2679 O O . LEU B 1 179 ? 31.438 70.908 6.063 1.00 52.86 167 LEU B O 1
ATOM 2684 N N . VAL B 1 180 ? 29.729 72.226 5.526 1.00 53.59 168 VAL B N 1
ATOM 2685 C CA . VAL B 1 180 ? 29.975 72.030 4.106 1.00 56.14 168 VAL B CA 1
ATOM 2686 C C . VAL B 1 180 ? 31.304 72.646 3.669 1.00 59.05 168 VAL B C 1
ATOM 2687 O O . VAL B 1 180 ? 32.011 72.073 2.823 1.00 56.16 168 VAL B O 1
ATOM 2691 N N . GLU B 1 181 ? 31.641 73.810 4.234 1.00 60.10 169 GLU B N 1
ATOM 2692 C CA . GLU B 1 181 ? 32.840 74.513 3.809 1.00 59.47 169 GLU B CA 1
ATOM 2693 C C . GLU B 1 181 ? 34.066 73.669 4.259 1.00 60.40 169 GLU B C 1
ATOM 2694 O O . GLU B 1 181 ? 35.004 73.373 3.487 1.00 59.86 169 GLU B O 1
ATOM 2697 N N . GLU B 1 182 ? 34.017 73.249 5.501 1.00 56.28 170 GLU B N 1
ATOM 2698 C CA . GLU B 1 182 ? 35.049 72.412 6.045 1.00 58.46 170 GLU B CA 1
ATOM 2699 C C . GLU B 1 182 ? 35.231 71.078 5.276 1.00 56.02 170 GLU B C 1
ATOM 2700 O O . GLU B 1 182 ? 36.361 70.630 5.032 1.00 59.10 170 GLU B O 1
ATOM 2706 N N . SER B 1 183 ? 34.148 70.416 4.926 1.00 54.79 171 SER B N 1
ATOM 2707 C CA . SER B 1 183 ? 34.270 69.131 4.228 1.00 54.74 171 SER B CA 1
ATOM 2708 C C . SER B 1 183 ? 34.958 69.380 2.883 1.00 57.56 171 SER B C 1
ATOM 2709 O O . SER B 1 183 ? 35.825 68.638 2.482 1.00 62.44 171 SER B O 1
ATOM 2712 N N . GLU B 1 184 ? 34.544 70.430 2.188 1.00 58.85 172 GLU B N 1
ATOM 2713 C CA . GLU B 1 184 ? 35.129 70.883 0.905 1.00 60.84 172 GLU B CA 1
ATOM 2714 C C . GLU B 1 184 ? 36.657 71.079 0.987 1.00 58.92 172 GLU B C 1
ATOM 2715 O O . GLU B 1 184 ? 37.400 70.682 0.075 1.00 56.98 172 GLU B O 1
ATOM 2721 N N . ARG B 1 185 ? 37.096 71.644 2.105 1.00 54.64 173 ARG B N 1
ATOM 2722 C CA . ARG B 1 185 ? 38.498 71.905 2.385 1.00 57.36 173 ARG B CA 1
ATOM 2723 C C . ARG B 1 185 ? 39.331 70.619 2.571 1.00 54.06 173 ARG B C 1
ATOM 2724 O O . ARG B 1 185 ? 40.430 70.482 1.952 1.00 53.70 173 ARG B O 1
ATOM 2732 N N . LEU B 1 186 ? 38.840 69.706 3.424 1.00 46.62 174 LEU B N 1
ATOM 2733 C CA . LEU B 1 186 ? 39.550 68.457 3.681 1.00 44.06 174 LEU B CA 1
ATOM 2734 C C . LEU B 1 186 ? 39.580 67.622 2.421 1.00 44.24 174 LEU B C 1
ATOM 2735 O O . LEU B 1 186 ? 40.581 67.007 2.092 1.00 43.05 174 LEU B O 1
ATOM 2740 N N . PHE B 1 187 ? 38.489 67.600 1.681 1.00 46.53 175 PHE B N 1
ATOM 2741 C CA . PHE B 1 187 ? 38.575 67.014 0.360 1.00 49.94 175 PHE B CA 1
ATOM 2742 C C . PHE B 1 187 ? 39.723 67.624 -0.464 1.00 49.30 175 PHE B C 1
ATOM 2743 O O . PHE B 1 187 ? 40.523 66.885 -1.025 1.00 47.98 175 PHE B O 1
ATOM 2751 N N . ARG B 1 188 ? 39.838 68.949 -0.503 1.00 51.42 176 ARG B N 1
ATOM 2752 C CA . ARG B 1 188 ? 40.841 69.584 -1.411 1.00 53.99 176 ARG B CA 1
ATOM 2753 C C . ARG B 1 188 ? 42.273 69.340 -0.895 1.00 52.62 176 ARG B C 1
ATOM 2754 O O . ARG B 1 188 ? 43.201 69.216 -1.667 1.00 53.33 176 ARG B O 1
ATOM 2759 N N . GLU B 1 189 ? 42.414 69.276 0.419 1.00 50.61 177 GLU B N 1
ATOM 2760 C CA . GLU B 1 189 ? 43.657 68.954 1.061 1.00 50.43 177 GLU B CA 1
ATOM 2761 C C . GLU B 1 189 ? 43.953 67.459 1.121 1.00 49.30 177 GLU B C 1
ATOM 2762 O O . GLU B 1 189 ? 45.008 67.074 1.584 1.00 46.19 177 GLU B O 1
ATOM 2768 N N . LYS B 1 190 ? 43.055 66.611 0.630 1.00 49.25 178 LYS B N 1
ATOM 2769 C CA . LYS B 1 190 ? 43.291 65.156 0.694 1.00 48.43 178 LYS B CA 1
ATOM 2770 C C . LYS B 1 190 ? 43.566 64.686 2.131 1.00 48.02 178 LYS B C 1
ATOM 2771 O O . LYS B 1 190 ? 44.519 64.001 2.423 1.00 48.86 178 LYS B O 1
ATOM 2777 N N . LYS B 1 191 ? 42.714 65.117 3.027 1.00 50.71 179 LYS B N 1
ATOM 2778 C CA . LYS B 1 191 ? 42.760 64.693 4.397 1.00 53.02 179 LYS B CA 1
ATOM 2779 C C . LYS B 1 191 ? 41.430 64.043 4.763 1.00 53.52 179 LYS B C 1
ATOM 2780 O O . LYS B 1 191 ? 41.100 63.863 5.970 1.00 57.17 179 LYS B O 1
ATOM 2786 N N . THR B 1 192 ? 40.687 63.664 3.726 1.00 49.14 180 THR B N 1
ATOM 2787 C CA . THR B 1 192 ? 39.541 62.765 3.881 1.00 51.84 180 THR B CA 1
ATOM 2788 C C . THR B 1 192 ? 39.986 61.328 4.169 1.00 52.52 180 THR B C 1
ATOM 2789 O O . THR B 1 192 ? 41.148 60.964 3.986 1.00 50.26 180 THR B O 1
ATOM 2793 N N . ILE B 1 193 ? 39.025 60.513 4.592 1.00 54.56 181 ILE B N 1
ATOM 2794 C CA . ILE B 1 193 ? 39.264 59.103 4.900 1.00 52.62 181 ILE B CA 1
ATOM 2795 C C . ILE B 1 193 ? 38.197 58.241 4.250 1.00 53.23 181 ILE B C 1
ATOM 2796 O O . ILE B 1 193 ? 37.336 58.752 3.530 1.00 56.19 181 ILE B O 1
ATOM 2801 N N . HIS B 1 194 ? 38.294 56.930 4.466 1.00 54.17 182 HIS B N 1
ATOM 2802 C CA . HIS B 1 194 ? 37.297 55.970 4.007 1.00 52.76 182 HIS B CA 1
ATOM 2803 C C . HIS B 1 194 ? 36.214 55.772 5.036 1.00 52.61 182 HIS B C 1
ATOM 2804 O O . HIS B 1 194 ? 36.435 56.014 6.197 1.00 47.07 182 HIS B O 1
ATOM 2811 N N . TYR B 1 195 ? 35.022 55.377 4.573 1.00 57.00 183 TYR B N 1
ATOM 2812 C CA . TYR B 1 195 ? 33.873 55.127 5.463 1.00 58.07 183 TYR B CA 1
ATOM 2813 C C . TYR B 1 195 ? 34.239 54.157 6.577 1.00 56.91 183 TYR B C 1
ATOM 2814 O O . TYR B 1 195 ? 33.833 54.356 7.680 1.00 56.88 183 TYR B O 1
ATOM 2823 N N . TYR B 1 196 ? 35.035 53.132 6.251 1.00 56.75 184 TYR B N 1
ATOM 2824 C CA . TYR B 1 196 ? 35.519 52.120 7.223 1.00 57.10 184 TYR B CA 1
ATOM 2825 C C . TYR B 1 196 ? 36.537 52.572 8.276 1.00 56.50 184 TYR B C 1
ATOM 2826 O O . TYR B 1 196 ? 37.013 51.749 9.062 1.00 54.90 184 TYR B O 1
ATOM 2835 N N . GLU B 1 197 ? 36.865 53.862 8.251 1.00 56.19 185 GLU B N 1
ATOM 2836 C CA . GLU B 1 197 ? 37.909 54.428 9.064 1.00 57.61 185 GLU B CA 1
ATOM 2837 C C . GLU B 1 197 ? 37.334 55.401 10.123 1.00 58.41 185 GLU B C 1
ATOM 2838 O O . GLU B 1 197 ? 38.011 55.689 11.098 1.00 57.12 185 GLU B O 1
ATOM 2844 N N . ILE B 1 198 ? 36.073 55.816 9.976 1.00 59.58 186 ILE B N 1
ATOM 2845 C CA . ILE B 1 198 ? 35.449 56.777 10.912 1.00 63.04 186 ILE B CA 1
ATOM 2846 C C . ILE B 1 198 ? 35.288 56.282 12.357 1.00 64.47 186 ILE B C 1
ATOM 2847 O O . ILE B 1 198 ? 34.912 55.134 12.549 1.00 66.82 186 ILE B O 1
ATOM 2852 N N . GLU B 1 199 ? 35.581 57.163 13.339 1.00 70.89 187 GLU B N 1
ATOM 2853 C CA . GLU B 1 199 ? 35.195 57.016 14.778 1.00 73.63 187 GLU B CA 1
ATOM 2854 C C . GLU B 1 199 ? 35.031 58.319 15.581 1.00 72.33 187 GLU B C 1
ATOM 2855 O O . GLU B 1 199 ? 34.410 58.314 16.679 1.00 74.10 187 GLU B O 1
#

Solvent-accessible surface area: 17199 Å² total

B-factor: mean 57.79, std 9.38, range [36.21, 101.34]

Sequence (377 aa):
NVLALDTSQRIRIGLRKGEDLFEISYTGEKKHAEILPVVVKKLLDELDLKVKDLDVVGVGIGPGGLTGLRVGIATVVGLVSPYDIPVAPLNSFETAKSCPADGVVLVARRARKGYHYCAVYLKDKGLNPLKEPSVVSDEELEEITKEFSPKIVLKDDLLISPAVLVEESERLFREKKTIHYYEIEPLYLQKHNVLALDTSQRIRIGLRKGEDLFEISYTGEKKHAEILPVVVKKLLDELDLKVKDLDVVGVGIGPGGLTGLRVGIATVVGLVSPYDIPVAPLNSFETAKSCPADGVVLVARRARKGYHYCAVYLKDKGLNPLKEPSVVSDEELEEITKEFSPKIVLKDDLLISPAVLVEESERLFREKKTIHYYEIE

Radius of gyration: 20.95 Å; Cα contacts (8 Å, |Δi|>4): 786; chains: 2; bounding box: 53×56×49 Å

Foldseek 3Di:
DEWEWEQQPWTWIWDDDPPDIDIDTDDDDPVPCVCVVVVVVVVCVVVVHDLLPHQEYEYELDDHDPVRRVVRLVVVLVSCVVNQRFYHYDHPQVLVVLDPDFAKEKEWEDDDDFKIWIFIWHGVPDTHGPGDTDMDGNVVVVVVCVVRVTPYYHYHDRDDTNVVSRVRRVVCSVVVNTDTSVCCVVVSVVD/DAEWEWEQQPWTWIWGDDVPDIDIDTDDDDPVPCVCVVVVVVVVCVVVVHDLLNHQEYEYEQDDHDPVRNVVRLVVVLVRCVVNQRFYHYHHPQLLVVQDPDFAKEKAWADDDVFKIFIWIWGGDPDTHTPGDTDIDGPVVVVVVCVPVVTPYYHYHDRDDTNVVRRVRRVVCSVVVVTDTSVPGD

Secondary structure (DSSP, 8-state):
-EEEEE-SSSEEEEEEETTEEEEEEEES-GGGGGHHHHHHHHHHHHHT--GGG-SEEEEE--SS-HHHHHHHHHHHHHHHGGGTPPEEEE-S---GGG-SS-EEEEEEEE-STTEEEEEEEEESSS-EEEEEEEEEEHHHHHHHHHHH--SEEEESS----HHHHHHHHHHHHHTT--B-GGGTTHHHH--/--EEEEE-SSSEEEEEEETTEEEEEEEES-GGGGGGHHHHHHHHHHHHT--GGG-SEEEEEEESS-HHHHHHHHHHHHHHHTTTT--EEEEETT--GGGSS--EEEEEEEEEETTEEEEEEEEEESEEEEEEEEEEEEHHHHHHHHHHH--SEEEESS----HHHHHHHHHHHHHHT--B-GGG--

Organism: Thermotoga maritima (strain ATCC 43589 / DSM 3109 / JCM 10099 / NBRC 100826 / MSB8) (NCBI:txid243274)